Protein AF-A0A537FJ28-F1 (afdb_monomer_lite)

Radius of gyration: 25.32 Å; chains: 1; bounding box: 76×57×63 Å

Sequence (576 aa):
AIEYAKPEDRGEAADRSETLAAFEEPLPEGIVVARDGADFVALRGANVLGGRVRVRPGLSTYLNDPSGAFKFELSSIGSYDRSLGHQTFLQAESKLVAWENVSDVTQPSNSALPHVRTDIAEYKRASKFKLTRLLVNNFSQPAERVYGRLSAGIYEEMFSGFGGQVLYLGQDGGWGADLDANWVKQRDFKGWFGTRDYSTTTAIASLNYRLAKGVTATLRAVRFLAKDEGARVELKRRFASGFEVGAWYTVTNGNDITSPGSPSSPYHDKGIFMVMPFDPLLTRDTQAAGVFALAPWTRDVGQMVVSPGDLYSILERPGVQMHERDGLSRFGDRDDDYDLPSLGTGRDRIWPDLAADDFFGARRAAGNIDWPRTALLAGGLILGSAVLDRRAFNFADRHKDSRLVKDGVRLGNALPVAALGLSGLFAFDDSRPRLADAGIAALEAGALAFVGGEGLKYAVGRARPTAGLGKAEFHAGSSEDRFKSFPSRHTALMWAAVTPYAKEFDMPWLYGVAAITNAARVGSREHWLSDTVAGSVIGYALGSLAWEARRESRRGKNGPALAVGPGTVGLAWELP

Foldseek 3Di:
DFDFDWQVLLCPPVCVVVVVVVVVDPQPCDQDQPPQFPQVTFRFRCPPVRKTKGKHWDKDWAADDPVDGIKMWIWIKIWIWHDPDALKIWIWIKIATPDICLLVPPDQQPWPFPPQQQCVNLLVVQDRIATFDTKIKHWADPGTQKIKIWMFARQGQFKGWTWMKIKGADPLLQKIKMKTKIKIFTADSNHYRHTDPDIDMKIKIKIWGHDPQQKIWIKIFMCASSRWTWIKIKIWGQHPQRKIKIKMWIDTPSQQCGPVHHNVGHDTWIKIKMKAQCCLVDPHGALDIDIDIHTNSSYRPPHHGRDNDDPVCLLQPQPSVVQQRRSCVSHSHDSDDPSHDRSDPVDPDDPPPQSCLLNVLLVVVVVPDPCVVLVVVLVCQLVVLLVCLVVLLVVLVVCLPPPVLVVLLVLLVCQLVVLLVVLVVQCPDPVCVLSVLLSVLLNQLLVVLQVVLQQVQQQFQAAFQVVVPDRPDTDHRDPDLRRRAAADSSLLSQLLSQQLVCVSVVPVCSVVVSVSNLSSCSSVSRYGSSNSSSSNSSSNSSSSSSNSSSVSSVVPDQFWDFDDDDVDTDTDGDDD

pLDDT: mean 75.26, std 20.01, range [23.42, 98.25]

Structure (mmCIF, N/CA/C/O backbone):
data_AF-A0A537FJ28-F1
#
_entry.id   AF-A0A537FJ28-F1
#
loop_
_atom_site.group_PDB
_atom_site.id
_atom_site.type_symbol
_atom_site.label_atom_id
_atom_site.label_alt_id
_atom_site.label_comp_id
_atom_site.label_asym_id
_atom_site.label_entity_id
_atom_site.label_seq_id
_atom_site.pdbx_PDB_ins_code
_atom_site.Cartn_x
_atom_site.Cartn_y
_atom_site.Cartn_z
_atom_site.occupancy
_atom_site.B_iso_or_equiv
_atom_site.auth_seq_id
_atom_site.auth_comp_id
_atom_site.auth_asym_id
_atom_site.auth_atom_id
_atom_site.pdbx_PDB_model_num
ATOM 1 N N . ALA A 1 1 ? -24.754 21.735 16.570 1.00 41.47 1 ALA A N 1
ATOM 2 C CA . ALA A 1 1 ? -23.704 21.253 17.489 1.00 41.47 1 ALA A CA 1
ATOM 3 C C . ALA A 1 1 ? -23.477 19.784 17.164 1.00 41.47 1 ALA A C 1
ATOM 5 O O . ALA A 1 1 ? -24.407 19.168 16.673 1.00 41.47 1 ALA A O 1
ATOM 6 N N . ILE A 1 2 ? -22.266 19.262 17.338 1.00 41.22 2 ILE A N 1
ATOM 7 C CA . ILE A 1 2 ? -21.958 17.839 17.126 1.00 41.22 2 ILE A CA 1
ATOM 8 C C . ILE A 1 2 ? -22.580 17.070 18.311 1.00 41.22 2 ILE A C 1
ATOM 10 O O . ILE A 1 2 ? -22.171 17.315 19.444 1.00 41.22 2 ILE A O 1
ATOM 14 N N . GLU A 1 3 ? -23.605 16.240 18.087 1.00 47.12 3 GLU A N 1
ATOM 15 C CA . GLU A 1 3 ? -24.357 15.539 19.150 1.00 47.12 3 GLU A CA 1
ATOM 16 C C . GLU A 1 3 ? -23.846 14.112 19.384 1.00 47.12 3 GLU A C 1
ATOM 18 O O . GLU A 1 3 ? -24.275 13.173 18.742 1.00 47.12 3 GLU A O 1
ATOM 23 N N . TYR A 1 4 ? -22.874 13.917 20.269 1.00 56.25 4 TYR A N 1
ATOM 24 C CA . TYR A 1 4 ? -22.237 12.605 20.432 1.00 56.25 4 TYR A CA 1
ATOM 25 C C . TYR A 1 4 ? -23.184 11.505 20.921 1.00 56.25 4 TYR A C 1
ATOM 27 O O . TYR A 1 4 ? -23.943 11.731 21.860 1.00 56.25 4 TYR A O 1
ATOM 35 N N . ALA A 1 5 ? -23.008 10.293 20.378 1.00 61.19 5 ALA A N 1
ATOM 36 C CA . ALA A 1 5 ? -23.649 9.085 20.888 1.00 61.19 5 ALA A CA 1
ATOM 37 C C . ALA A 1 5 ? -23.380 8.918 22.392 1.00 61.19 5 ALA A C 1
ATOM 39 O O . ALA A 1 5 ? -22.225 8.983 22.848 1.00 61.19 5 ALA A O 1
ATOM 40 N N . LYS A 1 6 ? -24.438 8.679 23.162 1.00 64.50 6 LYS A N 1
ATOM 41 C CA . LYS A 1 6 ? -24.412 8.451 24.605 1.00 64.50 6 LYS A CA 1
ATOM 42 C C . LYS A 1 6 ? -24.633 6.971 24.910 1.00 64.50 6 LYS A C 1
ATOM 44 O O . LYS A 1 6 ? -25.354 6.284 24.193 1.00 64.50 6 LYS A O 1
ATOM 49 N N . PRO A 1 7 ? -24.116 6.465 26.046 1.00 65.81 7 PRO A N 1
ATOM 50 C CA . PRO A 1 7 ? -24.371 5.085 26.472 1.00 65.81 7 PRO A CA 1
ATOM 51 C C . PRO A 1 7 ? -25.860 4.712 26.604 1.00 65.81 7 PRO A C 1
ATOM 53 O O . PRO A 1 7 ? -26.180 3.527 26.638 1.00 65.81 7 PRO A O 1
ATOM 56 N N . GLU A 1 8 ? -26.734 5.709 26.734 1.00 58.56 8 GLU A N 1
ATOM 57 C CA . GLU A 1 8 ? -28.185 5.609 26.913 1.00 58.56 8 GLU A CA 1
ATOM 58 C C . GLU A 1 8 ? -28.979 5.610 25.594 1.00 58.56 8 GLU A C 1
ATOM 60 O O . GLU A 1 8 ? -30.129 5.179 25.603 1.00 58.56 8 GLU A O 1
ATOM 65 N N . ASP A 1 9 ? -28.352 5.941 24.458 1.00 57.78 9 ASP A N 1
ATOM 66 C CA . ASP A 1 9 ? -28.974 5.897 23.119 1.00 57.78 9 ASP A CA 1
ATOM 67 C C . ASP A 1 9 ? -29.152 4.454 22.591 1.00 57.78 9 ASP A C 1
ATOM 69 O O . ASP A 1 9 ? -29.631 4.229 21.484 1.00 57.78 9 ASP A O 1
ATOM 73 N N . ARG A 1 10 ? -28.814 3.442 23.407 1.00 58.94 10 ARG A N 1
ATOM 74 C CA . ARG A 1 10 ? -29.010 2.005 23.140 1.00 58.94 10 ARG A CA 1
ATOM 75 C C . ARG A 1 10 ? -30.512 1.670 23.103 1.00 58.94 10 ARG A C 1
ATOM 77 O O . ARG A 1 10 ? -31.087 1.226 24.098 1.00 58.94 10 ARG A O 1
ATOM 84 N N . GLY A 1 11 ? -31.159 1.903 21.965 1.00 53.62 11 GLY A N 1
ATOM 85 C CA . GLY A 1 11 ? -32.612 1.853 21.763 1.00 53.62 11 GLY A CA 1
ATOM 86 C C . GLY A 1 11 ? -33.265 0.463 21.729 1.00 53.62 11 GLY A C 1
ATOM 87 O O . GLY A 1 11 ? -34.052 0.182 20.834 1.00 53.62 11 GLY A O 1
ATOM 88 N N . GLU A 1 12 ? -33.051 -0.393 22.733 1.00 49.47 12 GLU A N 1
ATOM 89 C CA . GLU A 1 12 ? -33.591 -1.771 22.771 1.00 49.47 12 GLU A CA 1
ATOM 90 C C . GLU A 1 12 ? -35.135 -1.869 22.674 1.00 49.47 12 GLU A C 1
ATOM 92 O O . GLU A 1 12 ? -35.684 -2.888 22.249 1.00 49.47 12 GLU A O 1
ATOM 97 N N . ALA A 1 13 ? -35.862 -0.824 23.088 1.00 44.56 13 ALA A N 1
ATOM 98 C CA . ALA A 1 13 ? -37.325 -0.832 23.155 1.00 44.56 13 ALA A CA 1
ATOM 99 C C . ALA A 1 13 ? -38.020 -0.332 21.873 1.00 44.56 13 ALA A C 1
ATOM 101 O O . ALA A 1 13 ? -39.141 -0.762 21.597 1.00 44.56 13 ALA A O 1
ATOM 102 N N . ALA A 1 14 ? -37.371 0.539 21.090 1.00 45.78 14 ALA A N 1
ATOM 103 C CA . ALA A 1 14 ? -37.907 1.064 19.828 1.00 45.78 14 ALA A CA 1
ATOM 104 C C . ALA A 1 14 ? -37.581 0.136 18.642 1.00 45.78 14 ALA A C 1
ATOM 106 O O . ALA A 1 14 ? -38.438 -0.092 17.782 1.00 45.78 14 ALA A O 1
ATOM 107 N N . ASP A 1 15 ? -36.408 -0.510 18.684 1.00 49.56 15 ASP A N 1
ATOM 108 C CA . ASP A 1 15 ? -35.971 -1.509 17.705 1.00 49.56 15 ASP A CA 1
ATOM 109 C C . ASP A 1 15 ? -36.976 -2.649 17.561 1.00 49.56 15 ASP A C 1
ATOM 111 O O . ASP A 1 15 ? -37.223 -3.132 16.459 1.00 49.56 15 ASP A O 1
ATOM 115 N N . ARG A 1 16 ? -37.631 -3.077 18.646 1.00 45.53 16 ARG A N 1
ATOM 116 C CA . ARG A 1 16 ? -38.565 -4.206 18.579 1.00 45.53 16 ARG A CA 1
ATOM 117 C C . ARG A 1 16 ? -39.805 -3.889 17.744 1.00 45.53 16 ARG A C 1
ATOM 119 O O . ARG A 1 16 ? -40.265 -4.765 17.022 1.00 45.53 16 ARG A O 1
ATOM 126 N N . SER A 1 17 ? -40.343 -2.673 17.826 1.00 41.78 17 SER A N 1
ATOM 127 C CA . SER A 1 17 ? -41.546 -2.277 17.080 1.00 41.78 17 SER A CA 1
ATOM 128 C C . SER A 1 17 ? -41.269 -1.984 15.606 1.00 41.78 17 SER A C 1
ATOM 130 O O . SER A 1 17 ? -42.094 -2.328 14.766 1.00 41.78 17 SER A O 1
ATOM 132 N N . GLU A 1 18 ? -40.103 -1.417 15.288 1.00 42.84 18 GLU A N 1
ATOM 133 C CA . GLU A 1 18 ? -39.693 -1.116 13.908 1.00 42.84 18 GLU A CA 1
ATOM 134 C C . GLU A 1 18 ? -39.219 -2.378 13.179 1.00 42.84 18 GLU A C 1
ATOM 136 O O . GLU A 1 18 ? -39.631 -2.638 12.049 1.00 42.84 18 GLU A O 1
ATOM 141 N N . THR A 1 19 ? -38.471 -3.249 13.868 1.00 46.84 19 THR A N 1
ATOM 142 C CA . THR A 1 19 ? -38.090 -4.565 13.333 1.00 46.84 19 THR A CA 1
ATOM 143 C C . THR A 1 19 ? -39.331 -5.430 13.089 1.00 46.84 19 THR A C 1
ATOM 145 O O . THR A 1 19 ? -39.403 -6.114 12.073 1.00 46.84 19 THR A O 1
ATOM 148 N N . LEU A 1 20 ? -40.346 -5.373 13.966 1.00 45.66 20 LEU A N 1
ATOM 149 C CA . LEU A 1 20 ? -41.627 -6.067 13.763 1.00 45.66 20 LEU A CA 1
ATOM 150 C C . LEU A 1 20 ? -42.448 -5.501 12.592 1.00 45.66 20 LEU A C 1
ATOM 152 O O . LEU A 1 20 ? -43.173 -6.272 11.970 1.00 45.66 20 LEU A O 1
ATOM 156 N N . ALA A 1 21 ? -42.314 -4.213 12.258 1.00 45.22 21 ALA A N 1
ATOM 157 C CA . ALA A 1 21 ? -42.944 -3.618 11.076 1.00 45.22 21 ALA A CA 1
ATOM 158 C C . ALA A 1 21 ? -42.201 -3.979 9.772 1.00 45.22 21 ALA A C 1
ATOM 160 O O . ALA A 1 21 ? -42.832 -4.219 8.747 1.00 45.22 21 ALA A O 1
ATOM 161 N N . ALA A 1 22 ? -40.869 -4.112 9.813 1.00 45.19 22 ALA A N 1
ATOM 162 C CA . ALA A 1 22 ? -40.060 -4.568 8.677 1.00 45.19 22 ALA A CA 1
ATOM 163 C C . ALA A 1 22 ? -40.243 -6.067 8.345 1.00 45.19 22 ALA A C 1
ATOM 165 O O . ALA A 1 22 ? -39.933 -6.496 7.235 1.00 45.19 22 ALA A O 1
ATOM 166 N N . PHE A 1 23 ? -40.783 -6.868 9.275 1.00 45.81 23 PHE A N 1
ATOM 167 C CA . PHE A 1 23 ? -41.139 -8.277 9.050 1.00 45.81 23 PHE A CA 1
ATOM 168 C C . PHE A 1 23 ? -42.415 -8.483 8.205 1.00 45.81 23 PHE A C 1
ATOM 170 O O . PHE A 1 23 ? -42.768 -9.633 7.936 1.00 45.81 23 PHE A O 1
ATOM 177 N N . GLU A 1 24 ? -43.100 -7.420 7.762 1.00 44.03 24 GLU A N 1
ATOM 178 C CA . GLU A 1 24 ? -44.198 -7.536 6.785 1.00 44.03 24 GLU A CA 1
ATOM 179 C C . GLU A 1 24 ? -43.705 -7.695 5.334 1.00 44.03 24 GLU A C 1
ATOM 181 O O . GLU A 1 24 ? -44.449 -8.211 4.496 1.00 44.03 24 GLU A O 1
ATOM 186 N N . GLU A 1 25 ? -42.445 -7.356 5.026 1.00 45.91 25 GLU A N 1
ATOM 187 C CA . GLU A 1 25 ? -41.826 -7.730 3.751 1.00 45.91 25 GLU A CA 1
ATOM 188 C C . GLU A 1 25 ? -41.105 -9.082 3.884 1.00 45.91 25 GLU A C 1
ATOM 190 O O . GLU A 1 25 ? -40.247 -9.249 4.757 1.00 45.91 25 GLU A O 1
ATOM 195 N N . PRO A 1 26 ? -41.407 -10.081 3.033 1.00 41.78 26 PRO A N 1
ATOM 196 C CA . PRO A 1 26 ? -40.708 -11.354 3.082 1.00 41.78 26 PRO A CA 1
ATOM 197 C C . PRO A 1 26 ? -39.233 -11.140 2.728 1.00 41.78 26 PRO A C 1
ATOM 199 O O . PRO A 1 26 ? -38.877 -10.952 1.562 1.00 41.78 26 PRO A O 1
ATOM 202 N N . LEU A 1 27 ? -38.358 -11.197 3.737 1.00 45.34 27 LEU A N 1
ATOM 203 C CA . LEU A 1 27 ? -36.918 -11.283 3.520 1.00 45.34 27 LEU A CA 1
ATOM 204 C C . LEU A 1 27 ? -36.653 -12.501 2.622 1.00 45.34 27 LEU A C 1
ATOM 206 O O . LEU A 1 27 ? -37.110 -13.599 2.948 1.00 45.34 27 LEU A O 1
ATOM 210 N N . PRO A 1 28 ? -35.933 -12.353 1.500 1.00 44.59 28 PRO A N 1
ATOM 211 C CA . PRO A 1 28 ? -35.738 -13.459 0.577 1.00 44.59 28 PRO A CA 1
ATOM 212 C C . PRO A 1 28 ? -35.006 -14.609 1.283 1.00 44.59 28 PRO A C 1
ATOM 214 O O . PRO A 1 28 ? -33.849 -14.473 1.674 1.00 44.59 28 PRO A O 1
ATOM 217 N N . GLU A 1 29 ? -35.677 -15.755 1.432 1.00 41.12 29 GLU A N 1
ATOM 218 C CA . GLU A 1 29 ? -35.180 -16.974 2.097 1.00 41.12 29 GLU A CA 1
ATOM 219 C C . GLU A 1 29 ? -34.088 -17.716 1.286 1.00 41.12 29 GLU A C 1
ATOM 221 O O . GLU A 1 29 ? -34.015 -18.945 1.268 1.00 41.12 29 GLU A O 1
ATOM 226 N N . GLY A 1 30 ? -33.215 -16.997 0.575 1.00 43.34 30 GLY A N 1
ATOM 227 C CA . GLY A 1 30 ? -32.254 -17.597 -0.346 1.00 43.34 30 GLY A CA 1
ATOM 228 C C . GLY A 1 30 ? -31.021 -16.746 -0.631 1.00 43.34 30 GLY A C 1
ATOM 229 O O . GLY A 1 30 ? -30.902 -15.590 -0.230 1.00 43.34 30 GLY A O 1
ATOM 230 N N . ILE A 1 31 ? -30.068 -17.338 -1.355 1.00 43.06 31 ILE A N 1
ATOM 231 C CA . ILE A 1 31 ? -28.932 -16.603 -1.913 1.00 43.06 31 ILE A CA 1
ATOM 232 C C . ILE A 1 31 ? -29.477 -15.644 -2.976 1.00 43.06 31 ILE A C 1
ATOM 234 O O . ILE A 1 31 ? -29.766 -16.054 -4.100 1.00 43.06 31 ILE A O 1
ATOM 238 N N . VAL A 1 32 ? -29.599 -14.363 -2.634 1.00 41.97 32 VAL A N 1
ATOM 239 C CA . VAL A 1 32 ? -29.899 -13.329 -3.620 1.00 41.97 32 VAL A CA 1
ATOM 240 C C . VAL A 1 32 ? -28.588 -12.911 -4.273 1.00 41.97 32 VAL A C 1
ATOM 242 O O . VAL A 1 32 ? -27.639 -12.472 -3.618 1.00 41.97 32 VAL A O 1
ATOM 245 N N . VAL A 1 33 ? -28.518 -13.056 -5.595 1.00 44.38 33 VAL A N 1
ATOM 246 C CA . VAL A 1 33 ? -27.512 -12.351 -6.391 1.00 44.38 33 VAL A CA 1
ATOM 247 C C . VAL A 1 33 ? -27.940 -10.888 -6.389 1.00 44.38 33 VAL A C 1
ATOM 249 O O . VAL A 1 33 ? -28.746 -10.483 -7.224 1.00 44.38 33 VAL A O 1
ATOM 252 N N . ALA A 1 34 ? -27.460 -10.108 -5.423 1.00 40.06 34 ALA A N 1
ATOM 253 C CA . ALA A 1 34 ? -27.699 -8.673 -5.416 1.00 40.06 34 ALA A CA 1
ATOM 254 C C . ALA A 1 34 ? -26.986 -8.082 -6.642 1.00 40.06 34 ALA A C 1
ATOM 256 O O . ALA A 1 34 ? -25.758 -8.058 -6.707 1.00 40.06 34 ALA A O 1
ATOM 257 N N . ARG A 1 35 ? -27.759 -7.682 -7.659 1.00 39.72 35 ARG A N 1
ATOM 258 C CA . ARG A 1 35 ? -27.241 -7.078 -8.901 1.00 39.72 35 ARG A CA 1
ATOM 259 C C . ARG A 1 35 ? -27.117 -5.555 -8.816 1.00 39.72 35 ARG A C 1
ATOM 261 O O . ARG A 1 35 ? -26.558 -4.958 -9.736 1.00 39.72 35 ARG A O 1
ATOM 268 N N . ASP A 1 36 ? -27.600 -4.969 -7.724 1.00 39.00 36 ASP A N 1
ATOM 269 C CA . ASP A 1 36 ? -27.733 -3.520 -7.550 1.00 39.00 36 ASP A CA 1
ATOM 270 C C . ASP A 1 36 ? -26.433 -2.835 -7.083 1.00 39.00 36 ASP A C 1
ATOM 272 O O . ASP A 1 36 ? -26.345 -1.615 -7.116 1.00 39.00 36 ASP A O 1
ATOM 276 N N . GLY A 1 37 ? -25.387 -3.606 -6.745 1.00 40.03 37 GLY A N 1
ATOM 277 C CA . GLY A 1 37 ? -24.036 -3.107 -6.438 1.00 40.03 37 GLY A CA 1
ATOM 278 C C . GLY A 1 37 ? -22.970 -3.520 -7.467 1.00 40.03 37 GLY A C 1
ATOM 279 O O . GLY A 1 37 ? -23.163 -4.433 -8.275 1.00 40.03 37 GLY A O 1
ATOM 280 N N . ALA A 1 38 ? -21.821 -2.842 -7.444 1.00 37.06 38 ALA A N 1
ATOM 281 C CA . ALA A 1 38 ? -20.613 -3.141 -8.227 1.00 37.06 38 ALA A CA 1
ATOM 282 C C . ALA A 1 38 ? -19.736 -4.237 -7.612 1.00 37.06 38 ALA A C 1
ATOM 284 O O . ALA A 1 38 ? -18.672 -4.545 -8.156 1.00 37.06 38 ALA A O 1
ATOM 285 N N . ASP A 1 39 ? -20.147 -4.835 -6.494 1.00 41.62 39 ASP A N 1
ATOM 286 C CA . ASP A 1 39 ? -19.452 -5.993 -5.951 1.00 41.62 39 ASP A CA 1
ATOM 287 C C . ASP A 1 39 ? -19.434 -7.095 -7.024 1.00 41.62 39 ASP A C 1
ATOM 289 O O . ASP A 1 39 ? -20.463 -7.694 -7.334 1.00 41.62 39 ASP A O 1
ATOM 293 N N . PHE A 1 40 ? -18.254 -7.314 -7.623 1.00 41.34 40 PHE A N 1
ATOM 294 C CA . PHE A 1 40 ? -18.050 -8.033 -8.889 1.00 41.34 40 PHE A CA 1
ATOM 295 C C . PHE A 1 40 ? -18.870 -9.333 -9.016 1.00 41.34 40 PHE A C 1
ATOM 297 O O . PHE A 1 40 ? -19.374 -9.613 -10.101 1.00 41.34 40 PHE A O 1
ATOM 304 N N . VAL A 1 41 ? -19.030 -10.076 -7.905 1.00 41.88 41 VAL A N 1
ATOM 305 C CA . VAL A 1 41 ? -20.067 -11.099 -7.656 1.00 41.88 41 VAL A CA 1
ATOM 306 C C . VAL A 1 41 ? -20.320 -11.198 -6.136 1.00 41.88 41 VAL A C 1
ATOM 308 O O . VAL A 1 41 ? -19.686 -12.010 -5.466 1.00 41.88 41 VAL A O 1
ATOM 311 N N . ALA A 1 42 ? -21.233 -10.409 -5.559 1.00 38.88 42 ALA A N 1
ATOM 312 C CA . ALA A 1 42 ? -21.680 -10.621 -4.173 1.00 38.88 42 ALA A CA 1
ATOM 313 C C . ALA A 1 42 ? -22.945 -11.493 -4.120 1.00 38.88 42 ALA A C 1
ATOM 315 O O . ALA A 1 42 ? -24.048 -11.063 -4.455 1.00 38.88 42 ALA A O 1
ATOM 316 N N . LEU A 1 43 ? -22.793 -12.730 -3.647 1.00 44.47 43 LEU A N 1
ATOM 317 C CA . LEU A 1 43 ? -23.916 -13.551 -3.196 1.00 44.47 43 LEU A CA 1
ATOM 318 C C . LEU A 1 43 ? -24.307 -13.088 -1.790 1.00 44.47 43 LEU A C 1
ATOM 320 O O . LEU A 1 43 ? -23.753 -13.577 -0.808 1.00 44.47 43 LEU A O 1
ATOM 324 N N . ARG A 1 44 ? -25.210 -12.107 -1.692 1.00 45.09 44 ARG A N 1
ATOM 325 C CA . ARG A 1 44 ? -25.692 -11.580 -0.411 1.00 45.09 44 ARG A CA 1
ATOM 326 C C . ARG A 1 44 ? -26.985 -12.302 -0.048 1.00 45.09 44 ARG A C 1
ATOM 328 O O . ARG A 1 44 ? -28.066 -11.909 -0.462 1.00 45.09 44 ARG A O 1
ATOM 335 N N . GLY A 1 45 ? -26.867 -13.375 0.726 1.00 48.69 45 GLY A N 1
ATOM 336 C CA . GLY A 1 45 ? -28.005 -13.933 1.454 1.00 48.69 45 GLY A CA 1
ATOM 337 C C . GLY A 1 45 ? -28.089 -13.255 2.815 1.00 48.69 45 GLY A C 1
ATOM 338 O O . GLY A 1 45 ? -27.194 -13.453 3.636 1.00 48.69 45 GLY A O 1
ATOM 339 N N . ALA A 1 46 ? -29.117 -12.442 3.046 1.00 49.84 46 ALA A N 1
ATOM 340 C CA . ALA A 1 46 ? -29.583 -12.202 4.407 1.00 49.84 46 ALA A CA 1
ATOM 341 C C . ALA A 1 46 ? -30.385 -13.451 4.812 1.00 49.84 46 ALA A C 1
ATOM 343 O O . ALA A 1 46 ? -31.130 -13.970 3.990 1.00 49.84 46 ALA A O 1
ATOM 344 N N . ASN A 1 47 ? -30.195 -13.963 6.029 1.00 52.06 47 ASN A N 1
ATOM 345 C CA . ASN A 1 47 ? -30.881 -15.138 6.602 1.00 52.06 47 ASN A CA 1
ATOM 346 C C . ASN A 1 47 ? -30.275 -16.535 6.369 1.00 52.06 47 ASN A C 1
ATOM 348 O O . ASN A 1 47 ? -30.846 -17.506 6.867 1.00 52.06 47 ASN A O 1
ATOM 352 N N . VAL A 1 48 ? -29.078 -16.694 5.781 1.00 50.28 48 VAL A N 1
ATOM 353 C CA . VAL A 1 48 ? -28.357 -17.982 5.921 1.00 50.28 48 VAL A CA 1
ATOM 354 C C . VAL A 1 48 ? -27.894 -18.101 7.376 1.00 50.28 48 VAL A C 1
ATOM 356 O O . VAL A 1 48 ? -26.908 -17.482 7.769 1.00 50.28 48 VAL A O 1
ATOM 359 N N . LEU A 1 49 ? -28.649 -18.840 8.198 1.00 59.25 49 LEU A N 1
ATOM 360 C CA . LEU A 1 49 ? -28.427 -18.984 9.647 1.00 59.25 49 LEU A CA 1
ATOM 361 C C . LEU A 1 49 ? -28.368 -17.639 10.411 1.00 59.25 49 LEU A C 1
ATOM 363 O O . LEU A 1 49 ? -27.683 -17.539 11.431 1.00 59.25 49 LEU A O 1
ATOM 367 N N . GLY A 1 50 ? -29.066 -16.606 9.924 1.00 63.56 50 GLY A N 1
ATOM 368 C CA . GLY A 1 50 ? -29.091 -15.267 10.535 1.00 63.56 50 GLY A CA 1
ATOM 369 C C . GLY A 1 50 ? -27.818 -14.428 10.334 1.00 63.56 50 GLY A C 1
ATOM 370 O O . GLY A 1 50 ? -27.571 -13.511 11.111 1.00 63.56 50 GLY A O 1
ATO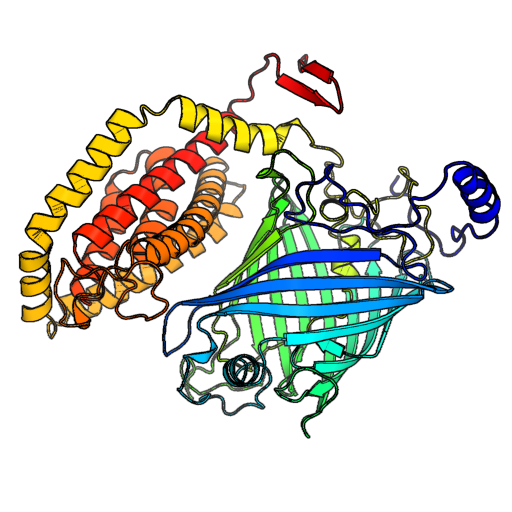M 371 N N . GLY A 1 51 ? -26.983 -14.751 9.338 1.00 66.31 51 GLY A N 1
ATOM 372 C CA . GLY A 1 51 ? -25.783 -13.982 8.984 1.00 66.31 51 GLY A CA 1
ATOM 373 C C . GLY A 1 51 ? -25.807 -13.410 7.563 1.00 66.31 51 GLY A C 1
ATOM 374 O O . GLY A 1 51 ? -26.738 -13.646 6.791 1.00 66.31 51 GLY A O 1
ATOM 375 N N . ARG A 1 52 ? -24.751 -12.666 7.221 1.00 69.69 52 ARG A N 1
ATOM 376 C CA . ARG A 1 52 ? -24.474 -12.088 5.902 1.00 69.69 52 ARG A CA 1
ATOM 377 C C . ARG A 1 52 ? -23.258 -12.778 5.296 1.00 69.69 52 ARG A C 1
ATOM 379 O O . ARG A 1 52 ? -22.175 -12.745 5.871 1.00 69.69 52 ARG A O 1
ATOM 386 N N . VAL A 1 53 ? -23.429 -13.368 4.117 1.00 68.94 53 VAL A N 1
ATOM 387 C CA . VAL A 1 53 ? -22.326 -13.918 3.311 1.00 68.94 53 VAL A CA 1
ATOM 388 C C . VAL A 1 53 ? -21.953 -12.917 2.217 1.00 68.94 53 VAL A C 1
ATOM 390 O O . VAL A 1 53 ? -22.826 -12.246 1.666 1.00 68.94 53 VAL A O 1
ATOM 393 N N . ARG A 1 54 ? -20.662 -12.804 1.895 1.00 69.88 54 ARG A N 1
ATOM 394 C CA . ARG A 1 54 ? -20.166 -12.051 0.736 1.00 69.88 54 ARG A CA 1
ATOM 395 C C . ARG A 1 54 ? -19.002 -12.802 0.099 1.00 69.88 54 ARG A C 1
ATOM 397 O O . ARG A 1 54 ? -18.173 -13.377 0.795 1.00 69.88 54 ARG A O 1
ATOM 404 N N . VAL A 1 55 ? -18.916 -12.768 -1.226 1.00 69.88 55 VAL A N 1
ATOM 405 C CA . VAL A 1 55 ? -17.742 -13.230 -1.975 1.00 69.88 55 VAL A CA 1
ATOM 406 C C . VAL A 1 55 ? -17.198 -12.045 -2.764 1.00 69.88 55 VAL A C 1
ATOM 408 O O . VAL A 1 55 ? -17.971 -11.257 -3.298 1.00 69.88 55 VAL A O 1
ATOM 411 N N . ARG A 1 56 ? -15.878 -11.860 -2.785 1.00 68.38 56 ARG A N 1
ATOM 412 C CA . ARG A 1 56 ? -15.233 -10.741 -3.485 1.00 68.38 56 ARG A CA 1
ATOM 413 C C . ARG A 1 56 ? -13.863 -11.134 -4.035 1.00 68.38 56 ARG A C 1
ATOM 415 O O . ARG A 1 56 ? -13.172 -11.932 -3.399 1.00 68.38 56 ARG A O 1
ATOM 422 N N . PRO A 1 57 ? -13.424 -10.570 -5.171 1.00 63.97 57 PRO A N 1
ATOM 423 C CA . PRO A 1 57 ? -12.033 -10.691 -5.582 1.00 63.97 57 PRO A CA 1
ATOM 424 C C . PRO A 1 57 ? -11.124 -9.922 -4.611 1.00 63.97 57 PRO A C 1
ATOM 426 O O . PRO A 1 57 ? -11.511 -8.900 -4.044 1.00 63.97 57 PRO A O 1
ATOM 429 N N . GLY A 1 58 ? -9.901 -10.407 -4.428 1.00 68.44 58 GLY A N 1
ATOM 430 C CA . GLY A 1 58 ? -8.863 -9.773 -3.626 1.00 68.44 58 GLY A CA 1
ATOM 431 C C . GLY A 1 58 ? -7.555 -9.688 -4.399 1.00 68.44 58 GLY A C 1
ATOM 432 O O . GLY A 1 58 ? -7.118 -10.682 -4.974 1.00 68.44 58 GLY A O 1
ATOM 433 N N . LEU A 1 59 ? -6.919 -8.517 -4.377 1.00 68.88 59 LEU A N 1
ATOM 434 C CA . LEU A 1 59 ? -5.571 -8.296 -4.895 1.00 68.88 59 LEU A CA 1
ATOM 435 C C . LEU A 1 59 ? -4.668 -7.864 -3.738 1.00 68.88 59 LEU A C 1
ATOM 437 O O . LEU A 1 59 ? -4.973 -6.901 -3.041 1.00 68.88 59 LEU A O 1
ATOM 441 N N . SER A 1 60 ? -3.563 -8.568 -3.523 1.00 76.56 60 SER A N 1
ATOM 442 C CA . SER A 1 60 ? -2.498 -8.155 -2.603 1.00 76.56 60 SER A CA 1
ATOM 443 C C . SER A 1 60 ? -1.208 -7.959 -3.383 1.00 76.56 60 SER A C 1
ATOM 445 O O . SER A 1 60 ? -0.892 -8.749 -4.267 1.00 76.56 60 SER A O 1
ATOM 447 N N . THR A 1 61 ? -0.464 -6.903 -3.072 1.00 70.06 61 THR A N 1
ATOM 448 C CA . THR A 1 61 ? 0.797 -6.570 -3.745 1.00 70.06 61 THR A CA 1
ATOM 449 C C . THR A 1 61 ? 1.932 -6.503 -2.740 1.00 70.06 61 THR A C 1
ATOM 451 O O . THR A 1 61 ? 1.774 -5.903 -1.681 1.00 70.06 61 THR A O 1
ATOM 454 N N . TYR A 1 62 ? 3.086 -7.051 -3.105 1.00 74.38 62 TYR A N 1
ATOM 455 C CA . TYR A 1 62 ? 4.288 -7.089 -2.283 1.00 74.38 62 TYR A CA 1
ATOM 456 C C . TYR A 1 62 ? 5.437 -6.479 -3.084 1.00 74.38 62 TYR A C 1
ATOM 458 O O . TYR A 1 62 ? 5.830 -6.988 -4.136 1.00 74.38 62 TYR A O 1
ATOM 466 N N . LEU A 1 63 ? 5.942 -5.338 -2.629 1.00 63.03 63 LEU A N 1
ATOM 467 C CA . LEU A 1 63 ? 6.927 -4.539 -3.353 1.00 63.03 63 LEU A CA 1
ATOM 468 C C . LEU A 1 63 ? 8.267 -4.533 -2.627 1.00 63.03 63 LEU A C 1
ATOM 470 O O . LEU A 1 63 ? 8.293 -4.526 -1.410 1.00 63.03 63 LEU A O 1
ATOM 474 N N . ASN A 1 64 ? 9.371 -4.439 -3.371 1.00 62.03 64 ASN A N 1
ATOM 475 C CA . ASN A 1 64 ? 10.714 -4.271 -2.796 1.00 62.03 64 ASN A CA 1
ATOM 476 C C . ASN A 1 64 ? 11.253 -5.511 -2.039 1.00 62.03 64 ASN A C 1
ATOM 478 O O . ASN A 1 64 ? 11.587 -5.425 -0.859 1.00 62.03 64 ASN A O 1
ATOM 482 N N . ASP A 1 65 ?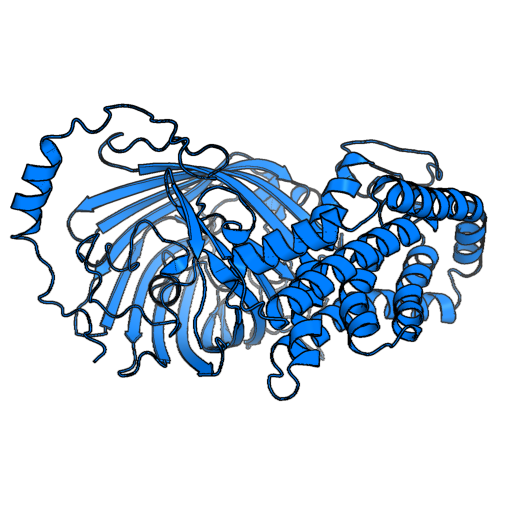 11.350 -6.653 -2.732 1.00 63.12 65 ASP A N 1
ATOM 483 C CA . ASP A 1 65 ? 12.024 -7.873 -2.251 1.00 63.12 65 ASP A CA 1
ATOM 484 C C . ASP A 1 65 ? 13.385 -8.096 -2.947 1.00 63.12 65 ASP A C 1
ATOM 486 O O . ASP A 1 65 ? 13.522 -7.758 -4.129 1.00 63.12 65 ASP A O 1
ATOM 490 N N . PRO A 1 66 ? 14.388 -8.678 -2.253 1.00 50.41 66 PRO A N 1
ATOM 491 C CA . PRO A 1 66 ? 15.691 -9.015 -2.833 1.00 50.41 66 PRO A CA 1
ATOM 492 C C . PRO A 1 66 ? 15.664 -9.892 -4.097 1.00 50.41 66 PRO A C 1
ATOM 494 O O . PRO A 1 66 ? 16.574 -9.781 -4.920 1.00 50.41 66 PRO A O 1
ATOM 497 N N . SER A 1 67 ? 14.656 -10.756 -4.280 1.00 48.22 67 SER A N 1
ATOM 498 C CA . SER A 1 67 ? 14.548 -11.666 -5.435 1.00 48.22 67 SER A CA 1
ATOM 499 C C . SER A 1 67 ? 13.747 -11.094 -6.613 1.00 48.22 67 SER A C 1
ATOM 501 O O . SER A 1 67 ? 13.805 -11.627 -7.723 1.00 48.22 67 SER A O 1
ATOM 503 N N . GLY A 1 68 ? 13.014 -9.997 -6.406 1.00 51.81 68 GLY A N 1
ATOM 504 C CA . GLY A 1 68 ? 12.249 -9.324 -7.448 1.00 51.81 68 GLY A CA 1
ATOM 505 C C . GLY A 1 68 ? 11.454 -8.128 -6.928 1.00 51.81 68 GLY A C 1
ATOM 506 O O . GLY A 1 68 ? 10.876 -8.140 -5.847 1.00 51.81 68 GLY A O 1
ATOM 507 N N . ALA A 1 69 ? 11.361 -7.076 -7.743 1.00 54.00 69 ALA A N 1
ATOM 508 C CA . ALA A 1 69 ? 10.776 -5.804 -7.319 1.00 54.00 69 ALA A CA 1
ATOM 509 C C . ALA A 1 69 ? 9.247 -5.830 -7.107 1.00 54.00 69 ALA A C 1
ATOM 511 O O . ALA A 1 69 ? 8.701 -4.821 -6.662 1.00 54.00 69 ALA A O 1
ATOM 512 N N . PHE A 1 70 ? 8.538 -6.901 -7.485 1.00 64.31 70 PHE A N 1
ATOM 513 C CA . PHE A 1 70 ? 7.085 -7.010 -7.323 1.00 64.31 70 PHE A CA 1
ATOM 514 C C . PHE A 1 70 ? 6.569 -8.433 -7.361 1.00 64.31 70 PHE A C 1
ATOM 516 O O . PHE A 1 70 ? 6.797 -9.167 -8.326 1.00 64.31 70 PHE A O 1
ATOM 523 N N . LYS A 1 71 ? 5.795 -8.758 -6.335 1.00 74.38 71 LYS A N 1
ATOM 524 C CA . LYS A 1 71 ? 4.969 -9.947 -6.257 1.00 74.38 71 LYS A CA 1
ATOM 525 C C . LYS A 1 71 ? 3.519 -9.541 -6.023 1.00 74.38 71 LYS A C 1
ATOM 527 O O . LYS A 1 71 ? 3.244 -8.446 -5.529 1.00 74.38 71 LYS A O 1
ATOM 532 N N . PHE A 1 72 ? 2.594 -10.419 -6.365 1.00 77.38 72 PHE A N 1
ATOM 533 C CA . PHE A 1 72 ? 1.175 -10.196 -6.142 1.00 77.38 72 PHE A CA 1
ATOM 534 C C . PHE A 1 72 ? 0.456 -11.503 -5.824 1.00 77.38 72 PHE A C 1
ATOM 536 O O . PHE A 1 72 ? 0.967 -12.594 -6.073 1.00 77.38 72 PHE A O 1
ATOM 543 N N . GLU A 1 73 ? -0.752 -11.356 -5.302 1.00 80.69 73 GLU A N 1
ATOM 544 C CA . GLU A 1 73 ? -1.711 -12.421 -5.065 1.00 80.69 73 GLU A CA 1
ATOM 545 C C . GLU A 1 73 ? -3.086 -11.961 -5.541 1.00 80.69 73 GLU A C 1
ATOM 547 O O . GLU A 1 73 ? -3.602 -10.948 -5.072 1.00 80.69 73 GLU A O 1
ATOM 552 N N . LEU A 1 74 ? -3.680 -12.725 -6.451 1.00 76.81 74 LEU A N 1
ATOM 553 C CA . LEU A 1 74 ? -5.076 -12.647 -6.846 1.00 76.81 74 LEU A CA 1
ATOM 554 C C . LEU A 1 74 ? -5.842 -13.794 -6.177 1.00 76.81 74 LEU A C 1
ATOM 556 O O . LEU A 1 74 ? -5.494 -14.971 -6.310 1.00 76.81 74 LEU A O 1
ATOM 560 N N . SER A 1 75 ? -6.905 -13.453 -5.461 1.00 80.12 75 SER A N 1
ATOM 561 C CA . SER A 1 75 ? -7.681 -14.391 -4.654 1.00 80.12 75 SER A CA 1
ATOM 562 C C . SER A 1 75 ? -9.182 -14.144 -4.766 1.00 80.12 75 SER A C 1
ATOM 564 O O . SER A 1 75 ? -9.624 -13.065 -5.147 1.00 80.12 75 SER A O 1
ATOM 566 N N . SER A 1 76 ? -9.967 -15.160 -4.424 1.00 82.81 76 SER A N 1
ATOM 567 C CA . SER A 1 76 ? -11.381 -15.035 -4.087 1.00 82.81 76 SER A CA 1
ATOM 568 C C . SER A 1 76 ? -11.514 -15.100 -2.571 1.00 82.81 76 SER A C 1
ATOM 570 O O . SER A 1 76 ? -11.002 -16.022 -1.936 1.00 82.81 76 SER A O 1
ATOM 572 N N . ILE A 1 77 ? -12.190 -14.121 -1.988 1.00 81.94 77 ILE A N 1
ATOM 573 C CA . ILE A 1 77 ? -12.368 -13.968 -0.548 1.00 81.94 77 ILE A CA 1
ATOM 574 C C . ILE A 1 77 ? -13.846 -14.176 -0.234 1.00 81.94 77 ILE A C 1
ATOM 576 O O . ILE A 1 77 ? -14.686 -13.430 -0.730 1.00 81.94 77 ILE A O 1
ATOM 580 N N . GLY A 1 78 ? -14.157 -15.178 0.583 1.00 83.44 78 GLY A N 1
ATOM 581 C CA . GLY A 1 78 ? -15.492 -15.399 1.132 1.00 83.44 78 GLY A CA 1
ATOM 582 C C . GLY A 1 78 ? -15.553 -14.913 2.575 1.00 83.44 78 GLY A C 1
ATOM 583 O O . GLY A 1 78 ? -14.784 -15.401 3.402 1.00 83.44 78 GLY A O 1
ATOM 584 N N . SER A 1 79 ? -16.451 -13.984 2.886 1.00 83.31 79 SER A N 1
ATOM 585 C CA . SER A 1 79 ? -16.691 -13.487 4.240 1.00 83.31 79 SER A CA 1
ATOM 586 C C . SER A 1 79 ? -18.074 -13.875 4.751 1.00 83.31 79 SER A C 1
ATOM 588 O O . SER A 1 79 ? -19.034 -13.977 3.984 1.00 83.31 79 SER A O 1
ATOM 590 N N . TYR A 1 80 ? -18.163 -14.081 6.060 1.00 83.31 80 TYR A N 1
ATOM 591 C CA . TYR A 1 80 ? -19.395 -14.343 6.782 1.00 83.31 80 TYR A CA 1
ATOM 592 C C . TYR A 1 80 ? -19.417 -13.519 8.064 1.00 83.31 80 TYR A C 1
ATOM 594 O O . TYR A 1 80 ? -18.526 -13.653 8.901 1.00 83.31 80 TYR A O 1
ATOM 602 N N . ASP A 1 81 ? -20.440 -12.691 8.217 1.00 80.25 81 ASP A N 1
ATOM 603 C CA . ASP A 1 81 ? -20.639 -11.834 9.379 1.00 80.25 81 ASP A CA 1
ATOM 604 C C . ASP A 1 81 ? -21.991 -12.164 10.015 1.00 80.25 81 ASP A C 1
ATOM 606 O O . ASP A 1 81 ? -23.006 -12.253 9.324 1.00 80.25 81 ASP A O 1
ATOM 610 N N . ARG A 1 82 ? -22.028 -12.361 11.331 1.00 81.00 82 ARG A N 1
ATOM 611 C CA . ARG A 1 82 ? -23.260 -12.687 12.056 1.00 81.00 82 ARG A CA 1
ATOM 612 C C . ARG A 1 82 ? -23.282 -12.021 13.424 1.00 81.00 82 ARG A C 1
ATOM 614 O O . ARG A 1 82 ? -22.317 -12.137 14.175 1.00 81.00 82 ARG A O 1
ATOM 621 N N . SER A 1 83 ? -24.410 -11.411 13.779 1.00 82.44 83 SER A N 1
ATOM 622 C CA . SER A 1 83 ? -24.676 -11.018 15.165 1.00 82.44 83 SER A CA 1
ATOM 623 C C . SER A 1 83 ? -24.983 -12.262 16.006 1.00 82.44 83 SER A C 1
ATOM 625 O O . SER A 1 83 ? -25.812 -13.096 15.632 1.00 82.44 83 SER A O 1
ATOM 627 N N . LEU A 1 84 ? -24.264 -12.427 17.115 1.00 82.75 84 LEU A N 1
ATOM 628 C CA . LEU A 1 84 ? -24.458 -13.511 18.081 1.00 82.75 84 LEU A CA 1
ATOM 629 C C . LEU A 1 84 ? -25.333 -13.086 19.270 1.00 82.75 84 LEU A C 1
ATOM 631 O O . LEU A 1 84 ? -25.770 -13.942 20.034 1.00 82.75 84 LEU A O 1
ATOM 635 N N . GLY A 1 85 ? -25.560 -11.786 19.442 1.00 77.81 85 GLY A N 1
ATOM 636 C CA . GLY A 1 85 ? -26.249 -11.196 20.586 1.00 77.81 85 GLY A CA 1
ATOM 637 C C . GLY A 1 85 ? -25.811 -9.746 20.787 1.00 77.81 85 GLY A C 1
ATOM 638 O O . GLY A 1 85 ? -25.243 -9.141 19.878 1.00 77.81 85 GLY A O 1
ATOM 639 N N . HIS A 1 86 ? -26.032 -9.204 21.987 1.00 78.50 86 HIS A N 1
ATOM 640 C CA . HIS A 1 86 ? -25.693 -7.819 22.336 1.00 78.50 86 HIS A CA 1
ATOM 641 C C . HIS A 1 86 ? -24.276 -7.426 21.925 1.00 78.50 86 HIS A C 1
ATOM 643 O O . HIS A 1 86 ? -23.303 -7.911 22.511 1.00 78.50 86 HIS A O 1
ATOM 649 N N . GLN A 1 87 ? -24.187 -6.559 20.908 1.00 81.31 87 GLN A N 1
ATOM 650 C CA . GLN A 1 87 ? -22.949 -5.958 20.394 1.00 81.31 87 GLN A CA 1
ATOM 651 C C . GLN A 1 87 ? -21.824 -6.985 20.163 1.00 81.31 87 GLN A C 1
ATOM 653 O O . GLN A 1 87 ? -20.637 -6.665 20.231 1.00 81.31 87 GLN A O 1
ATOM 658 N N . THR A 1 88 ? -22.195 -8.246 19.918 1.00 87.00 88 THR A N 1
ATOM 659 C CA . THR A 1 88 ? -21.273 -9.374 19.807 1.00 87.00 88 THR A CA 1
ATOM 660 C C . THR A 1 88 ? -21.414 -9.984 18.429 1.00 87.00 88 THR A C 1
ATOM 662 O O . THR A 1 88 ? -22.475 -10.483 18.061 1.00 87.00 88 THR A O 1
ATOM 665 N N . PHE A 1 89 ? -20.328 -9.971 17.670 1.00 87.12 89 PHE A N 1
ATOM 666 C CA . PHE A 1 89 ? -20.323 -10.314 16.258 1.00 87.12 89 PHE A CA 1
ATOM 667 C C . PHE A 1 89 ? -19.305 -11.408 15.975 1.00 87.12 89 PHE A C 1
ATOM 669 O O . PHE A 1 89 ? -18.137 -11.313 16.354 1.00 87.12 89 PHE A O 1
ATOM 676 N N . LEU A 1 90 ? -19.754 -12.431 15.258 1.00 89.81 90 LEU A N 1
ATOM 677 C CA . LEU A 1 90 ? -18.902 -13.412 14.611 1.00 89.81 90 LEU A CA 1
ATOM 678 C C . LEU A 1 90 ? -18.501 -12.884 13.236 1.00 89.81 90 LEU A C 1
ATOM 680 O O . LEU A 1 90 ? -19.368 -12.548 12.431 1.00 89.81 90 LEU A O 1
ATOM 684 N N . GLN A 1 91 ? -17.204 -12.880 12.949 1.00 91.06 91 GLN A N 1
ATOM 685 C CA . GLN A 1 91 ? -16.670 -12.573 11.625 1.00 91.06 91 GLN A CA 1
ATOM 686 C C . GLN A 1 91 ? -15.759 -13.699 11.161 1.00 91.06 91 GLN A C 1
ATOM 688 O O . GLN A 1 91 ? -14.787 -14.030 11.837 1.00 91.06 91 GLN A O 1
ATOM 693 N N . ALA A 1 92 ? -16.025 -14.260 9.992 1.00 91.81 92 ALA A N 1
ATOM 694 C CA . ALA A 1 92 ? -15.180 -15.260 9.363 1.00 91.81 92 ALA A CA 1
ATOM 695 C C . ALA A 1 92 ? -14.773 -14.803 7.961 1.00 91.81 92 ALA A C 1
ATOM 697 O O . ALA A 1 92 ? -15.583 -14.261 7.215 1.00 91.81 92 ALA A O 1
ATOM 698 N N . GLU A 1 93 ? -13.518 -15.037 7.593 1.00 91.69 93 GLU A N 1
ATOM 699 C CA . GLU A 1 93 ? -13.008 -14.804 6.246 1.00 91.69 93 GLU A CA 1
ATOM 700 C C . GLU A 1 93 ? -12.188 -16.014 5.803 1.00 91.69 93 GLU A C 1
ATOM 702 O O . GLU A 1 93 ? -11.261 -16.455 6.488 1.00 91.69 93 GLU A O 1
ATOM 707 N N . SER A 1 94 ? -12.542 -16.545 4.640 1.00 92.88 94 SER A N 1
ATOM 708 C CA . SER A 1 94 ? -11.797 -17.582 3.943 1.00 92.88 94 SER A CA 1
ATOM 709 C C . SER A 1 94 ? -11.254 -17.029 2.634 1.00 92.88 94 SER A C 1
ATOM 711 O O . SER A 1 94 ? -11.892 -16.211 1.968 1.00 92.88 94 SER A O 1
ATOM 713 N N . LYS A 1 95 ? -10.060 -17.474 2.259 1.00 91.56 95 LYS A N 1
ATOM 714 C CA . LYS A 1 95 ? -9.359 -17.016 1.066 1.00 91.56 95 LYS A CA 1
ATOM 715 C C . LYS A 1 95 ? -8.978 -18.208 0.204 1.00 91.56 95 LYS A C 1
ATOM 717 O O . LYS A 1 95 ? -8.316 -19.129 0.681 1.00 91.56 95 LYS A O 1
ATOM 722 N N . LEU A 1 96 ? -9.357 -18.150 -1.067 1.00 92.75 96 LEU A N 1
ATOM 723 C CA . LEU A 1 96 ? -8.916 -19.049 -2.124 1.00 92.75 96 LEU A CA 1
ATOM 724 C C . LEU A 1 96 ? -7.989 -18.289 -3.072 1.00 92.75 96 LEU A C 1
ATOM 726 O O . LEU A 1 96 ? -8.422 -17.404 -3.805 1.00 92.75 96 LEU A O 1
ATOM 730 N N . VAL A 1 97 ? -6.712 -18.637 -3.071 1.00 90.12 97 VAL A N 1
ATOM 731 C CA . VAL A 1 97 ? -5.715 -18.056 -3.967 1.00 90.12 97 VAL A CA 1
ATOM 732 C C . VAL A 1 97 ? -5.882 -18.650 -5.362 1.00 90.12 97 VAL A C 1
ATOM 734 O O . VAL A 1 97 ? -5.674 -19.847 -5.570 1.00 90.12 97 VAL A O 1
ATOM 737 N N . ALA A 1 98 ? -6.251 -17.799 -6.319 1.00 87.81 98 ALA A N 1
ATOM 738 C CA . ALA A 1 98 ? -6.380 -18.180 -7.718 1.00 87.81 98 ALA A CA 1
ATOM 739 C C . ALA A 1 98 ? -5.012 -18.154 -8.409 1.00 87.81 98 ALA A C 1
ATOM 741 O O . ALA A 1 98 ? -4.649 -19.100 -9.108 1.00 87.81 98 ALA A O 1
ATOM 742 N N . TRP A 1 99 ? -4.240 -17.086 -8.182 1.00 83.00 99 TRP A N 1
ATOM 743 C CA . TRP A 1 99 ? -2.958 -16.875 -8.844 1.00 83.00 99 TRP A CA 1
ATOM 744 C C . TRP A 1 99 ? -2.037 -15.975 -8.019 1.00 83.00 99 TRP A C 1
ATOM 746 O O . TRP A 1 99 ? -2.457 -14.918 -7.563 1.00 83.00 99 TRP A O 1
ATOM 756 N N . GLU A 1 100 ? -0.783 -16.373 -7.828 1.00 86.75 100 GLU A N 1
ATOM 757 C CA . GLU A 1 100 ? 0.228 -15.583 -7.122 1.00 86.75 100 GLU A CA 1
ATOM 758 C C . GLU A 1 100 ? 1.640 -15.969 -7.579 1.00 86.75 100 GLU A C 1
ATOM 760 O O . GLU A 1 100 ? 1.816 -16.983 -8.256 1.00 86.75 100 GLU A O 1
ATOM 765 N N . ASN A 1 101 ? 2.628 -15.130 -7.265 1.00 82.56 101 ASN A N 1
ATOM 766 C CA . ASN A 1 101 ? 4.048 -15.381 -7.558 1.00 82.56 101 ASN A CA 1
ATOM 767 C C . ASN A 1 101 ? 4.980 -15.080 -6.362 1.00 82.56 101 ASN A C 1
ATOM 769 O O . ASN A 1 101 ? 6.199 -14.922 -6.518 1.00 82.56 101 ASN A O 1
ATOM 773 N N . VAL A 1 102 ? 4.404 -14.963 -5.166 1.00 84.50 102 VAL A N 1
ATOM 774 C CA . VAL A 1 102 ? 5.107 -14.814 -3.885 1.00 84.50 102 VAL A CA 1
ATOM 775 C C . VAL A 1 102 ? 5.762 -16.145 -3.498 1.00 84.50 102 VAL A C 1
ATOM 777 O O . VAL A 1 102 ? 6.883 -16.145 -2.993 1.00 84.50 102 VAL A O 1
ATOM 780 N N . SER A 1 103 ? 5.131 -17.282 -3.814 1.00 86.81 103 SER A N 1
ATOM 781 C CA . SER A 1 103 ? 5.677 -18.634 -3.616 1.00 86.81 103 SER A CA 1
ATOM 782 C C . SER A 1 103 ? 7.021 -18.869 -4.304 1.00 86.81 103 SER A C 1
ATOM 784 O O . SER A 1 103 ? 7.793 -19.732 -3.877 1.00 86.81 103 SER A O 1
ATOM 786 N N . ASP A 1 104 ? 7.318 -18.102 -5.353 1.00 82.81 104 ASP A N 1
ATOM 787 C CA . ASP A 1 104 ? 8.540 -18.232 -6.151 1.00 82.81 104 ASP A CA 1
ATOM 788 C C . ASP A 1 104 ? 9.785 -17.712 -5.412 1.00 82.81 104 ASP A C 1
ATOM 790 O O . ASP A 1 104 ? 10.905 -17.898 -5.884 1.00 82.81 104 ASP A O 1
ATOM 794 N N . VAL A 1 105 ? 9.624 -17.035 -4.267 1.00 79.75 105 VAL A N 1
ATOM 795 C CA . VAL A 1 105 ? 10.747 -16.510 -3.474 1.00 79.75 105 VAL A CA 1
ATOM 796 C C . VAL A 1 105 ? 11.423 -17.638 -2.706 1.00 79.75 105 VAL A C 1
ATOM 798 O O . VAL A 1 105 ? 11.052 -17.960 -1.583 1.00 79.75 105 VAL A O 1
ATOM 801 N N . THR A 1 106 ? 12.412 -18.276 -3.324 1.00 77.38 106 THR A N 1
ATOM 802 C CA . THR A 1 106 ? 13.152 -19.409 -2.740 1.00 77.38 106 THR A CA 1
ATOM 803 C C . THR A 1 106 ? 14.289 -18.995 -1.810 1.00 77.38 106 THR A C 1
ATOM 805 O O . THR A 1 106 ? 14.843 -19.843 -1.114 1.00 77.38 106 THR A O 1
ATOM 808 N N . GLN A 1 107 ? 14.652 -17.711 -1.788 1.00 76.50 107 GLN A N 1
ATOM 809 C CA . GLN A 1 107 ? 15.682 -17.207 -0.885 1.00 76.50 107 GLN A CA 1
ATOM 810 C C . GLN A 1 107 ? 15.140 -17.218 0.551 1.00 76.50 107 GLN A C 1
ATOM 812 O O . GLN A 1 107 ? 14.078 -16.639 0.789 1.00 76.50 107 GLN A O 1
ATOM 817 N N . PRO A 1 108 ? 15.834 -17.862 1.505 1.00 78.12 108 PRO A N 1
ATOM 818 C CA . PRO A 1 108 ? 15.422 -17.816 2.898 1.00 78.12 108 PRO A CA 1
ATOM 819 C C . PRO A 1 108 ? 15.502 -16.380 3.422 1.00 78.12 108 PRO A C 1
ATOM 821 O O . PRO A 1 108 ? 16.344 -15.590 2.984 1.00 78.12 108 PRO A O 1
ATOM 824 N N . SER A 1 109 ? 14.638 -16.059 4.385 1.00 83.19 109 SER A N 1
ATOM 825 C CA . SER A 1 109 ? 14.702 -14.788 5.103 1.00 83.19 109 SER A CA 1
ATOM 826 C C . SER A 1 109 ? 16.097 -14.590 5.693 1.00 83.19 109 SER A C 1
ATOM 828 O O . SER A 1 109 ? 16.633 -15.472 6.362 1.00 83.19 109 SER A O 1
ATOM 830 N N . ASN A 1 110 ? 16.679 -13.418 5.455 1.00 82.88 110 ASN A N 1
ATOM 831 C CA . ASN A 1 110 ? 17.927 -13.000 6.085 1.00 82.88 110 ASN A CA 1
ATOM 832 C C . ASN A 1 110 ? 17.690 -12.265 7.415 1.00 82.88 110 ASN A C 1
ATOM 834 O O . ASN A 1 110 ? 18.641 -11.742 7.982 1.00 82.88 110 ASN A O 1
ATOM 838 N N . SER A 1 111 ? 16.442 -12.184 7.890 1.00 85.56 111 SER A N 1
ATOM 839 C CA . SER A 1 111 ? 16.095 -11.540 9.156 1.00 85.56 111 SER A CA 1
ATOM 840 C C . SER A 1 111 ? 16.690 -12.285 10.344 1.00 85.56 111 SER A C 1
ATOM 842 O O . SER A 1 111 ? 16.504 -13.487 10.478 1.00 85.56 111 SER A O 1
ATOM 844 N N . ALA A 1 112 ? 17.371 -11.563 11.232 1.00 88.50 112 ALA A N 1
ATOM 845 C CA . ALA A 1 112 ? 17.818 -12.109 12.516 1.00 88.50 112 ALA A CA 1
ATOM 846 C C . ALA A 1 112 ? 16.761 -11.964 13.631 1.00 88.50 112 ALA A C 1
ATOM 848 O O . ALA A 1 112 ? 16.931 -12.503 14.724 1.00 88.50 112 ALA A O 1
ATOM 849 N N . LEU A 1 113 ? 15.691 -11.207 13.374 1.00 92.44 113 LEU A N 1
ATOM 850 C CA . LEU A 1 113 ? 14.577 -11.025 14.303 1.00 92.44 113 LEU A CA 1
ATOM 851 C C . LEU A 1 113 ? 13.625 -12.219 14.239 1.00 92.44 113 LEU A C 1
ATOM 853 O O . LEU A 1 113 ? 13.662 -12.962 13.263 1.00 92.44 113 LEU A O 1
ATOM 857 N N . PRO A 1 114 ? 12.743 -12.419 15.234 1.00 94.62 114 PRO A N 1
ATOM 858 C CA . PRO A 1 114 ? 11.674 -13.396 15.100 1.00 94.62 114 PRO A CA 1
ATOM 859 C C . PRO A 1 114 ? 10.892 -13.191 13.797 1.00 94.62 114 PRO A C 1
ATOM 861 O O . PRO A 1 114 ? 10.453 -12.079 13.508 1.00 94.62 114 PRO A O 1
ATOM 864 N N . HIS A 1 115 ? 10.715 -14.263 13.025 1.00 94.25 115 HIS A N 1
ATOM 865 C CA . HIS A 1 115 ? 10.034 -14.203 11.733 1.00 94.25 115 HIS A CA 1
ATOM 866 C C . HIS A 1 115 ? 8.537 -14.000 11.957 1.00 94.25 115 HIS A C 1
ATOM 868 O O . HIS A 1 115 ? 7.807 -14.947 12.251 1.00 94.25 115 HIS A O 1
ATOM 874 N N . VAL A 1 116 ? 8.073 -12.760 11.844 1.00 94.50 116 VAL A N 1
ATOM 875 C CA . VAL A 1 116 ? 6.671 -12.377 12.054 1.00 94.50 116 VAL A CA 1
ATOM 876 C C . VAL A 1 116 ? 5.968 -12.035 10.743 1.00 94.50 116 VAL A C 1
ATOM 878 O O . VAL A 1 116 ? 4.750 -12.166 10.668 1.00 94.50 116 VAL A O 1
ATOM 881 N N . ARG A 1 117 ? 6.717 -11.655 9.698 1.00 91.69 117 ARG A N 1
ATOM 882 C CA . ARG A 1 117 ? 6.220 -11.396 8.333 1.00 91.69 117 ARG A CA 1
ATOM 883 C C . ARG A 1 117 ? 7.040 -12.081 7.248 1.00 91.69 117 ARG A C 1
ATOM 885 O O . ARG A 1 117 ? 6.498 -12.409 6.193 1.00 91.69 117 ARG A O 1
ATOM 892 N N . THR A 1 118 ? 8.319 -12.325 7.506 1.00 90.00 118 THR A N 1
ATOM 893 C CA . THR A 1 118 ? 9.271 -12.785 6.489 1.00 90.00 118 THR A CA 1
ATOM 894 C C . THR A 1 118 ? 8.978 -14.158 5.894 1.00 90.00 118 THR A C 1
ATOM 896 O O . THR A 1 118 ? 9.270 -14.384 4.722 1.00 90.00 118 THR A O 1
ATOM 899 N N . ASP A 1 119 ? 8.307 -15.039 6.634 1.00 91.06 119 ASP A N 1
ATOM 900 C CA . ASP A 1 119 ? 7.953 -16.383 6.163 1.00 91.06 119 ASP A CA 1
ATOM 901 C C . ASP A 1 119 ? 6.726 -16.415 5.223 1.00 91.06 119 ASP A C 1
ATOM 903 O O . ASP A 1 119 ? 6.211 -17.490 4.920 1.00 91.06 119 ASP A O 1
ATOM 907 N N . ILE A 1 120 ? 6.216 -15.272 4.737 1.00 88.88 120 ILE A N 1
ATOM 908 C CA . ILE A 1 120 ? 4.999 -15.212 3.897 1.00 88.88 120 ILE A CA 1
ATOM 909 C C . ILE A 1 120 ? 5.049 -16.152 2.678 1.00 88.88 120 ILE A C 1
ATOM 911 O O . ILE A 1 120 ? 4.020 -16.724 2.321 1.00 88.88 120 ILE A O 1
ATOM 915 N N . ALA A 1 121 ? 6.222 -16.377 2.075 1.00 89.12 121 ALA A N 1
ATOM 916 C CA . ALA A 1 121 ? 6.375 -17.315 0.961 1.00 89.12 121 ALA A CA 1
ATOM 917 C C . ALA A 1 121 ? 6.041 -18.764 1.367 1.00 89.12 121 ALA A C 1
ATOM 919 O O . ALA A 1 121 ? 5.383 -19.474 0.606 1.00 89.12 121 ALA A O 1
ATOM 920 N N . GLU A 1 122 ? 6.409 -19.187 2.583 1.00 91.44 122 GLU A N 1
ATOM 921 C CA . GLU A 1 122 ? 6.063 -20.513 3.117 1.00 91.44 122 GLU A CA 1
ATOM 922 C C . GLU A 1 122 ? 4.567 -20.649 3.357 1.00 91.44 122 GLU A C 1
ATOM 924 O O . GLU A 1 122 ? 3.968 -21.673 3.018 1.00 91.44 122 GLU A O 1
ATOM 929 N N . TYR A 1 123 ? 3.934 -19.583 3.858 1.00 91.31 123 TYR A N 1
ATOM 930 C CA . TYR A 1 123 ? 2.482 -19.545 3.924 1.00 91.31 123 TYR A CA 1
ATOM 931 C C . TYR A 1 123 ? 1.903 -19.778 2.524 1.00 91.31 123 TYR A C 1
ATOM 933 O O . TYR A 1 123 ? 1.088 -20.686 2.365 1.00 91.31 123 TYR A O 1
ATOM 941 N N . LYS A 1 124 ? 2.320 -19.036 1.489 1.00 91.19 124 LYS A N 1
ATOM 942 C CA . LYS A 1 124 ? 1.741 -19.190 0.137 1.00 91.19 124 LYS A CA 1
ATOM 943 C C . LYS A 1 124 ? 1.937 -20.588 -0.457 1.00 91.19 124 LYS A C 1
ATOM 945 O O . LYS A 1 124 ? 1.000 -21.114 -1.052 1.00 91.19 124 LYS A O 1
ATOM 950 N N . ARG A 1 125 ? 3.078 -21.241 -0.209 1.00 91.31 125 ARG A N 1
ATOM 951 C CA . ARG A 1 125 ? 3.334 -22.622 -0.663 1.00 91.31 125 ARG A CA 1
ATOM 952 C C . ARG A 1 125 ? 2.465 -23.673 0.020 1.00 91.31 125 ARG A C 1
ATOM 954 O O . ARG A 1 125 ? 2.092 -24.654 -0.617 1.00 91.31 125 ARG A O 1
ATOM 961 N N . ALA A 1 126 ? 2.169 -23.504 1.306 1.00 92.69 126 ALA A N 1
ATOM 962 C CA . ALA A 1 126 ? 1.553 -24.560 2.103 1.00 92.69 126 ALA A CA 1
ATOM 963 C C . ALA A 1 126 ? 0.089 -24.854 1.737 1.00 92.69 126 ALA A C 1
ATOM 965 O O . ALA A 1 126 ? -0.335 -26.007 1.809 1.00 92.69 126 ALA A O 1
ATOM 966 N N . SER A 1 127 ? -0.701 -23.837 1.373 1.00 92.38 127 SER A N 1
ATOM 967 C CA . SER A 1 127 ? -2.090 -24.027 0.935 1.00 92.38 127 SER A CA 1
ATOM 968 C C . SER A 1 127 ? -2.615 -22.831 0.144 1.00 92.38 127 SER A C 1
ATOM 970 O O . SER A 1 127 ? -2.392 -21.678 0.520 1.00 92.38 127 SER A O 1
ATOM 972 N N . LYS A 1 128 ? -3.403 -23.115 -0.901 1.00 93.00 128 LYS A N 1
ATOM 973 C CA . LYS A 1 128 ? -4.165 -22.106 -1.653 1.00 93.00 128 LYS A CA 1
ATOM 974 C C . LYS A 1 128 ? -5.479 -21.716 -0.978 1.00 93.00 128 LYS A C 1
ATOM 976 O O . LYS A 1 128 ? -5.977 -20.629 -1.245 1.00 93.00 128 LYS A O 1
ATOM 981 N N . PHE A 1 129 ? -6.047 -22.577 -0.132 1.00 94.94 129 PHE A N 1
ATOM 982 C CA . PHE A 1 129 ? -7.295 -22.303 0.583 1.00 94.94 129 PHE A CA 1
ATOM 983 C C . PHE A 1 129 ? -7.050 -22.210 2.087 1.00 94.94 129 PHE A C 1
ATOM 985 O O . PHE A 1 129 ? -6.461 -23.122 2.675 1.00 94.94 129 PHE A O 1
ATOM 992 N N . LYS A 1 130 ? -7.468 -21.098 2.698 1.00 94.38 130 LYS A N 1
ATOM 993 C CA . LYS A 1 130 ? -7.160 -20.771 4.096 1.00 94.38 130 LYS A CA 1
ATOM 994 C C . LYS A 1 130 ? -8.303 -20.059 4.793 1.00 94.38 130 LYS A C 1
ATOM 996 O O . LYS A 1 130 ? -9.033 -19.294 4.169 1.00 94.38 130 LYS A O 1
ATOM 1001 N N . LEU A 1 131 ? -8.369 -20.236 6.109 1.00 95.06 131 LEU A N 1
ATOM 1002 C CA . LEU A 1 131 ? -9.169 -19.415 7.007 1.00 95.06 131 LEU A CA 1
ATOM 1003 C C . LEU A 1 131 ? -8.293 -18.251 7.494 1.00 95.06 131 LEU A C 1
ATOM 1005 O O . LEU A 1 131 ? -7.419 -18.424 8.349 1.00 95.06 131 LEU A O 1
ATOM 1009 N N . THR A 1 132 ? -8.471 -17.078 6.887 1.00 91.69 132 THR A N 1
ATOM 1010 C CA . THR A 1 132 ? -7.668 -15.877 7.170 1.00 91.69 132 THR A CA 1
ATOM 1011 C C . THR A 1 132 ? -8.188 -15.103 8.369 1.00 91.69 132 THR A C 1
ATOM 1013 O O . THR A 1 132 ? -7.410 -14.394 9.001 1.00 91.69 132 THR A O 1
ATOM 1016 N N . ARG A 1 133 ? -9.473 -15.252 8.706 1.00 94.00 133 ARG A N 1
ATOM 1017 C CA . ARG A 1 133 ? -10.087 -14.626 9.878 1.00 94.00 133 ARG A CA 1
ATOM 1018 C C . ARG A 1 133 ? -11.191 -15.505 10.450 1.00 94.00 133 ARG A C 1
ATOM 1020 O O . ARG A 1 133 ? -11.970 -16.090 9.705 1.00 94.00 133 ARG A O 1
ATOM 1027 N N . LEU A 1 134 ? -11.266 -15.565 11.770 1.00 96.56 134 LEU A N 1
ATOM 1028 C CA . LEU A 1 134 ? -12.384 -16.133 12.519 1.00 96.56 134 LEU A CA 1
ATOM 1029 C C . LEU A 1 134 ? -12.377 -15.478 13.894 1.00 96.56 134 LEU A C 1
ATOM 1031 O O . LEU A 1 134 ? -11.579 -15.854 14.746 1.00 96.56 134 LEU A O 1
ATOM 1035 N N . LEU A 1 135 ? -13.218 -14.474 14.082 1.00 94.81 135 LEU A N 1
ATOM 1036 C CA . LEU A 1 135 ? -13.213 -13.602 15.244 1.00 94.81 135 LEU A CA 1
ATOM 1037 C C . LEU A 1 135 ? -14.575 -13.583 15.901 1.00 94.81 135 LEU A C 1
ATOM 1039 O O . LEU A 1 135 ? -15.594 -13.510 15.218 1.00 94.81 135 LEU A O 1
ATOM 1043 N N . VAL A 1 136 ? -14.560 -13.544 17.224 1.00 96.00 136 VAL A N 1
ATOM 1044 C CA . VAL A 1 136 ? -15.676 -13.027 18.004 1.00 96.00 136 VAL A CA 1
ATOM 1045 C C . VAL A 1 136 ? -15.253 -11.667 18.534 1.00 96.00 136 VAL A C 1
ATOM 1047 O O . VAL A 1 136 ? -14.255 -11.568 19.247 1.00 96.00 136 VAL A O 1
ATOM 1050 N N . ASN A 1 137 ? -15.996 -10.634 18.148 1.00 94.19 137 ASN A N 1
ATOM 1051 C CA . ASN A 1 137 ? -15.788 -9.257 18.575 1.00 94.19 137 ASN A CA 1
ATOM 1052 C C . ASN A 1 137 ? -16.958 -8.822 19.446 1.00 94.19 137 ASN A C 1
ATOM 1054 O O . ASN A 1 137 ? -18.104 -8.973 19.035 1.00 94.19 137 ASN A O 1
ATOM 1058 N N . ASN A 1 138 ? -16.670 -8.252 20.606 1.00 93.94 138 ASN A N 1
ATOM 1059 C CA . ASN A 1 138 ? -17.635 -7.548 21.432 1.00 93.94 138 ASN A CA 1
ATOM 1060 C C . ASN A 1 138 ? -17.290 -6.056 21.419 1.00 93.94 138 ASN A C 1
ATOM 1062 O O . ASN A 1 138 ? -16.147 -5.687 21.693 1.00 93.94 138 ASN A O 1
ATOM 1066 N N . PHE A 1 139 ? -18.261 -5.221 21.069 1.00 90.25 139 PHE A N 1
ATOM 1067 C CA . PHE A 1 139 ? -18.133 -3.768 21.064 1.00 90.25 139 PHE A CA 1
ATOM 1068 C C . PHE A 1 139 ? -18.894 -3.188 22.249 1.00 90.25 139 PHE A C 1
ATOM 1070 O O . PHE A 1 139 ? -19.879 -3.755 22.708 1.00 90.25 139 PHE A O 1
ATOM 1077 N N . SER A 1 140 ? -18.417 -2.068 22.773 1.00 89.56 140 SER A N 1
ATOM 1078 C CA . SER A 1 140 ? -19.044 -1.390 23.903 1.00 89.56 140 SER A CA 1
ATOM 1079 C C . SER A 1 140 ? -18.765 0.103 23.852 1.00 89.56 140 SER A C 1
ATOM 1081 O O . SER A 1 140 ? -17.756 0.542 23.306 1.00 89.56 140 SER A O 1
ATOM 1083 N N . GLN A 1 141 ? -19.649 0.888 24.455 1.00 87.69 141 GLN A N 1
ATOM 1084 C CA . GLN A 1 141 ? -19.464 2.323 24.638 1.00 87.69 141 GLN A CA 1
ATOM 1085 C C . GLN A 1 141 ? -19.682 2.652 26.122 1.00 87.69 141 GLN A C 1
ATOM 1087 O O . GLN A 1 141 ? -20.812 2.932 26.530 1.00 87.69 141 GLN A O 1
ATOM 1092 N N . PRO A 1 142 ? -18.660 2.478 26.982 1.00 88.06 142 PRO A N 1
ATOM 1093 C CA . PRO A 1 142 ? -18.821 2.600 28.434 1.00 88.06 142 PRO A CA 1
ATOM 1094 C C . PRO A 1 142 ? -19.088 4.031 28.918 1.00 88.06 142 PRO A C 1
ATOM 1096 O O . PRO A 1 142 ? -19.650 4.205 29.995 1.00 88.06 142 PRO A O 1
ATOM 1099 N N . ALA A 1 143 ? -18.678 5.043 28.155 1.00 88.25 143 ALA A N 1
ATOM 1100 C CA . ALA A 1 143 ? -18.915 6.449 28.456 1.00 88.25 143 ALA A CA 1
ATOM 1101 C C . ALA A 1 143 ? -19.056 7.240 27.152 1.00 88.25 143 ALA A C 1
ATOM 1103 O O . ALA A 1 143 ? -18.663 6.761 26.086 1.00 88.25 143 ALA A O 1
ATOM 1104 N N . GLU A 1 144 ? -19.577 8.463 27.240 1.00 82.38 144 GLU A N 1
ATOM 1105 C CA . GLU A 1 144 ? -19.610 9.380 26.102 1.00 82.38 144 GLU A CA 1
ATOM 1106 C C . GLU A 1 144 ? -18.203 9.505 25.492 1.00 82.38 144 GLU A C 1
ATOM 1108 O O . GLU A 1 144 ? -17.219 9.744 26.199 1.00 82.38 144 GLU A O 1
ATOM 1113 N N . ARG A 1 145 ? -18.105 9.299 24.172 1.00 83.38 145 ARG A N 1
ATOM 1114 C CA . ARG A 1 145 ? -16.853 9.365 23.390 1.00 83.38 145 ARG A CA 1
ATOM 1115 C C . ARG A 1 145 ? -15.766 8.354 23.778 1.00 83.38 145 ARG A C 1
ATOM 1117 O O . ARG A 1 145 ? -14.651 8.449 23.260 1.00 83.38 145 ARG A O 1
ATOM 1124 N N . VAL A 1 146 ? -16.080 7.374 24.626 1.00 89.75 146 VAL A N 1
ATOM 1125 C CA . VAL A 1 146 ? -15.210 6.234 24.932 1.00 89.75 146 VAL A CA 1
ATOM 1126 C C . VAL A 1 146 ? -15.798 4.984 24.296 1.00 89.75 146 VAL A C 1
ATOM 1128 O O . VAL A 1 146 ? -16.894 4.558 24.649 1.00 89.75 146 VAL A O 1
ATOM 1131 N N . TYR A 1 147 ? -15.037 4.372 23.399 1.00 90.94 147 TYR A N 1
ATOM 1132 C CA . TYR A 1 147 ? -15.411 3.165 22.671 1.00 90.94 147 TYR A CA 1
ATOM 1133 C C . TYR A 1 147 ? -14.466 2.033 23.052 1.00 90.94 147 TYR A C 1
ATOM 1135 O O . TYR A 1 147 ? -13.258 2.231 23.168 1.00 90.94 147 TYR A O 1
ATOM 1143 N N . GLY A 1 148 ? -15.015 0.844 23.258 1.00 94.69 148 GLY A N 1
ATOM 1144 C CA . GLY A 1 148 ? -14.296 -0.352 23.666 1.00 94.69 148 GLY A CA 1
ATOM 1145 C C . GLY A 1 148 ? -14.545 -1.510 22.709 1.00 94.69 148 GLY A C 1
ATOM 1146 O O . GLY A 1 148 ? -15.647 -1.682 22.187 1.00 94.69 148 GLY A O 1
ATOM 1147 N N . ARG A 1 149 ? -13.520 -2.335 22.513 1.00 94.88 149 ARG A N 1
ATOM 1148 C CA . ARG A 1 149 ? -13.580 -3.587 21.759 1.00 94.88 149 ARG A CA 1
ATOM 1149 C C . ARG A 1 149 ? -12.841 -4.678 22.515 1.00 94.88 149 ARG A C 1
ATOM 1151 O O . ARG A 1 149 ? -11.705 -4.467 22.932 1.00 94.88 149 ARG A O 1
ATOM 1158 N N . LEU A 1 150 ? -13.448 -5.854 22.608 1.00 97.12 150 LEU A N 1
ATOM 1159 C CA . LEU A 1 150 ? -12.791 -7.102 22.988 1.00 97.12 150 LEU A CA 1
ATOM 1160 C C . LEU A 1 150 ? -12.880 -8.087 21.827 1.00 97.12 150 LEU A C 1
ATOM 1162 O O . LEU A 1 150 ? -13.932 -8.224 21.206 1.00 97.12 150 LEU A O 1
ATOM 1166 N N . SER A 1 151 ? -11.787 -8.783 21.541 1.00 96.62 151 SER A N 1
ATOM 1167 C CA . SER A 1 151 ? -11.696 -9.691 20.401 1.00 96.62 151 SER A CA 1
ATOM 1168 C C . SER A 1 151 ? -10.932 -10.954 20.750 1.00 96.62 151 SER A C 1
ATOM 1170 O O . SER A 1 151 ? -9.942 -10.909 21.478 1.00 96.62 151 SER A O 1
ATOM 1172 N N . ALA A 1 152 ? -11.363 -12.081 20.189 1.00 97.56 152 ALA A N 1
ATOM 1173 C CA . ALA A 1 152 ? -10.658 -13.352 20.293 1.00 97.56 152 ALA A CA 1
ATOM 1174 C C . ALA A 1 152 ? -10.825 -14.189 19.019 1.00 97.56 152 ALA A C 1
ATOM 1176 O O . ALA A 1 152 ? -11.890 -14.192 18.399 1.00 97.56 152 ALA A O 1
ATOM 1177 N N . GLY A 1 153 ? -9.772 -14.923 18.650 1.00 96.88 153 GLY A N 1
ATOM 1178 C CA . GLY A 1 153 ? -9.784 -15.889 17.554 1.00 96.88 153 GLY A CA 1
ATOM 1179 C C . GLY A 1 153 ? -8.617 -15.725 16.581 1.00 96.88 153 GLY A C 1
ATOM 1180 O O . GLY A 1 153 ? -7.486 -15.444 16.970 1.00 96.88 153 GLY A O 1
ATOM 1181 N N . ILE A 1 154 ? -8.873 -15.942 15.295 1.00 96.69 154 ILE A N 1
ATOM 1182 C CA . ILE A 1 154 ? -7.904 -15.802 14.204 1.00 96.69 154 ILE A CA 1
ATOM 1183 C C . ILE A 1 154 ? -7.984 -14.372 13.673 1.00 96.69 154 ILE A C 1
ATOM 1185 O O . ILE A 1 154 ? -8.973 -14.005 13.038 1.00 96.69 154 ILE A O 1
ATOM 1189 N N . TYR A 1 155 ? -6.945 -13.580 13.935 1.00 94.19 155 TYR A N 1
ATOM 1190 C CA . TYR A 1 155 ? -6.874 -12.169 13.544 1.00 94.19 155 TYR A CA 1
ATOM 1191 C C . TYR A 1 155 ? -6.529 -12.035 12.059 1.00 94.19 155 TYR A C 1
ATOM 1193 O O . TYR A 1 155 ? -7.146 -11.255 11.326 1.00 94.19 155 TYR A O 1
ATOM 1201 N N . GLU A 1 156 ? -5.543 -12.824 11.631 1.00 92.12 156 GLU A N 1
ATOM 1202 C CA . GLU A 1 156 ? -4.980 -12.811 10.288 1.00 92.12 156 GLU A CA 1
ATOM 1203 C C . GLU A 1 156 ? -4.339 -14.164 9.922 1.00 92.12 156 GLU A C 1
ATOM 1205 O O . GLU A 1 156 ? -4.295 -15.098 10.724 1.00 92.12 156 GLU A O 1
ATOM 1210 N N . GLU A 1 157 ? -3.788 -14.264 8.707 1.00 92.25 157 GLU A N 1
ATOM 1211 C CA . GLU A 1 157 ? -3.140 -15.479 8.188 1.00 92.25 157 GLU A CA 1
ATOM 1212 C C . GLU A 1 157 ? -2.039 -16.010 9.127 1.00 92.25 157 GLU A C 1
ATOM 1214 O O . GLU A 1 157 ? -1.944 -17.220 9.330 1.00 92.25 157 GLU A O 1
ATOM 1219 N N . MET A 1 158 ? -1.264 -15.107 9.740 1.00 95.50 158 MET A N 1
ATOM 1220 C CA . MET A 1 158 ? -0.074 -15.432 10.538 1.00 95.50 158 MET A CA 1
ATOM 1221 C C . MET A 1 158 ? -0.309 -15.476 12.049 1.00 95.50 158 MET A C 1
ATOM 1223 O O . MET A 1 158 ? 0.470 -16.116 12.752 1.00 95.50 158 MET A O 1
ATOM 1227 N N . PHE A 1 159 ? -1.352 -14.820 12.568 1.00 97.19 159 PHE A N 1
ATOM 1228 C CA . PHE A 1 159 ? -1.569 -14.681 14.009 1.00 97.19 159 PHE A CA 1
ATOM 1229 C C . PHE A 1 159 ? -3.019 -14.935 14.420 1.00 97.19 159 PHE A C 1
ATOM 1231 O O . PHE A 1 159 ? -3.978 -14.473 13.802 1.00 97.19 159 PHE A O 1
ATOM 1238 N N . SER A 1 160 ? -3.156 -15.670 15.517 1.00 97.06 160 SER A N 1
ATOM 1239 C CA . SER A 1 160 ? -4.385 -15.811 16.295 1.00 97.06 160 SER A CA 1
ATOM 1240 C C . SER A 1 160 ? -4.128 -15.311 17.705 1.00 97.06 160 SER A C 1
ATOM 1242 O O . SER A 1 160 ? -3.011 -15.438 18.201 1.00 97.06 160 SER A O 1
ATOM 1244 N N . GLY A 1 161 ? -5.135 -14.776 18.371 1.00 97.00 161 GLY A N 1
ATOM 1245 C CA . GLY A 1 161 ? -4.940 -14.182 19.678 1.00 97.00 161 GLY A CA 1
ATOM 1246 C C . GLY A 1 161 ? -6.230 -13.727 20.321 1.00 97.00 161 GLY A C 1
ATOM 1247 O O . GLY A 1 161 ? -7.329 -14.034 19.857 1.00 97.00 161 GLY A O 1
ATOM 1248 N N . PHE A 1 162 ? -6.060 -12.991 21.406 1.00 97.88 162 PHE A N 1
ATOM 1249 C CA . PHE A 1 162 ? -7.129 -12.261 22.057 1.00 97.88 162 PHE A CA 1
ATOM 1250 C C . PHE A 1 162 ? -6.584 -10.943 22.599 1.00 97.88 162 PHE A C 1
ATOM 1252 O O . PHE A 1 162 ? -5.390 -10.808 22.882 1.00 97.88 162 PHE A O 1
ATOM 1259 N N . GLY A 1 163 ? -7.465 -9.970 22.754 1.00 97.56 163 GLY A N 1
ATOM 1260 C CA . GLY A 1 163 ? -7.096 -8.655 23.237 1.00 97.56 163 GLY A CA 1
ATOM 1261 C C . GLY A 1 163 ? -8.237 -7.671 23.116 1.00 97.56 163 GLY A C 1
ATOM 1262 O O . GLY A 1 163 ? -9.393 -8.051 22.921 1.00 97.56 163 GLY A O 1
ATOM 1263 N N . GLY A 1 164 ? -7.903 -6.398 23.244 1.00 97.12 164 GLY A N 1
ATOM 1264 C CA . GLY A 1 164 ? -8.892 -5.344 23.187 1.00 97.12 164 GLY A CA 1
ATOM 1265 C C . GLY A 1 164 ? -8.301 -3.993 22.857 1.00 97.12 164 GLY A C 1
ATOM 1266 O O . GLY A 1 164 ? -7.087 -3.793 22.901 1.00 97.12 164 GLY A O 1
ATOM 1267 N N . GLN A 1 165 ? -9.201 -3.078 22.531 1.00 97.44 165 GLN A N 1
ATOM 1268 C CA . GLN A 1 165 ? -8.895 -1.697 22.213 1.00 97.44 165 GLN A CA 1
ATOM 1269 C C . GLN A 1 165 ? -9.866 -0.789 22.950 1.00 97.44 165 GLN A C 1
ATOM 1271 O O . GLN A 1 165 ? -11.063 -1.065 22.997 1.00 97.44 165 GLN A O 1
ATOM 1276 N N . VAL A 1 166 ? -9.348 0.301 23.500 1.00 97.44 166 VAL A N 1
ATOM 1277 C CA . VAL A 1 166 ? -10.148 1.402 24.031 1.00 97.44 166 VAL A CA 1
ATOM 1278 C C . VAL A 1 166 ? -9.750 2.657 23.279 1.00 97.44 166 VAL A C 1
ATOM 1280 O O . VAL A 1 166 ? -8.564 2.941 23.153 1.00 97.44 166 VAL A O 1
ATOM 1283 N N . LEU A 1 167 ? -10.731 3.396 22.784 1.00 94.88 167 LEU A N 1
ATOM 1284 C CA . LEU A 1 167 ? -10.558 4.640 22.053 1.00 94.88 167 LEU A CA 1
ATOM 1285 C C . LEU A 1 167 ? -11.329 5.749 22.757 1.00 94.88 167 LEU A C 1
ATOM 1287 O O . LEU A 1 167 ? -12.510 5.599 23.055 1.00 94.88 167 LEU A O 1
ATOM 1291 N N . TYR A 1 168 ? -10.672 6.883 22.948 1.00 93.62 168 TYR A N 1
ATOM 1292 C CA . TYR A 1 168 ? -11.297 8.139 23.325 1.00 93.62 168 TYR A CA 1
ATOM 1293 C C . TYR A 1 168 ? -11.269 9.106 22.141 1.00 93.62 168 TYR A C 1
ATOM 1295 O O . TYR A 1 168 ? -10.203 9.393 21.593 1.00 93.62 168 TYR A O 1
ATOM 1303 N N . LEU A 1 169 ? -12.428 9.637 21.758 1.00 87.19 169 LEU A N 1
ATOM 1304 C CA . LEU A 1 169 ? -12.547 10.685 20.741 1.00 87.19 169 LEU A CA 1
ATOM 1305 C C . LEU A 1 169 ? -12.565 12.060 21.399 1.00 87.19 169 LEU A C 1
ATOM 1307 O O . LEU A 1 169 ? -13.295 12.244 22.361 1.00 87.19 169 LEU A O 1
ATOM 1311 N N . GLY A 1 170 ? -11.820 13.040 20.886 1.00 84.31 170 GLY A N 1
ATOM 1312 C CA . GLY A 1 170 ? -11.783 14.435 21.355 1.00 84.31 170 GLY A CA 1
ATOM 1313 C C . GLY A 1 170 ? -13.093 15.216 21.131 1.00 84.31 170 GLY A C 1
ATOM 1314 O O . GLY A 1 170 ? -13.916 14.814 20.317 1.00 84.31 170 GLY A O 1
ATOM 1315 N N . GLN A 1 171 ? -13.301 16.314 21.879 1.00 72.88 171 GLN A N 1
ATOM 1316 C CA . GLN A 1 171 ? -14.589 17.048 21.963 1.00 72.88 171 GLN A CA 1
ATOM 1317 C C . GLN A 1 171 ? -14.977 17.751 20.668 1.00 72.88 171 GLN A C 1
ATOM 1319 O O . GLN A 1 171 ? -16.151 18.032 20.459 1.00 72.88 171 GLN A O 1
ATOM 1324 N N . ASP A 1 172 ? -14.003 17.995 19.801 1.00 70.31 172 ASP A N 1
ATOM 1325 C CA . ASP A 1 172 ? -14.203 18.660 18.517 1.00 70.31 172 ASP A CA 1
ATOM 1326 C C . ASP A 1 172 ? -14.055 17.674 17.344 1.00 70.31 172 ASP A C 1
ATOM 1328 O O . ASP A 1 172 ? -13.926 18.089 16.194 1.00 70.31 172 ASP A O 1
ATOM 1332 N N . GLY A 1 173 ? -13.931 16.365 17.623 1.00 66.19 173 GLY A N 1
ATOM 1333 C CA . GLY A 1 173 ? -13.625 15.325 16.627 1.00 66.19 173 GLY A CA 1
ATOM 1334 C C . GLY A 1 173 ? -12.252 15.464 15.944 1.00 66.19 173 GLY A C 1
ATOM 1335 O O . GLY A 1 173 ? -11.867 14.624 15.132 1.00 66.19 173 GLY A O 1
ATOM 1336 N N . GLY A 1 174 ? -11.486 16.510 16.276 1.00 73.81 174 GLY A N 1
ATOM 1337 C CA . GLY A 1 174 ? -10.186 16.824 15.683 1.00 73.81 174 GLY A CA 1
ATOM 1338 C C . GLY A 1 174 ? -9.050 15.898 16.117 1.00 73.81 174 GLY A C 1
ATOM 1339 O O . GLY A 1 174 ? -7.978 15.937 15.523 1.00 73.81 174 GLY A O 1
ATOM 1340 N N . TRP A 1 175 ? -9.255 15.055 17.128 1.00 85.62 175 TRP A N 1
ATOM 1341 C CA . TRP A 1 175 ? -8.274 14.057 17.544 1.00 85.62 175 TRP A CA 1
ATOM 1342 C C . TRP A 1 175 ? -8.935 12.865 18.236 1.00 85.62 175 TRP A C 1
ATOM 1344 O O . TRP A 1 175 ? -10.058 12.965 18.726 1.00 85.62 175 TRP A O 1
ATOM 1354 N N . GLY A 1 176 ? -8.230 11.740 18.293 1.00 91.44 176 GLY A N 1
ATOM 1355 C CA . GLY A 1 176 ? -8.614 10.564 19.066 1.00 91.44 176 GLY A CA 1
ATOM 1356 C C . GLY A 1 176 ? -7.381 9.821 19.563 1.00 91.44 176 GLY A C 1
ATOM 1357 O O . GLY A 1 176 ? -6.370 9.764 18.862 1.00 91.44 176 GLY A O 1
ATOM 1358 N N . ALA A 1 177 ? -7.451 9.280 20.773 1.00 96.06 177 ALA A N 1
ATOM 1359 C CA . ALA A 1 177 ? -6.374 8.498 21.364 1.00 96.06 177 ALA A CA 1
ATOM 1360 C C . ALA A 1 177 ? -6.869 7.102 21.723 1.00 96.06 177 ALA A C 1
ATOM 1362 O O . ALA A 1 177 ? -7.925 6.963 22.339 1.00 96.06 177 ALA A O 1
ATOM 1363 N N . ASP A 1 178 ? -6.101 6.084 21.357 1.00 96.19 178 ASP A N 1
ATOM 1364 C CA . ASP A 1 178 ? -6.444 4.693 21.621 1.00 96.19 178 ASP A CA 1
ATOM 1365 C C . ASP A 1 178 ? -5.310 3.926 22.291 1.00 96.19 178 ASP A C 1
ATOM 1367 O O . ASP A 1 178 ? -4.129 4.244 22.144 1.00 96.19 178 ASP A O 1
ATOM 1371 N N . LEU A 1 179 ? -5.707 2.910 23.050 1.00 97.94 179 LEU A N 1
ATOM 1372 C CA . LEU A 1 179 ? -4.836 1.888 23.597 1.00 97.94 179 LEU A CA 1
ATOM 1373 C C . LEU A 1 179 ? -5.340 0.529 23.117 1.00 97.94 179 LEU A C 1
ATOM 1375 O O . LEU A 1 179 ? -6.464 0.139 23.430 1.00 97.94 179 LEU A O 1
ATOM 1379 N N . ASP A 1 180 ? -4.505 -0.182 22.370 1.00 97.56 180 ASP A N 1
ATOM 1380 C CA . ASP A 1 180 ? -4.747 -1.533 21.872 1.00 97.56 180 ASP A CA 1
ATOM 1381 C C . ASP A 1 180 ? -3.701 -2.486 22.462 1.00 97.56 180 ASP A C 1
ATOM 1383 O O . ASP A 1 180 ? -2.498 -2.224 22.419 1.00 97.56 180 ASP A O 1
ATOM 1387 N N . ALA A 1 181 ? -4.156 -3.587 23.052 1.00 97.88 181 ALA A N 1
ATOM 1388 C CA . ALA A 1 181 ? -3.289 -4.590 23.653 1.00 97.88 181 ALA A CA 1
ATOM 1389 C C . ALA A 1 181 ? -3.773 -5.990 23.287 1.00 97.88 181 ALA A C 1
ATOM 1391 O O . ALA A 1 181 ? -4.935 -6.337 23.502 1.00 97.88 181 ALA A O 1
ATOM 1392 N N . ASN A 1 182 ? -2.867 -6.811 22.756 1.00 98.06 182 ASN A N 1
ATOM 1393 C CA . ASN A 1 182 ? -3.193 -8.146 22.271 1.00 98.06 182 ASN A CA 1
ATOM 1394 C C . ASN A 1 182 ? -2.120 -9.156 22.673 1.00 98.06 182 ASN A C 1
ATOM 1396 O O . ASN A 1 182 ? -0.928 -8.925 22.475 1.00 98.06 182 ASN A O 1
ATOM 1400 N N . TRP A 1 183 ? -2.545 -10.311 23.180 1.00 98.25 183 TRP A N 1
ATOM 1401 C CA . TRP A 1 183 ? -1.706 -11.503 23.207 1.00 98.25 183 TRP A CA 1
ATOM 1402 C C . TRP A 1 183 ? -1.941 -12.286 21.919 1.00 98.25 183 TRP A C 1
ATOM 1404 O O . TRP A 1 183 ? -3.082 -12.593 21.570 1.00 98.25 183 TRP A O 1
ATOM 1414 N N . VAL A 1 184 ? -0.864 -12.613 21.209 1.00 97.94 184 VAL A N 1
ATOM 1415 C CA . VAL A 1 184 ? -0.936 -13.291 19.915 1.00 97.94 184 VAL A CA 1
ATOM 1416 C C . VAL A 1 184 ? 0.029 -14.465 19.850 1.00 97.94 184 VAL A C 1
ATOM 1418 O O . VAL A 1 184 ? 1.152 -14.427 20.359 1.00 97.94 184 VAL A O 1
ATOM 1421 N N . LYS A 1 185 ? -0.412 -15.520 19.174 1.00 97.94 185 LYS A N 1
ATOM 1422 C CA . LYS A 1 185 ? 0.348 -16.729 18.885 1.00 97.94 185 LYS A CA 1
ATOM 1423 C C . LYS A 1 185 ? 0.414 -16.943 17.382 1.00 97.94 185 LYS A C 1
ATOM 1425 O O . LYS A 1 185 ? -0.587 -16.791 16.675 1.00 97.94 185 LYS A O 1
ATOM 1430 N N . GLN A 1 186 ? 1.605 -17.279 16.905 1.00 97.56 186 GLN A N 1
ATOM 1431 C CA . GLN A 1 186 ? 1.850 -17.493 15.491 1.00 97.56 186 GLN A CA 1
ATOM 1432 C C . GLN A 1 186 ? 1.164 -18.778 15.014 1.00 97.56 186 GLN A C 1
ATOM 1434 O O . GLN A 1 186 ? 1.148 -19.798 15.709 1.00 97.56 186 GLN A O 1
ATOM 1439 N N . ARG A 1 187 ? 0.587 -18.723 13.819 1.00 96.69 187 ARG A N 1
ATOM 1440 C CA . ARG A 1 187 ? -0.155 -19.813 13.183 1.00 96.69 187 ARG A CA 1
ATOM 1441 C C . ARG A 1 187 ? 0.764 -20.700 12.348 1.00 96.69 187 ARG A C 1
ATOM 1443 O O . ARG A 1 187 ? 1.886 -20.324 12.016 1.00 96.69 187 ARG A O 1
ATOM 1450 N N . ASP A 1 188 ? 0.303 -21.908 12.043 1.00 95.75 188 ASP A N 1
ATOM 1451 C CA . ASP A 1 188 ? 0.977 -22.769 11.074 1.00 95.75 188 ASP A CA 1
ATOM 1452 C C . ASP A 1 188 ? 0.775 -22.275 9.630 1.00 95.75 188 ASP A C 1
ATOM 1454 O O . ASP A 1 188 ? -0.088 -21.448 9.335 1.00 95.75 188 ASP A O 1
ATOM 1458 N N . PHE A 1 189 ? 1.571 -22.799 8.697 1.00 94.94 189 PHE A N 1
ATOM 1459 C CA . PHE A 1 189 ? 1.506 -22.368 7.298 1.00 94.94 189 PHE A CA 1
ATOM 1460 C C . PHE A 1 189 ? 0.244 -22.861 6.567 1.00 94.94 189 PHE A C 1
ATOM 1462 O O . PHE A 1 189 ? -0.155 -22.275 5.558 1.00 94.94 189 PHE A O 1
ATOM 1469 N N . LYS A 1 190 ? -0.415 -23.916 7.074 1.00 93.31 190 LYS A N 1
ATOM 1470 C CA . LYS A 1 190 ? -1.602 -24.522 6.448 1.00 93.31 190 LYS A CA 1
ATOM 1471 C C . LYS A 1 190 ? -2.819 -23.596 6.502 1.00 93.31 190 LYS A C 1
ATOM 1473 O O . LYS A 1 190 ? -3.676 -23.693 5.629 1.00 93.31 190 LYS A O 1
ATOM 1478 N N . GLY A 1 191 ? -2.879 -22.691 7.483 1.00 87.69 191 GLY A N 1
ATOM 1479 C CA . GLY A 1 191 ? -3.879 -21.621 7.538 1.00 87.69 191 GLY A CA 1
ATOM 1480 C C . GLY A 1 191 ? -5.243 -22.042 8.095 1.00 87.69 191 GLY A C 1
ATOM 1481 O O . GLY A 1 191 ? -6.246 -21.417 7.757 1.00 87.69 191 GLY A O 1
ATOM 1482 N N . TRP A 1 192 ? -5.288 -23.077 8.942 1.00 92.38 192 TRP A N 1
ATOM 1483 C CA . TRP A 1 192 ? -6.502 -23.530 9.643 1.00 92.38 192 TRP A CA 1
ATOM 1484 C C . TRP A 1 192 ? -6.474 -23.147 11.128 1.00 92.38 192 TRP A C 1
ATOM 1486 O O . TRP A 1 192 ? -6.646 -21.976 11.450 1.00 92.38 192 TRP A O 1
ATOM 1496 N N . PHE A 1 193 ? -6.247 -24.093 12.041 1.00 94.62 193 PHE A N 1
ATOM 1497 C CA . PHE A 1 193 ? -6.188 -23.849 13.492 1.00 94.62 193 PHE A CA 1
ATOM 1498 C C . PHE A 1 193 ? -4.831 -24.216 14.109 1.00 94.62 193 PHE A C 1
ATOM 1500 O O . PHE A 1 193 ? -4.654 -24.091 15.318 1.00 94.62 193 PHE A O 1
ATOM 1507 N N . GLY A 1 194 ? -3.874 -24.677 13.297 1.00 94.94 194 GLY A N 1
ATOM 1508 C CA . GLY A 1 194 ? -2.541 -25.029 13.772 1.00 94.94 194 GLY A CA 1
ATOM 1509 C C . GLY A 1 194 ? -1.760 -23.804 14.248 1.00 94.94 194 GLY A C 1
ATOM 1510 O O . GLY A 1 194 ? -1.951 -22.688 13.760 1.00 94.94 194 GLY A O 1
ATOM 1511 N N . THR A 1 195 ? -0.857 -24.024 15.203 1.00 96.38 195 THR A N 1
ATOM 1512 C CA . THR A 1 195 ? -0.029 -22.973 15.811 1.00 96.38 195 THR A CA 1
ATOM 1513 C C . THR A 1 195 ? 1.442 -23.358 15.807 1.00 96.38 195 THR A C 1
ATOM 1515 O O . THR A 1 195 ? 1.769 -24.542 15.847 1.00 96.38 195 THR A O 1
ATOM 1518 N N . ARG A 1 196 ? 2.317 -22.356 15.830 1.00 95.19 196 ARG A N 1
ATOM 1519 C CA . ARG A 1 196 ? 3.758 -22.484 16.075 1.00 95.19 196 ARG A CA 1
ATOM 1520 C C . ARG A 1 196 ? 4.071 -22.104 17.526 1.00 95.19 196 ARG A C 1
ATOM 1522 O O . ARG A 1 196 ? 3.215 -21.571 18.231 1.00 95.19 196 ARG A O 1
ATOM 1529 N N . ASP A 1 197 ? 5.302 -22.345 17.965 1.00 95.69 197 ASP A N 1
ATOM 1530 C CA . ASP A 1 197 ? 5.717 -22.083 19.352 1.00 95.69 197 ASP A CA 1
ATOM 1531 C C . ASP A 1 197 ? 5.875 -20.590 19.674 1.00 95.69 197 ASP A C 1
ATOM 1533 O O . ASP A 1 197 ? 5.875 -20.193 20.838 1.00 95.69 197 ASP A O 1
ATOM 1537 N N . TYR A 1 198 ? 5.979 -19.739 18.651 1.00 97.56 198 TYR A N 1
ATOM 1538 C CA . TYR A 1 198 ? 6.147 -18.307 18.845 1.00 97.56 198 TYR A CA 1
ATOM 1539 C C . TYR A 1 198 ? 4.858 -17.631 19.330 1.00 97.56 198 TYR A C 1
ATOM 1541 O O . TYR A 1 198 ? 3.810 -17.700 18.684 1.00 97.56 198 TYR A O 1
ATOM 1549 N N . SER A 1 199 ? 4.960 -16.897 20.437 1.00 97.69 199 SER A N 1
ATOM 1550 C CA . SER A 1 199 ? 3.919 -16.001 20.944 1.00 97.69 199 SER A CA 1
ATOM 1551 C C . SER A 1 199 ? 4.519 -14.706 21.480 1.00 97.69 199 SER A C 1
ATOM 1553 O O . SER A 1 199 ? 5.665 -14.677 21.949 1.00 97.69 199 SER A O 1
ATOM 1555 N N . THR A 1 200 ? 3.728 -13.641 21.451 1.00 97.81 200 THR A N 1
ATOM 1556 C CA . THR A 1 200 ? 4.120 -12.317 21.931 1.00 97.81 200 THR A CA 1
ATOM 1557 C C . THR A 1 200 ? 2.907 -11.527 22.420 1.00 97.81 200 THR A C 1
ATOM 1559 O O . THR A 1 200 ? 1.763 -11.893 22.152 1.00 97.81 200 THR A O 1
ATOM 1562 N N . THR A 1 201 ? 3.169 -10.426 23.116 1.00 97.81 201 THR A N 1
ATOM 1563 C CA . THR A 1 201 ? 2.159 -9.426 23.461 1.00 97.81 201 THR A CA 1
ATOM 1564 C C . THR A 1 201 ? 2.495 -8.142 22.724 1.00 97.81 201 THR A C 1
ATOM 1566 O O . THR A 1 201 ? 3.609 -7.633 22.862 1.00 97.81 201 THR A O 1
ATOM 1569 N N . THR A 1 202 ? 1.541 -7.617 21.964 1.00 97.38 202 THR A N 1
ATOM 1570 C CA . THR A 1 202 ? 1.633 -6.297 21.340 1.00 97.38 202 THR A CA 1
ATOM 1571 C C . THR A 1 202 ? 0.861 -5.291 22.177 1.00 97.38 202 THR A C 1
ATOM 1573 O O . THR A 1 202 ? -0.201 -5.612 22.711 1.00 97.38 202 THR A O 1
ATOM 1576 N N . ALA A 1 203 ? 1.387 -4.078 22.279 1.00 97.38 203 ALA A N 1
ATOM 1577 C CA . ALA A 1 203 ? 0.719 -2.961 22.935 1.00 97.38 203 ALA A CA 1
ATOM 1578 C C . ALA A 1 203 ? 0.964 -1.703 22.107 1.00 97.38 203 ALA A C 1
ATOM 1580 O O . ALA A 1 203 ? 2.107 -1.424 21.750 1.00 97.38 203 ALA A O 1
ATOM 1581 N N . ILE A 1 204 ? -0.097 -0.982 21.775 1.00 97.19 204 ILE A N 1
ATOM 1582 C CA . ILE A 1 204 ? -0.084 0.194 20.914 1.00 97.19 204 ILE A CA 1
ATOM 1583 C C . ILE A 1 204 ? -0.835 1.291 21.658 1.00 97.19 204 ILE A C 1
ATOM 1585 O O . ILE A 1 204 ? -2.003 1.124 21.989 1.00 97.19 204 ILE A O 1
ATOM 1589 N N . ALA A 1 205 ? -0.165 2.407 21.910 1.00 98.06 205 ALA A N 1
ATOM 1590 C CA . ALA A 1 205 ? -0.808 3.649 22.306 1.00 98.06 205 ALA A CA 1
ATOM 1591 C C . ALA A 1 205 ? -0.735 4.611 21.121 1.00 98.06 205 ALA A C 1
ATOM 1593 O O . ALA A 1 205 ? 0.366 4.993 20.710 1.00 98.06 205 ALA A O 1
ATOM 1594 N N . SER A 1 206 ? -1.882 4.981 20.560 1.00 97.19 206 SER A N 1
ATOM 1595 C CA . SER A 1 206 ? -1.963 5.855 19.391 1.00 97.19 206 SER A CA 1
ATOM 1596 C C . SER A 1 206 ? -2.556 7.208 19.760 1.00 97.19 206 SER A C 1
ATOM 1598 O O . SER A 1 206 ? -3.518 7.296 20.517 1.00 97.19 206 SER A O 1
ATOM 1600 N N . LEU A 1 207 ? -2.019 8.265 19.160 1.00 96.44 207 LEU A N 1
ATOM 1601 C CA . LEU A 1 207 ? -2.632 9.581 19.091 1.00 96.44 207 LEU A CA 1
ATOM 1602 C C . LEU A 1 207 ? -2.847 9.918 17.621 1.00 96.44 207 LEU A C 1
ATOM 1604 O O . LEU A 1 207 ? -1.889 10.081 16.866 1.00 96.44 207 LEU A O 1
ATOM 1608 N N . ASN A 1 208 ? -4.107 10.032 17.232 1.00 92.69 208 ASN A N 1
ATOM 1609 C CA . ASN A 1 208 ? -4.529 10.417 15.900 1.00 92.69 208 ASN A CA 1
ATOM 1610 C C . ASN A 1 208 ? -5.004 11.865 15.951 1.00 92.69 208 ASN A C 1
ATOM 1612 O O . ASN A 1 208 ? -5.944 12.184 16.675 1.00 92.69 208 ASN A O 1
ATOM 1616 N N . TYR A 1 209 ? -4.368 12.742 15.189 1.00 86.38 209 TYR A N 1
ATOM 1617 C CA . TYR A 1 209 ? -4.691 14.158 15.140 1.00 86.38 209 TYR A CA 1
ATOM 1618 C C . TYR A 1 209 ? -5.035 14.560 13.712 1.00 86.38 209 TYR A C 1
ATOM 1620 O O . TYR A 1 209 ? -4.252 14.356 12.780 1.00 86.38 209 TYR A O 1
ATOM 1628 N N . ARG A 1 210 ? -6.213 15.150 13.537 1.00 78.19 210 ARG A N 1
ATOM 1629 C CA . ARG A 1 210 ? -6.662 15.682 12.262 1.00 78.19 210 ARG A CA 1
ATOM 1630 C C . ARG A 1 210 ? -6.106 17.081 12.073 1.00 78.19 210 ARG A C 1
ATOM 1632 O O . ARG A 1 210 ? -6.414 18.019 12.802 1.00 78.19 210 ARG A O 1
ATOM 1639 N N . LEU A 1 211 ? -5.290 17.208 11.046 1.00 70.44 211 LEU A N 1
ATOM 1640 C CA . LEU A 1 211 ? -4.788 18.470 10.545 1.00 70.44 211 LEU A CA 1
ATOM 1641 C C . LEU A 1 211 ? -5.773 19.027 9.506 1.00 70.44 211 LEU A C 1
ATOM 1643 O O . LEU A 1 211 ? -6.749 18.386 9.105 1.00 70.44 211 LEU A O 1
ATOM 1647 N N . ALA A 1 212 ? -5.525 20.252 9.054 1.00 62.44 212 ALA A N 1
ATOM 1648 C CA . ALA A 1 212 ? -6.340 20.859 8.011 1.00 62.44 212 ALA A CA 1
ATOM 1649 C C . ALA A 1 212 ? -6.334 20.018 6.714 1.00 62.44 212 ALA A C 1
ATOM 1651 O O . ALA A 1 212 ? -5.398 19.270 6.434 1.00 62.44 212 ALA A O 1
ATOM 1652 N N . LYS A 1 213 ? -7.376 20.196 5.888 1.00 57.88 213 LYS A N 1
ATOM 1653 C CA . LYS A 1 213 ? -7.423 19.731 4.485 1.00 57.88 213 LYS A CA 1
ATOM 1654 C C . LYS A 1 213 ? -7.326 18.205 4.299 1.00 57.88 213 LYS A C 1
ATOM 1656 O O . LYS A 1 213 ? -6.785 17.725 3.304 1.00 57.88 213 LYS A O 1
ATOM 1661 N N . GLY A 1 214 ? -7.911 17.454 5.236 1.00 62.50 214 GLY A N 1
ATOM 1662 C CA . GLY A 1 214 ? -8.052 15.995 5.142 1.00 62.50 214 GLY A CA 1
ATOM 1663 C C . GLY A 1 214 ? -6.780 15.222 5.489 1.00 62.50 214 GLY A C 1
ATOM 1664 O O . GLY A 1 214 ? -6.680 14.041 5.162 1.00 62.50 214 GLY A O 1
ATOM 1665 N N . VAL A 1 215 ? -5.803 15.878 6.122 1.00 68.50 215 VAL A N 1
ATOM 1666 C CA . VAL A 1 215 ? -4.574 15.237 6.594 1.00 68.50 215 VAL A CA 1
ATOM 1667 C C . VAL A 1 215 ? -4.783 14.715 8.014 1.00 68.50 215 VAL A C 1
ATOM 1669 O O . VAL A 1 215 ? -5.216 15.453 8.894 1.00 68.50 215 VAL A O 1
ATOM 1672 N N . THR A 1 216 ? -4.420 13.462 8.254 1.00 80.75 216 THR A N 1
ATOM 1673 C CA . THR A 1 216 ? -4.365 12.854 9.584 1.00 80.75 216 THR A CA 1
ATOM 1674 C C . THR A 1 216 ? -2.912 12.519 9.900 1.00 80.75 216 THR A C 1
ATOM 1676 O O . THR A 1 216 ? -2.230 11.856 9.113 1.00 80.75 216 THR A O 1
ATOM 1679 N N . ALA A 1 217 ? -2.440 12.986 11.052 1.00 85.75 217 ALA A N 1
ATOM 1680 C CA . ALA A 1 217 ? -1.167 12.595 11.629 1.00 85.75 217 ALA A CA 1
ATOM 1681 C C . ALA A 1 217 ? -1.409 11.614 12.772 1.00 85.75 217 ALA A C 1
ATOM 1683 O O . ALA A 1 217 ? -2.142 11.922 13.709 1.00 85.75 217 ALA A O 1
ATOM 1684 N N . THR A 1 218 ? -0.770 10.453 12.710 1.00 94.19 218 THR A N 1
ATOM 1685 C CA . THR A 1 218 ? -0.866 9.435 13.748 1.00 94.19 218 THR A CA 1
ATOM 1686 C C . THR A 1 218 ? 0.510 9.156 14.331 1.00 94.19 218 THR A C 1
ATOM 1688 O O . THR A 1 218 ? 1.433 8.746 13.627 1.00 94.19 218 THR A O 1
ATOM 1691 N N . LEU A 1 219 ? 0.636 9.345 15.640 1.00 97.31 219 LEU A N 1
ATOM 1692 C CA . LEU A 1 219 ? 1.796 8.939 16.421 1.00 97.31 219 LEU A CA 1
ATOM 1693 C C . LEU A 1 219 ? 1.430 7.688 17.214 1.00 97.31 219 LEU A C 1
ATOM 1695 O O . LEU A 1 219 ? 0.418 7.683 17.906 1.00 97.31 219 LEU A O 1
ATOM 1699 N N . ARG A 1 220 ? 2.249 6.640 17.136 1.00 97.69 220 ARG A N 1
ATOM 1700 C CA . ARG A 1 220 ? 2.043 5.396 17.885 1.00 97.69 220 ARG A CA 1
ATOM 1701 C C . ARG A 1 220 ? 3.282 5.061 18.696 1.00 97.69 220 ARG A C 1
ATOM 1703 O O . ARG A 1 220 ? 4.358 4.960 18.115 1.00 97.69 220 ARG A O 1
ATOM 1710 N N . ALA A 1 221 ? 3.133 4.853 19.998 1.00 98.00 221 ALA A N 1
ATOM 1711 C CA . ALA A 1 221 ? 4.127 4.189 20.837 1.00 98.00 221 ALA A CA 1
ATOM 1712 C C . ALA A 1 221 ? 3.767 2.702 20.909 1.00 98.00 221 ALA A C 1
ATOM 1714 O O . ALA A 1 221 ? 2.629 2.362 21.234 1.00 98.00 221 ALA A O 1
ATOM 1715 N N . VAL A 1 222 ? 4.696 1.823 20.535 1.00 96.06 222 VAL A N 1
ATOM 1716 C CA . VAL A 1 222 ? 4.362 0.438 20.189 1.00 96.06 222 VAL A CA 1
ATOM 1717 C C . VAL A 1 222 ? 5.382 -0.553 20.731 1.00 96.06 222 VAL A C 1
ATOM 1719 O O . VAL A 1 222 ? 6.588 -0.369 20.572 1.00 96.06 222 VAL A O 1
ATOM 1722 N N . ARG A 1 223 ? 4.873 -1.659 21.278 1.00 97.56 223 ARG A N 1
ATOM 1723 C CA . ARG A 1 223 ? 5.561 -2.949 21.343 1.00 97.56 223 ARG A CA 1
ATOM 1724 C C . ARG A 1 223 ? 5.103 -3.812 20.169 1.00 97.56 223 ARG A C 1
ATOM 1726 O O . ARG A 1 223 ? 3.946 -4.233 20.111 1.00 97.56 223 ARG A O 1
ATOM 1733 N N . PHE A 1 224 ? 6.008 -4.032 19.227 1.00 96.81 224 PHE A N 1
ATOM 1734 C CA . PHE A 1 224 ? 5.760 -4.676 17.943 1.00 96.81 224 PHE A CA 1
ATOM 1735 C C . PHE A 1 224 ? 5.767 -6.206 18.046 1.00 96.81 224 PHE A C 1
ATOM 1737 O O . PHE A 1 224 ? 6.140 -6.803 19.061 1.00 96.81 224 PHE A O 1
ATOM 1744 N N . LEU A 1 225 ? 5.357 -6.859 16.957 1.00 96.75 225 LEU A N 1
ATOM 1745 C CA . LEU A 1 225 ? 5.270 -8.315 16.865 1.00 96.75 225 LEU A CA 1
ATOM 1746 C C . LEU A 1 225 ? 6.611 -9.003 17.121 1.00 96.75 225 LEU A C 1
ATOM 1748 O O . LEU A 1 225 ? 6.633 -10.018 17.808 1.00 96.75 225 LEU A O 1
ATOM 1752 N N . ALA A 1 226 ? 7.724 -8.455 16.628 1.00 96.06 226 ALA A N 1
ATOM 1753 C CA . ALA A 1 226 ? 9.052 -9.037 16.818 1.00 96.06 226 ALA A CA 1
ATOM 1754 C C . ALA A 1 226 ? 9.647 -8.774 18.221 1.00 96.06 226 ALA A C 1
ATOM 1756 O O . ALA A 1 226 ? 10.808 -9.101 18.462 1.00 96.06 226 ALA A O 1
ATOM 1757 N N . LYS A 1 227 ? 8.830 -8.280 19.170 1.00 96.50 227 LYS A N 1
ATOM 1758 C CA . LYS A 1 227 ? 9.179 -7.888 20.551 1.00 96.50 227 LYS A CA 1
ATOM 1759 C C . LYS A 1 227 ? 10.048 -6.636 20.656 1.00 96.50 227 LYS A C 1
ATOM 1761 O O . LYS A 1 227 ? 10.466 -6.304 21.762 1.00 96.50 227 LYS A O 1
ATOM 1766 N N . ASP A 1 228 ? 10.287 -5.945 19.549 1.00 96.75 228 ASP A N 1
ATOM 1767 C CA . ASP A 1 228 ? 10.895 -4.626 19.553 1.00 96.75 228 ASP A CA 1
ATOM 1768 C C . ASP A 1 228 ? 9.910 -3.562 20.050 1.00 96.75 228 ASP A C 1
ATOM 1770 O O . ASP A 1 228 ? 8.692 -3.676 19.906 1.00 96.75 228 ASP A O 1
ATOM 1774 N N . GLU A 1 229 ? 10.454 -2.524 20.666 1.00 97.88 229 GLU A N 1
ATOM 1775 C CA . GLU A 1 229 ? 9.724 -1.393 21.223 1.00 97.88 229 GLU A CA 1
ATOM 1776 C C . GLU A 1 229 ? 10.194 -0.113 20.543 1.00 97.88 229 GLU A C 1
ATOM 1778 O O . GLU A 1 229 ? 11.379 0.057 20.228 1.00 97.88 229 GLU A O 1
ATOM 1783 N N . GLY A 1 230 ? 9.258 0.793 20.287 1.00 97.31 230 GLY A N 1
ATOM 1784 C CA . GLY A 1 230 ? 9.574 2.024 19.590 1.00 97.31 230 GLY A CA 1
ATOM 1785 C C . GLY A 1 230 ? 8.371 2.899 19.305 1.00 97.31 230 GLY A C 1
ATOM 1786 O O . GLY A 1 230 ? 7.327 2.801 19.950 1.00 97.31 230 GLY A O 1
ATOM 1787 N N . ALA A 1 231 ? 8.535 3.764 18.311 1.00 97.00 231 ALA A N 1
ATOM 1788 C CA . ALA A 1 231 ? 7.500 4.674 17.864 1.00 97.00 231 ALA A CA 1
ATOM 1789 C C . ALA A 1 231 ? 7.335 4.619 16.345 1.00 97.00 231 ALA A C 1
ATOM 1791 O O . ALA A 1 231 ? 8.304 4.467 15.596 1.00 97.00 231 ALA A O 1
ATOM 1792 N N . ARG A 1 232 ? 6.097 4.785 15.886 1.00 96.31 232 ARG A N 1
ATOM 1793 C CA . ARG A 1 232 ? 5.751 4.955 14.476 1.00 96.31 232 ARG A CA 1
ATOM 1794 C C . ARG A 1 232 ? 5.042 6.284 14.290 1.00 96.31 232 ARG A C 1
ATOM 1796 O O . ARG A 1 232 ? 4.076 6.576 14.989 1.00 96.31 232 ARG A O 1
ATOM 1803 N N . VAL A 1 233 ? 5.497 7.047 13.307 1.00 91.75 233 VAL A N 1
ATOM 1804 C CA . VAL A 1 233 ? 4.780 8.216 12.799 1.00 91.75 233 VAL A CA 1
ATOM 1805 C C . VAL A 1 233 ? 4.178 7.843 11.458 1.00 91.75 233 VAL A C 1
ATOM 1807 O O . VAL A 1 233 ? 4.857 7.277 10.603 1.00 91.75 233 VAL A O 1
ATOM 1810 N N . GLU A 1 234 ? 2.906 8.160 11.279 1.00 89.06 234 GLU A N 1
ATOM 1811 C CA . GLU A 1 234 ? 2.178 8.013 10.029 1.00 89.06 234 GLU A CA 1
ATOM 1812 C C . GLU A 1 234 ? 1.528 9.348 9.677 1.00 89.06 234 GLU A C 1
ATOM 1814 O O . GLU A 1 234 ? 0.912 9.998 10.518 1.00 89.06 234 GLU A O 1
ATOM 1819 N N . LEU A 1 235 ? 1.676 9.760 8.425 1.00 80.62 235 LEU A N 1
ATOM 1820 C CA . LEU A 1 235 ? 0.968 10.896 7.854 1.00 80.62 235 LEU A CA 1
ATOM 1821 C C . LEU A 1 235 ? 0.169 10.383 6.671 1.00 80.62 235 LEU A C 1
ATOM 1823 O O . LEU A 1 235 ? 0.734 9.747 5.782 1.00 80.62 235 LEU A O 1
ATOM 1827 N N . LYS A 1 236 ? -1.127 10.675 6.636 1.00 79.19 236 LYS A N 1
ATOM 1828 C CA . LYS A 1 236 ? -1.987 10.341 5.500 1.00 79.19 236 LYS A CA 1
ATOM 1829 C C . LYS A 1 236 ? -2.863 11.521 5.125 1.00 79.19 236 LYS A C 1
ATOM 1831 O O . LYS A 1 236 ? -3.311 12.256 5.996 1.00 79.19 236 LYS A O 1
ATOM 1836 N N . ARG A 1 237 ? -3.120 11.699 3.834 1.00 70.94 237 ARG A N 1
ATOM 1837 C CA . ARG A 1 237 ? -4.121 12.629 3.309 1.00 70.94 237 ARG A CA 1
ATOM 1838 C C . ARG A 1 237 ? -5.222 11.831 2.650 1.00 70.94 237 ARG A C 1
ATOM 1840 O O . ARG A 1 237 ? -4.942 11.027 1.763 1.00 70.94 237 ARG A O 1
ATOM 1847 N N . ARG A 1 238 ? -6.456 12.090 3.069 1.00 72.19 238 ARG A N 1
ATOM 1848 C CA . ARG A 1 238 ? -7.653 11.675 2.347 1.00 72.19 238 ARG A CA 1
ATOM 1849 C C . ARG A 1 238 ? -8.082 12.807 1.424 1.00 72.19 238 ARG A C 1
ATOM 1851 O O . ARG A 1 238 ? -8.291 13.939 1.861 1.00 72.19 238 ARG A O 1
ATOM 1858 N N . PHE A 1 239 ? -8.194 12.496 0.143 1.00 62.75 239 PHE A N 1
ATOM 1859 C CA . PHE A 1 239 ? -8.702 13.408 -0.871 1.00 62.75 239 PHE A CA 1
ATOM 1860 C C . PHE A 1 239 ? -10.228 13.332 -0.931 1.00 62.75 239 PHE A C 1
ATOM 1862 O O . PHE A 1 239 ? -10.832 12.356 -0.490 1.00 62.75 239 PHE A O 1
ATOM 1869 N N . ALA A 1 240 ? -10.860 14.351 -1.513 1.00 58.19 240 ALA A N 1
ATOM 1870 C CA . ALA A 1 240 ? -12.313 14.365 -1.688 1.00 58.19 240 ALA A CA 1
ATOM 1871 C C . ALA A 1 240 ? -12.822 13.201 -2.564 1.00 58.19 240 ALA A C 1
ATOM 1873 O O . ALA A 1 240 ? -13.955 12.775 -2.399 1.00 58.19 240 ALA A O 1
ATOM 1874 N N . SER A 1 241 ? -11.967 12.638 -3.429 1.00 55.47 241 SER A N 1
ATOM 1875 C CA . SER A 1 241 ? -12.244 11.419 -4.204 1.00 55.47 241 SER A CA 1
ATOM 1876 C C . SER A 1 241 ? -12.271 10.132 -3.363 1.00 55.47 241 SER A C 1
ATOM 1878 O O . SER A 1 241 ? -12.446 9.048 -3.907 1.00 55.47 241 SER A O 1
ATOM 1880 N N . GLY A 1 242 ? -12.016 10.213 -2.053 1.00 63.50 242 GLY A N 1
ATOM 1881 C CA . GLY A 1 242 ? -11.875 9.059 -1.163 1.00 63.50 242 GLY A CA 1
ATOM 1882 C C . GLY A 1 242 ? -10.523 8.347 -1.272 1.00 63.50 242 GLY A C 1
ATOM 1883 O O . GLY A 1 242 ? -10.227 7.484 -0.446 1.00 63.50 242 GLY A O 1
ATOM 1884 N N . PHE A 1 243 ? -9.681 8.716 -2.245 1.00 64.44 243 PHE A N 1
ATOM 1885 C CA . PHE A 1 243 ? -8.298 8.252 -2.299 1.00 64.44 243 PHE A CA 1
ATOM 1886 C C . PHE A 1 243 ? -7.559 8.657 -1.030 1.00 64.44 243 PHE A C 1
ATOM 1888 O O . PHE A 1 243 ? -7.705 9.777 -0.535 1.00 64.44 243 PHE A O 1
ATOM 1895 N N . GLU A 1 244 ? -6.709 7.766 -0.543 1.00 71.00 244 GLU A N 1
ATOM 1896 C CA . GLU A 1 244 ? -5.786 8.073 0.538 1.00 71.00 244 GLU A CA 1
ATOM 1897 C C . GLU A 1 244 ? -4.367 7.846 0.063 1.00 71.00 244 GLU A C 1
ATOM 1899 O O . GLU A 1 244 ? -4.067 6.831 -0.564 1.00 71.00 244 GLU A O 1
ATOM 1904 N N . VAL A 1 245 ? -3.480 8.775 0.391 1.00 69.31 245 VAL A N 1
ATOM 1905 C CA . VAL A 1 245 ? -2.041 8.577 0.246 1.00 69.31 245 VAL A CA 1
ATOM 1906 C C . VAL A 1 245 ? -1.405 8.877 1.582 1.00 69.31 245 VAL A C 1
ATOM 1908 O O . VAL A 1 245 ? -1.695 9.900 2.201 1.00 69.31 245 VAL A O 1
ATOM 1911 N N . GLY A 1 246 ? -0.535 7.985 2.029 1.00 73.88 246 GLY A N 1
ATOM 1912 C CA . GLY A 1 246 ? 0.175 8.177 3.274 1.00 73.88 246 GLY A CA 1
ATOM 1913 C C . GLY A 1 246 ? 1.568 7.594 3.254 1.00 73.88 246 GLY A C 1
ATOM 1914 O O . GLY A 1 246 ? 1.957 6.852 2.356 1.00 73.88 246 GLY A O 1
ATOM 1915 N N . ALA A 1 247 ? 2.334 7.962 4.262 1.00 77.94 247 ALA A N 1
ATOM 1916 C CA . ALA A 1 247 ? 3.662 7.448 4.503 1.00 77.94 247 ALA A CA 1
ATOM 1917 C C . ALA A 1 247 ? 3.831 7.196 5.993 1.00 77.94 247 ALA A C 1
ATOM 1919 O O . ALA A 1 247 ? 3.227 7.875 6.826 1.00 77.94 247 ALA A O 1
ATOM 1920 N N . TRP A 1 248 ? 4.677 6.230 6.322 1.00 86.00 248 TRP A N 1
ATOM 1921 C CA . TRP A 1 248 ? 5.047 5.965 7.700 1.00 86.00 248 TRP A CA 1
ATOM 1922 C C . TRP A 1 248 ? 6.548 5.784 7.844 1.00 86.00 248 TRP A C 1
ATOM 1924 O O . TRP A 1 248 ? 7.257 5.394 6.909 1.00 86.00 248 TRP A O 1
ATOM 1934 N N . TYR A 1 249 ? 7.014 6.056 9.054 1.00 88.69 249 TYR A N 1
ATOM 1935 C CA . TYR A 1 249 ? 8.377 5.813 9.478 1.00 88.69 249 TYR A CA 1
ATOM 1936 C C . TYR A 1 249 ? 8.374 5.299 10.914 1.00 88.69 249 TYR A C 1
ATOM 1938 O O . TYR A 1 249 ? 7.719 5.868 11.790 1.00 88.69 249 TYR A O 1
ATOM 1946 N N . THR A 1 250 ? 9.106 4.217 11.143 1.00 93.94 250 THR A N 1
ATOM 1947 C CA . THR A 1 250 ? 9.119 3.471 12.396 1.00 93.94 250 THR A CA 1
ATOM 1948 C C . THR A 1 250 ? 10.542 3.405 12.939 1.00 93.94 250 THR A C 1
ATOM 1950 O O . THR A 1 250 ? 11.448 2.911 12.270 1.00 93.94 250 THR A O 1
ATOM 1953 N N . VAL A 1 251 ? 10.741 3.867 14.172 1.00 92.75 251 VAL A N 1
ATOM 1954 C CA . VAL A 1 251 ? 12.020 3.781 14.890 1.00 92.75 251 VAL A CA 1
ATOM 1955 C C . VAL A 1 251 ? 11.838 2.871 16.088 1.00 92.75 251 VAL A C 1
ATOM 1957 O O . VAL A 1 251 ? 10.970 3.126 16.920 1.00 92.75 251 VAL A O 1
ATOM 1960 N N . THR A 1 252 ? 12.651 1.821 16.182 1.00 95.00 252 THR A N 1
ATOM 1961 C CA . THR A 1 252 ? 12.558 0.810 17.243 1.00 95.00 252 THR A CA 1
ATOM 1962 C C . THR A 1 252 ? 13.941 0.336 17.663 1.00 95.00 252 THR A C 1
ATOM 1964 O O . THR A 1 252 ? 14.936 0.587 16.979 1.00 95.00 252 THR A O 1
ATOM 1967 N N . ASN A 1 253 ? 13.995 -0.379 18.784 1.00 94.25 253 ASN A N 1
ATOM 1968 C CA . ASN A 1 253 ? 15.197 -1.044 19.283 1.00 94.25 253 ASN A CA 1
ATOM 1969 C C . ASN A 1 253 ? 15.461 -2.428 18.644 1.00 94.25 253 ASN A C 1
ATOM 1971 O O . ASN A 1 253 ? 16.333 -3.153 19.120 1.00 94.25 253 ASN A O 1
ATOM 1975 N N . GLY A 1 254 ? 14.749 -2.799 17.570 1.00 89.56 254 GLY A N 1
ATOM 1976 C CA . GLY A 1 254 ? 14.886 -4.108 16.918 1.00 89.56 254 GLY A CA 1
ATOM 1977 C C . GLY A 1 254 ? 16.246 -4.360 16.252 1.00 89.56 254 GLY A C 1
ATOM 1978 O O . GLY A 1 254 ? 16.582 -5.507 15.995 1.00 89.56 254 GLY A O 1
ATOM 1979 N N . ASN A 1 255 ? 17.059 -3.323 16.006 1.00 88.81 255 ASN A N 1
ATOM 1980 C CA . ASN A 1 255 ? 18.441 -3.439 15.506 1.00 88.81 255 ASN A CA 1
ATOM 1981 C C . ASN A 1 255 ? 18.599 -4.381 14.300 1.00 88.81 255 ASN A C 1
ATOM 1983 O O . ASN A 1 255 ? 19.420 -5.299 14.284 1.00 88.81 255 ASN A O 1
ATOM 1987 N N . ASP A 1 256 ? 17.809 -4.138 13.262 1.00 88.69 256 ASP A N 1
ATOM 1988 C CA . ASP A 1 256 ? 17.841 -4.929 12.042 1.00 88.69 256 ASP A CA 1
ATOM 1989 C C . ASP A 1 256 ? 19.062 -4.597 11.170 1.00 88.69 256 ASP A C 1
ATOM 1991 O O . ASP A 1 256 ? 19.036 -3.718 10.310 1.00 88.69 256 ASP A O 1
ATOM 1995 N N . ILE A 1 257 ? 20.168 -5.290 11.419 1.00 87.56 257 ILE A N 1
ATOM 1996 C CA . ILE A 1 257 ? 21.469 -5.041 10.777 1.00 87.56 257 ILE A CA 1
ATOM 1997 C C . ILE A 1 257 ? 21.672 -5.813 9.467 1.00 87.56 257 ILE A C 1
ATOM 1999 O O . ILE A 1 257 ? 22.766 -5.797 8.899 1.00 87.56 257 ILE A O 1
ATOM 2003 N N . THR A 1 258 ? 20.649 -6.528 9.006 1.00 85.06 258 THR A N 1
ATOM 2004 C CA . THR A 1 258 ? 20.716 -7.367 7.805 1.00 85.06 258 THR A CA 1
ATOM 2005 C C . THR A 1 258 ? 20.192 -6.600 6.601 1.00 85.06 258 THR A C 1
ATOM 2007 O O . THR A 1 258 ? 19.300 -5.767 6.746 1.00 85.06 258 THR A O 1
ATOM 2010 N N . SER A 1 259 ? 20.762 -6.840 5.412 1.00 74.88 259 SER A N 1
ATOM 2011 C CA . SER A 1 259 ? 20.424 -6.074 4.202 1.00 74.88 259 SER A CA 1
ATOM 2012 C C . SER A 1 259 ? 18.901 -5.992 4.010 1.00 74.88 259 SER A C 1
ATOM 2014 O O . SER A 1 259 ? 18.244 -7.039 4.021 1.00 74.88 259 SER A O 1
ATOM 2016 N N . PRO A 1 260 ? 18.332 -4.778 3.862 1.00 73.12 260 PRO A N 1
ATOM 2017 C CA . PRO A 1 260 ? 18.977 -3.515 3.479 1.00 73.12 260 PRO A CA 1
ATOM 2018 C C . PRO A 1 260 ? 19.624 -2.707 4.622 1.00 73.12 260 PRO A C 1
ATOM 2020 O O . PRO A 1 260 ? 20.202 -1.658 4.349 1.00 73.12 260 PRO A O 1
ATOM 2023 N N . GLY A 1 261 ? 19.536 -3.162 5.871 1.00 78.75 261 GLY A N 1
ATOM 2024 C CA . GLY A 1 261 ? 20.266 -2.600 7.008 1.00 78.75 261 GLY A CA 1
ATOM 2025 C C . GLY A 1 261 ? 21.740 -3.012 7.042 1.00 78.75 261 GLY A C 1
ATOM 2026 O O . GLY A 1 261 ? 22.206 -3.837 6.250 1.00 78.75 261 GLY A O 1
ATOM 2027 N N . SER A 1 262 ? 22.484 -2.418 7.971 1.00 83.62 262 SER A N 1
ATOM 2028 C CA . SER A 1 262 ? 23.878 -2.751 8.263 1.00 83.62 262 SER A CA 1
ATOM 2029 C C . SER A 1 262 ? 24.198 -2.528 9.749 1.00 83.62 262 SER A C 1
ATOM 2031 O O . SER A 1 262 ? 23.457 -1.821 10.433 1.00 83.62 262 SER A O 1
ATOM 2033 N N . PRO A 1 263 ? 25.321 -3.057 10.271 1.00 85.81 263 PRO A N 1
ATOM 2034 C CA . PRO A 1 263 ? 25.738 -2.800 11.652 1.00 85.81 263 PRO A CA 1
ATOM 2035 C C . PRO A 1 263 ? 25.911 -1.315 12.003 1.00 85.81 263 PRO A C 1
ATOM 2037 O O . PRO A 1 263 ? 25.686 -0.929 13.144 1.00 85.81 263 PRO A O 1
ATOM 2040 N N . SER A 1 264 ? 26.303 -0.476 11.037 1.00 85.38 264 SER A N 1
ATOM 2041 C CA . SER A 1 264 ? 26.460 0.972 11.236 1.00 85.38 264 SER A CA 1
ATOM 2042 C C . SER A 1 264 ? 25.182 1.770 10.971 1.00 85.38 264 SER A C 1
ATOM 2044 O O . SER A 1 264 ? 25.086 2.923 11.384 1.00 85.38 264 SER A O 1
ATOM 2046 N N . SER A 1 265 ? 24.210 1.185 10.270 1.00 83.44 265 SER A N 1
ATOM 2047 C CA . SER A 1 265 ? 22.926 1.803 9.950 1.00 83.44 265 SER A CA 1
ATOM 2048 C C . SER A 1 265 ? 21.843 0.720 9.913 1.00 83.44 265 SER A C 1
ATOM 2050 O O . SER A 1 265 ? 21.546 0.174 8.844 1.00 83.44 265 SER A O 1
ATOM 2052 N N . PRO A 1 266 ? 21.273 0.367 11.081 1.00 86.62 266 PRO A N 1
ATOM 2053 C CA . PRO A 1 266 ? 20.176 -0.585 11.150 1.00 86.62 266 PRO A CA 1
ATOM 2054 C C . PRO A 1 266 ? 18.992 -0.135 10.291 1.00 86.62 266 PRO A C 1
ATOM 2056 O O . PRO A 1 266 ? 18.726 1.059 10.127 1.00 86.62 266 PRO A O 1
ATOM 2059 N N . TYR A 1 267 ? 18.276 -1.099 9.724 1.00 86.94 267 TYR A N 1
ATOM 2060 C CA . TYR A 1 267 ? 17.074 -0.830 8.957 1.00 86.94 267 TYR A CA 1
ATOM 2061 C C . TYR A 1 267 ? 15.936 -0.370 9.876 1.00 86.94 267 TYR A C 1
ATOM 2063 O O . TYR A 1 267 ? 15.684 -0.937 10.938 1.00 86.94 267 TYR A O 1
ATOM 2071 N N . HIS A 1 268 ? 15.224 0.654 9.415 1.00 87.62 268 HIS A N 1
ATOM 2072 C CA . HIS A 1 268 ? 14.020 1.185 10.035 1.00 87.62 268 HIS A CA 1
ATOM 2073 C C . HIS A 1 268 ? 12.846 0.967 9.089 1.00 87.62 268 HIS A C 1
ATOM 2075 O O . HIS A 1 268 ? 12.938 1.311 7.904 1.00 87.62 268 HIS A O 1
ATOM 2081 N N . ASP A 1 269 ? 11.757 0.403 9.614 1.00 88.62 269 ASP A N 1
ATOM 2082 C CA . ASP A 1 269 ? 10.552 0.170 8.831 1.00 88.62 269 ASP A CA 1
ATOM 2083 C C . ASP A 1 269 ? 9.968 1.498 8.342 1.00 88.62 269 ASP A C 1
ATOM 2085 O O . ASP A 1 269 ? 9.754 2.441 9.105 1.00 88.62 269 ASP A O 1
ATOM 2089 N N . LYS A 1 270 ? 9.759 1.580 7.033 1.00 84.69 270 LYS A N 1
ATOM 2090 C CA . LYS A 1 270 ? 9.301 2.785 6.356 1.00 84.69 270 LYS A CA 1
ATOM 2091 C C . LYS A 1 270 ? 8.619 2.419 5.056 1.00 84.69 270 LYS A C 1
ATOM 2093 O O . LYS A 1 270 ? 9.039 1.486 4.366 1.00 84.69 270 LYS A O 1
ATOM 2098 N N . GLY A 1 271 ? 7.622 3.205 4.685 1.00 73.25 271 GLY A N 1
ATOM 2099 C CA . GLY A 1 271 ? 6.921 2.985 3.435 1.00 73.25 271 GLY A CA 1
ATOM 2100 C C . GLY A 1 271 ? 5.962 4.097 3.070 1.00 73.25 271 GLY A C 1
ATOM 2101 O O . GLY A 1 271 ? 5.715 5.023 3.841 1.00 73.25 271 GLY A O 1
ATOM 2102 N N . ILE A 1 272 ? 5.441 3.981 1.855 1.00 70.44 272 ILE A N 1
ATOM 2103 C CA . ILE A 1 272 ? 4.367 4.816 1.319 1.00 70.44 272 ILE A CA 1
ATOM 2104 C C . ILE A 1 272 ? 3.219 3.878 0.977 1.00 70.44 272 ILE A C 1
ATOM 2106 O O . ILE A 1 272 ? 3.451 2.807 0.414 1.00 70.44 272 ILE A O 1
ATOM 2110 N N . PHE A 1 273 ? 1.995 4.267 1.298 1.00 73.06 273 PHE A N 1
ATOM 2111 C CA . PHE A 1 273 ? 0.802 3.543 0.900 1.00 73.06 273 PHE A CA 1
ATOM 2112 C C . PHE A 1 273 ? -0.174 4.434 0.148 1.00 73.06 273 PHE A C 1
ATOM 2114 O O . PHE A 1 273 ? -0.173 5.659 0.268 1.00 73.06 273 PHE A O 1
ATOM 2121 N N . MET A 1 274 ? -1.029 3.771 -0.614 1.00 67.75 274 MET A N 1
ATOM 2122 C CA . MET A 1 274 ? -2.175 4.356 -1.269 1.00 67.75 274 MET A CA 1
ATOM 2123 C C . MET A 1 274 ? -3.383 3.453 -1.062 1.00 67.75 274 MET A C 1
ATOM 2125 O O . MET A 1 274 ? -3.289 2.236 -1.231 1.00 67.75 274 MET A O 1
ATOM 2129 N N . VAL A 1 275 ? -4.517 4.056 -0.735 1.00 72.38 275 VAL A N 1
ATOM 2130 C CA . VAL A 1 275 ? -5.823 3.403 -0.747 1.00 72.38 275 VAL A CA 1
ATOM 2131 C C . VAL A 1 275 ? -6.627 4.015 -1.883 1.00 72.38 275 VAL A C 1
ATOM 2133 O O . VAL A 1 275 ? -6.843 5.223 -1.920 1.00 72.38 275 VAL A O 1
ATOM 2136 N N . MET A 1 276 ? -7.037 3.175 -2.822 1.00 65.50 276 MET A N 1
ATOM 2137 C CA . MET A 1 276 ? -7.845 3.534 -3.979 1.00 65.50 276 MET A CA 1
ATOM 2138 C C . MET A 1 276 ? -9.240 2.938 -3.781 1.00 65.50 276 MET A C 1
ATOM 2140 O O . MET A 1 276 ? -9.392 1.728 -3.969 1.00 65.50 276 MET A O 1
ATOM 2144 N N . PRO A 1 277 ? -10.256 3.724 -3.392 1.00 65.38 277 PRO A N 1
ATOM 2145 C CA . PRO A 1 277 ? -11.631 3.244 -3.439 1.00 65.38 277 PRO A CA 1
ATOM 2146 C C . PRO A 1 277 ? -12.027 2.987 -4.898 1.00 65.38 277 PRO A C 1
ATOM 2148 O O . PRO A 1 277 ? -11.648 3.739 -5.796 1.00 65.38 277 PRO A O 1
ATOM 2151 N N . PHE A 1 278 ? -12.767 1.909 -5.145 1.00 60.50 278 PHE A N 1
ATOM 2152 C CA . PHE A 1 278 ? -13.288 1.588 -6.476 1.00 60.50 278 PHE A CA 1
ATOM 2153 C C . PHE A 1 278 ? -14.681 2.159 -6.721 1.00 60.50 278 PHE A C 1
ATOM 2155 O O . PHE A 1 278 ? -15.100 2.196 -7.872 1.00 60.50 278 PHE A O 1
ATOM 2162 N N . ASP A 1 279 ? -15.353 2.648 -5.678 1.00 57.62 279 ASP A N 1
ATOM 2163 C CA . ASP A 1 279 ? -16.657 3.310 -5.779 1.00 57.62 279 ASP A CA 1
ATOM 2164 C C . ASP A 1 279 ? -16.664 4.443 -6.829 1.00 57.62 279 ASP A C 1
ATOM 2166 O O . ASP A 1 279 ? -17.472 4.386 -7.751 1.00 57.62 279 ASP A O 1
ATOM 2170 N N . PRO A 1 280 ? -15.666 5.357 -6.865 1.00 50.81 280 PRO A N 1
ATOM 2171 C CA . PRO A 1 280 ? -15.567 6.376 -7.918 1.00 50.81 280 PRO A CA 1
ATOM 2172 C C . PRO A 1 280 ? -15.328 5.843 -9.338 1.00 50.81 280 PRO A C 1
ATOM 2174 O O . PRO A 1 280 ? -15.449 6.588 -10.307 1.00 50.81 280 PRO A O 1
ATOM 2177 N N . LEU A 1 281 ? -14.867 4.596 -9.471 1.00 49.00 281 LEU A N 1
ATOM 2178 C CA . LEU A 1 281 ? -14.403 4.017 -10.736 1.00 49.00 281 LEU A CA 1
ATOM 2179 C C . LEU A 1 281 ? -15.465 3.143 -11.410 1.00 49.00 281 LEU A C 1
ATOM 2181 O O . LEU A 1 281 ? -15.284 2.752 -12.567 1.00 49.00 281 LEU A O 1
ATOM 2185 N N . LEU A 1 282 ? -16.538 2.797 -10.697 1.00 50.53 282 LEU A N 1
ATOM 2186 C CA . LEU A 1 282 ? -17.563 1.866 -11.150 1.00 50.53 282 LEU A CA 1
ATOM 2187 C C . LEU A 1 282 ? -18.915 2.577 -11.268 1.00 50.53 282 LEU A C 1
ATOM 2189 O O . LEU A 1 282 ? -19.219 3.522 -10.558 1.00 50.53 282 LEU A O 1
ATOM 2193 N N . THR A 1 283 ? -19.756 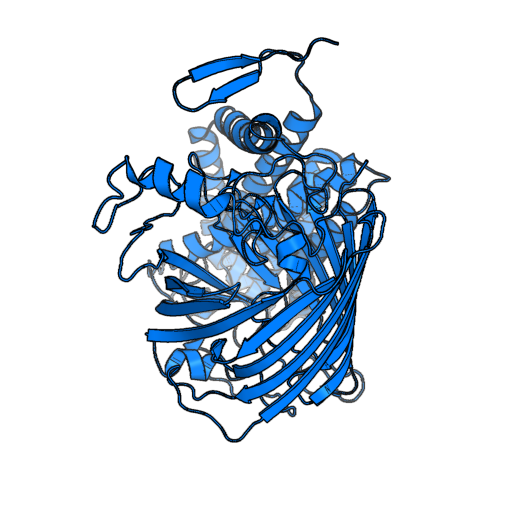2.122 -12.197 1.00 47.31 283 THR A N 1
ATOM 2194 C CA . THR A 1 283 ? -21.089 2.709 -12.440 1.00 47.31 283 THR A CA 1
ATOM 2195 C C . THR A 1 283 ? -22.157 2.197 -11.468 1.00 47.31 283 THR A C 1
ATOM 2197 O O . THR A 1 283 ? -23.347 2.298 -11.755 1.00 47.31 283 THR A O 1
ATOM 2200 N N . ARG A 1 284 ? -21.740 1.526 -10.396 1.00 49.66 284 ARG A N 1
ATOM 2201 C CA . ARG A 1 284 ? -22.589 0.959 -9.347 1.00 49.66 284 ARG A CA 1
ATOM 2202 C C . ARG A 1 284 ? -21.840 1.099 -8.027 1.00 49.66 284 ARG A C 1
ATOM 2204 O O . ARG A 1 284 ? -20.610 1.112 -8.040 1.00 49.66 284 ARG A O 1
ATOM 2211 N N . ASP A 1 285 ? -22.579 1.105 -6.931 1.00 52.50 285 ASP A N 1
ATOM 2212 C CA . ASP A 1 285 ? -22.022 1.298 -5.594 1.00 52.50 285 ASP A CA 1
ATOM 2213 C C . ASP A 1 285 ? -21.152 0.101 -5.181 1.00 52.50 285 ASP A C 1
ATOM 2215 O O . ASP A 1 285 ? -21.555 -1.061 -5.330 1.00 52.50 285 ASP A O 1
ATOM 2219 N N . THR A 1 286 ? -19.952 0.348 -4.653 1.00 55.47 286 THR A N 1
ATOM 2220 C CA . THR A 1 286 ? -19.109 -0.709 -4.072 1.00 55.47 286 THR A CA 1
ATOM 2221 C C . THR A 1 286 ? -18.330 -0.236 -2.855 1.00 55.47 286 THR A C 1
ATOM 2223 O O . THR A 1 286 ? -17.862 0.890 -2.766 1.00 55.47 286 THR A O 1
ATOM 2226 N N . GLN A 1 287 ? -18.093 -1.156 -1.922 1.00 57.69 287 GLN A N 1
ATOM 2227 C CA . GLN A 1 287 ? -17.198 -0.924 -0.782 1.00 57.69 287 GLN A CA 1
ATOM 2228 C C . GLN A 1 287 ? -15.760 -1.386 -1.073 1.00 57.69 287 GLN A C 1
ATOM 2230 O O . GLN A 1 287 ? -14.900 -1.391 -0.189 1.00 57.69 287 GLN A O 1
ATOM 2235 N N . ALA A 1 288 ? -15.489 -1.855 -2.294 1.00 59.28 288 ALA A N 1
ATOM 2236 C CA . ALA A 1 288 ? -14.184 -2.369 -2.664 1.00 59.28 288 ALA A CA 1
ATOM 2237 C C . ALA A 1 288 ? -13.149 -1.239 -2.744 1.00 59.28 288 ALA A C 1
ATOM 2239 O O . ALA A 1 288 ? -13.379 -0.193 -3.347 1.00 59.28 288 ALA A O 1
ATOM 2240 N N . ALA A 1 289 ? -11.974 -1.481 -2.168 1.00 65.19 289 ALA A N 1
ATOM 2241 C CA . ALA A 1 289 ? -10.824 -0.599 -2.285 1.00 65.19 289 ALA A CA 1
ATOM 2242 C C . ALA A 1 289 ? -9.555 -1.420 -2.534 1.00 65.19 289 ALA A C 1
ATOM 2244 O O . ALA A 1 289 ? -9.354 -2.479 -1.931 1.00 65.19 289 ALA A O 1
ATOM 2245 N N . GLY A 1 290 ? -8.690 -0.922 -3.412 1.00 63.78 290 GLY A N 1
ATOM 2246 C CA . GLY A 1 290 ? -7.330 -1.415 -3.587 1.00 63.78 290 GLY A CA 1
ATOM 2247 C C . GLY A 1 290 ? -6.388 -0.754 -2.583 1.00 63.78 290 GLY A C 1
ATOM 2248 O O . GLY A 1 290 ? -6.398 0.466 -2.440 1.00 63.78 290 GLY A O 1
ATOM 2249 N N . VAL A 1 291 ? -5.556 -1.542 -1.901 1.00 69.81 291 VAL A N 1
ATOM 2250 C CA . VAL A 1 291 ? -4.500 -1.030 -1.014 1.00 69.81 291 VAL A CA 1
ATOM 2251 C C . VAL A 1 291 ? -3.147 -1.387 -1.611 1.00 69.81 291 VAL A C 1
ATOM 2253 O O . VAL A 1 291 ? -2.849 -2.560 -1.833 1.00 69.81 291 VAL A O 1
ATOM 2256 N N . PHE A 1 292 ? -2.322 -0.375 -1.847 1.00 65.88 292 PHE A N 1
ATOM 2257 C CA . PHE A 1 292 ? -0.973 -0.513 -2.381 1.00 65.88 292 PHE A CA 1
ATOM 2258 C C . PHE A 1 292 ? 0.020 0.024 -1.361 1.00 65.88 292 PHE A C 1
ATOM 2260 O O . PHE A 1 292 ? -0.165 1.122 -0.850 1.00 65.88 292 PHE A O 1
ATOM 2267 N N . ALA A 1 293 ? 1.084 -0.723 -1.078 1.00 68.94 293 ALA A N 1
ATOM 2268 C CA . ALA A 1 293 ? 2.129 -0.299 -0.155 1.00 68.94 293 ALA A CA 1
ATOM 2269 C C . ALA A 1 293 ? 3.513 -0.577 -0.746 1.00 68.94 293 ALA A C 1
ATOM 2271 O O . ALA A 1 293 ? 3.823 -1.701 -1.140 1.00 68.94 293 ALA A O 1
ATOM 2272 N N . LEU A 1 294 ? 4.350 0.457 -0.795 1.00 65.31 294 LEU A N 1
ATOM 2273 C CA . LEU A 1 294 ? 5.759 0.375 -1.151 1.00 65.31 294 LEU A CA 1
ATOM 2274 C C . LEU A 1 294 ? 6.588 0.355 0.136 1.00 65.31 294 LEU A C 1
ATOM 2276 O O . LEU A 1 294 ? 6.930 1.405 0.678 1.00 65.31 294 LEU A O 1
ATOM 2280 N N . ALA A 1 295 ? 6.908 -0.846 0.606 1.00 71.38 295 ALA A N 1
ATOM 2281 C CA . ALA A 1 295 ? 7.785 -1.091 1.746 1.00 71.38 295 ALA A CA 1
ATOM 2282 C C . ALA A 1 295 ? 8.437 -2.475 1.603 1.00 71.38 295 ALA A C 1
ATOM 2284 O O . ALA A 1 295 ? 7.771 -3.376 1.092 1.00 71.38 295 ALA A O 1
ATOM 2285 N N . PRO A 1 296 ? 9.693 -2.674 2.048 1.00 72.62 296 PRO A N 1
ATOM 2286 C CA . PRO A 1 296 ? 10.283 -4.008 2.151 1.00 72.62 296 PRO A CA 1
ATOM 2287 C C . PRO A 1 296 ? 9.388 -4.958 2.957 1.00 72.62 296 PRO A C 1
ATOM 2289 O O . PRO A 1 296 ? 9.255 -4.813 4.169 1.00 72.62 296 PRO A O 1
ATOM 2292 N N . TRP A 1 297 ? 8.784 -5.947 2.298 1.00 71.38 297 TRP A N 1
ATOM 2293 C CA . TRP A 1 297 ? 7.929 -6.943 2.964 1.00 71.38 297 TRP A CA 1
ATOM 2294 C C . TRP A 1 297 ? 8.721 -8.105 3.575 1.00 71.38 297 TRP A C 1
ATOM 2296 O O . TRP A 1 297 ? 8.170 -8.913 4.316 1.00 71.38 297 TRP A O 1
ATOM 2306 N N . THR A 1 298 ? 10.022 -8.177 3.293 1.00 75.81 298 THR A N 1
ATOM 2307 C CA . THR A 1 298 ? 10.944 -9.186 3.824 1.00 75.81 298 THR A CA 1
ATOM 2308 C C . THR A 1 298 ? 11.627 -8.743 5.116 1.00 75.81 298 THR A C 1
ATOM 2310 O O . THR A 1 298 ? 12.728 -9.211 5.409 1.00 75.81 298 THR A O 1
ATOM 2313 N N . ARG A 1 299 ? 11.018 -7.834 5.887 1.00 87.69 299 ARG A N 1
ATOM 2314 C CA . ARG A 1 299 ? 11.564 -7.354 7.163 1.00 87.69 299 ARG A CA 1
ATOM 2315 C C . ARG A 1 299 ? 10.562 -7.514 8.301 1.00 87.69 299 ARG A C 1
ATOM 2317 O O . ARG A 1 299 ? 9.367 -7.305 8.122 1.00 87.69 299 ARG A O 1
ATOM 2324 N N . ASP A 1 300 ? 11.081 -7.860 9.477 1.00 93.19 300 ASP A N 1
ATOM 2325 C CA . ASP A 1 300 ? 10.286 -8.152 10.679 1.00 93.19 300 ASP A CA 1
ATOM 2326 C C . ASP A 1 300 ? 10.273 -7.006 11.703 1.00 93.19 300 ASP A C 1
ATOM 2328 O O . ASP A 1 300 ? 9.411 -6.974 12.580 1.00 93.19 300 ASP A O 1
ATOM 2332 N N . VAL A 1 301 ? 11.203 -6.051 11.585 1.00 93.06 301 VAL A N 1
ATOM 2333 C CA . VAL A 1 301 ? 11.295 -4.897 12.491 1.00 93.06 301 VAL A CA 1
ATOM 2334 C C . VAL A 1 301 ? 10.075 -3.987 12.355 1.00 93.06 301 VAL A C 1
ATOM 2336 O O . VAL A 1 301 ? 9.607 -3.729 11.244 1.00 93.06 301 VAL A O 1
ATOM 2339 N N . GLY A 1 302 ? 9.553 -3.486 13.477 1.00 92.19 302 GLY A N 1
ATOM 2340 C CA . GLY A 1 302 ? 8.468 -2.508 13.478 1.00 92.19 302 GLY A CA 1
ATOM 2341 C C . GLY A 1 302 ? 7.123 -3.030 12.963 1.00 92.19 302 GLY A C 1
ATOM 2342 O O . GLY A 1 302 ? 6.258 -2.220 12.627 1.00 92.19 302 GLY A O 1
ATOM 2343 N N . GLN A 1 303 ? 6.922 -4.348 12.869 1.00 94.25 303 GLN A N 1
ATOM 2344 C CA . GLN A 1 303 ? 5.697 -4.945 12.326 1.00 94.25 303 GLN A CA 1
ATOM 2345 C C . GLN A 1 303 ? 4.569 -4.998 13.364 1.00 94.25 303 GLN A C 1
ATOM 2347 O O . GLN A 1 303 ? 4.756 -5.455 14.492 1.00 94.25 303 GLN A O 1
ATOM 2352 N N . MET A 1 304 ? 3.372 -4.563 12.969 1.00 93.00 304 MET A N 1
ATOM 2353 C CA . MET A 1 304 ? 2.168 -4.594 13.809 1.00 93.00 304 MET A CA 1
ATOM 2354 C C . MET A 1 304 ? 1.259 -5.757 13.408 1.00 93.00 304 MET A C 1
ATOM 2356 O O . MET A 1 304 ? 1.240 -6.172 12.244 1.00 93.00 304 MET A O 1
ATOM 2360 N N . VAL A 1 305 ? 0.502 -6.282 14.372 1.00 92.44 305 VAL A N 1
ATOM 2361 C CA . VAL A 1 305 ? -0.595 -7.217 14.097 1.00 92.44 305 VAL A CA 1
ATOM 2362 C C . VAL A 1 305 ? -1.736 -6.473 13.409 1.00 92.44 305 VAL A C 1
ATOM 2364 O O . VAL A 1 305 ? -1.974 -5.297 13.685 1.00 92.44 305 VAL A O 1
ATOM 2367 N N . VAL A 1 306 ? -2.449 -7.143 12.505 1.00 87.00 306 VAL A N 1
ATOM 2368 C CA . VAL A 1 306 ? -3.674 -6.572 11.930 1.00 87.00 306 VAL A CA 1
ATOM 2369 C C . VAL A 1 306 ? -4.748 -6.498 13.020 1.00 87.00 306 VAL A C 1
ATOM 2371 O O . VAL A 1 306 ? -5.144 -7.527 13.568 1.00 87.00 306 VAL A O 1
ATOM 2374 N N . SER A 1 307 ? -5.221 -5.286 13.328 1.00 83.94 307 SER A N 1
ATOM 2375 C CA . SER A 1 307 ? -6.253 -5.065 14.348 1.00 83.94 307 SER A CA 1
ATOM 2376 C C . SER A 1 307 ? -7.585 -5.741 13.956 1.00 83.94 307 SER A C 1
ATOM 2378 O O . SER A 1 307 ? -8.050 -5.554 12.823 1.00 83.94 307 SER A O 1
ATOM 2380 N N . PRO A 1 308 ? -8.230 -6.518 14.851 1.00 80.44 308 PRO A N 1
ATOM 2381 C CA . PRO A 1 308 ? -9.511 -7.192 14.601 1.00 80.44 308 PRO A CA 1
ATOM 2382 C C . PRO A 1 308 ? -10.727 -6.250 14.655 1.00 80.44 308 PRO A C 1
ATOM 2384 O O . PRO A 1 308 ? -11.674 -6.472 15.405 1.00 80.44 308 PRO A O 1
ATOM 2387 N N . GLY A 1 309 ? -10.711 -5.201 13.834 1.00 77.12 309 GLY A N 1
ATOM 2388 C CA . GLY A 1 309 ? -11.726 -4.144 13.833 1.00 77.12 309 GLY A CA 1
ATOM 2389 C C . GLY A 1 309 ? -11.239 -2.914 14.586 1.00 77.12 309 GLY A C 1
ATOM 2390 O O . GLY A 1 309 ? -11.692 -2.638 15.691 1.00 77.12 309 GLY A O 1
ATOM 2391 N N . ASP A 1 310 ? -10.289 -2.200 13.985 1.00 85.88 310 ASP A N 1
ATOM 2392 C CA . ASP A 1 310 ? -9.705 -0.993 14.566 1.00 85.88 310 ASP A CA 1
ATOM 2393 C C . ASP A 1 310 ? -10.768 0.083 14.819 1.00 85.88 310 ASP A C 1
ATOM 2395 O O . ASP A 1 310 ? -11.402 0.566 13.879 1.00 85.88 310 ASP A O 1
ATOM 2399 N N . LEU A 1 311 ? -10.947 0.454 16.090 1.00 88.06 311 LEU A N 1
ATOM 2400 C CA . LEU A 1 311 ? -11.980 1.397 16.516 1.00 88.06 311 LEU A CA 1
ATOM 2401 C C . LEU A 1 311 ? -11.831 2.752 15.827 1.00 88.06 311 LEU A C 1
ATOM 2403 O O . LEU A 1 311 ? -12.814 3.304 15.338 1.00 88.06 311 LEU A O 1
ATOM 2407 N N . TYR A 1 312 ? -10.600 3.265 15.740 1.00 86.19 312 TYR A N 1
ATOM 2408 C CA . TYR A 1 312 ? -10.352 4.553 15.102 1.00 86.19 312 TYR A CA 1
ATOM 2409 C C . TYR A 1 312 ? -10.702 4.504 13.613 1.00 86.19 312 TYR A C 1
ATOM 2411 O O . TYR A 1 312 ? -11.414 5.374 13.124 1.00 86.19 312 TYR A O 1
ATOM 2419 N N . SER A 1 313 ? -10.279 3.459 12.895 1.00 79.81 313 SER A N 1
ATOM 2420 C CA . SER A 1 313 ? -10.611 3.291 11.479 1.00 79.81 313 SER A CA 1
ATOM 2421 C C . SER A 1 313 ? -12.105 3.112 11.225 1.00 79.81 313 SER A C 1
ATOM 2423 O O . SER A 1 313 ? -12.558 3.534 10.162 1.00 79.81 313 SER A O 1
ATOM 2425 N N . ILE A 1 314 ? -12.844 2.448 12.120 1.00 75.81 314 ILE A N 1
ATOM 2426 C CA . ILE A 1 314 ? -14.300 2.290 11.991 1.00 75.81 314 ILE A CA 1
ATOM 2427 C C . ILE A 1 314 ? -14.950 3.676 12.007 1.00 75.81 314 ILE A C 1
ATOM 2429 O O . ILE A 1 314 ? -15.675 4.024 11.080 1.00 75.81 314 ILE A O 1
ATOM 2433 N N . LEU A 1 315 ? -14.588 4.499 12.990 1.00 73.31 315 LEU A N 1
ATOM 2434 C CA . LEU A 1 315 ? -15.159 5.833 13.169 1.00 73.31 315 LEU A CA 1
ATOM 2435 C C . LEU A 1 315 ? -14.639 6.853 12.140 1.00 73.31 315 LEU A C 1
ATOM 2437 O O . LEU A 1 315 ? -15.339 7.793 11.781 1.00 73.31 315 LEU A O 1
ATOM 2441 N N . GLU A 1 316 ? -13.410 6.694 11.640 1.00 72.31 316 GLU A N 1
ATOM 2442 C CA . GLU A 1 316 ? -12.815 7.584 10.633 1.00 72.31 316 GLU A CA 1
ATOM 2443 C C . GLU A 1 316 ? -13.341 7.310 9.209 1.00 72.31 316 GLU A C 1
ATOM 2445 O O . GLU A 1 316 ? -13.209 8.171 8.333 1.00 72.31 316 GLU A O 1
ATOM 2450 N N . ARG A 1 317 ? -13.896 6.123 8.916 1.00 61.62 317 ARG A N 1
ATOM 2451 C CA . ARG A 1 317 ? -14.275 5.692 7.550 1.00 61.62 317 ARG A CA 1
ATOM 2452 C C . ARG A 1 317 ? -15.780 5.417 7.350 1.00 61.62 317 ARG A C 1
ATOM 2454 O O . ARG A 1 317 ? -16.102 4.392 6.744 1.00 61.62 317 ARG A O 1
ATOM 2461 N N . PRO A 1 318 ? -16.702 6.328 7.714 1.00 46.41 318 PRO A N 1
ATOM 2462 C CA . PRO A 1 318 ? -18.131 6.101 7.471 1.00 46.41 318 PRO A CA 1
ATOM 2463 C C . PRO A 1 318 ? -18.449 5.992 5.964 1.00 46.41 318 PRO A C 1
ATOM 2465 O O . PRO A 1 318 ? -19.225 5.141 5.540 1.00 46.41 318 PRO A O 1
ATOM 2468 N N . GLY A 1 319 ? -17.750 6.757 5.113 1.00 41.44 319 GLY A N 1
ATOM 2469 C CA . GLY A 1 319 ? -17.997 6.797 3.663 1.00 41.44 319 GLY A CA 1
ATOM 2470 C C . GLY A 1 319 ? -17.652 5.528 2.866 1.00 41.44 319 GLY A C 1
ATOM 2471 O O . GLY A 1 319 ? -18.144 5.377 1.759 1.00 41.44 319 GLY A O 1
ATOM 2472 N N . VAL A 1 320 ? -16.845 4.595 3.393 1.00 41.31 320 VAL A N 1
ATOM 2473 C CA . VAL A 1 320 ? -16.600 3.287 2.731 1.00 41.31 320 VAL A CA 1
ATOM 2474 C C . VAL A 1 320 ? -17.714 2.286 3.071 1.00 41.31 320 VAL A C 1
ATOM 2476 O O . VAL A 1 320 ? -17.892 1.285 2.383 1.00 41.31 320 VAL A O 1
ATOM 2479 N N . GLN A 1 321 ? -18.492 2.559 4.120 1.00 44.09 321 GLN A N 1
ATOM 2480 C CA . GLN A 1 321 ? -19.553 1.701 4.636 1.00 44.09 321 GLN A CA 1
ATOM 2481 C C . GLN A 1 321 ? -20.934 2.336 4.402 1.00 44.09 321 GLN A C 1
ATOM 2483 O O . GLN A 1 321 ? -21.788 2.302 5.276 1.00 44.09 321 GLN A O 1
ATOM 2488 N N . MET A 1 322 ? -21.188 2.882 3.202 1.00 39.28 322 MET A N 1
ATOM 2489 C CA . MET A 1 322 ? -22.399 3.668 2.862 1.00 39.28 322 MET A CA 1
ATOM 2490 C C . MET A 1 322 ? -23.766 2.974 3.083 1.00 39.28 322 MET A C 1
ATOM 2492 O O . MET A 1 322 ? -24.818 3.583 2.869 1.00 39.28 322 MET A O 1
ATOM 2496 N N . HIS A 1 323 ? -23.780 1.699 3.471 1.00 42.03 323 HIS A N 1
ATOM 2497 C CA . HIS A 1 323 ? -24.985 0.918 3.769 1.00 42.03 323 HIS A CA 1
ATOM 2498 C C . HIS A 1 323 ? -25.041 0.430 5.236 1.00 42.03 323 HIS A C 1
ATOM 2500 O O . HIS A 1 323 ? -25.895 -0.390 5.550 1.00 42.03 323 HIS A O 1
ATOM 2506 N N . GLU A 1 324 ? -24.128 0.889 6.103 1.00 42.25 324 GLU A N 1
ATOM 2507 C CA . GLU A 1 324 ? -24.079 0.658 7.565 1.00 42.25 324 GLU A CA 1
ATOM 2508 C C . GLU A 1 324 ? -23.876 2.022 8.277 1.00 42.25 324 GLU A C 1
ATOM 2510 O O . GLU A 1 324 ? -22.893 2.209 8.981 1.00 42.25 324 GLU A O 1
ATOM 2515 N N . ARG A 1 325 ? -24.751 2.998 7.981 1.00 48.44 325 ARG A N 1
ATOM 2516 C CA . ARG A 1 325 ? -24.540 4.453 7.745 1.00 48.44 325 ARG A CA 1
ATOM 2517 C C . ARG A 1 325 ? -23.846 5.360 8.783 1.00 48.44 325 ARG A C 1
ATOM 2519 O O . ARG A 1 325 ? -23.836 6.570 8.586 1.00 48.44 325 ARG A O 1
ATOM 2526 N N . ASP A 1 326 ? -23.116 4.829 9.744 1.00 46.72 326 ASP A N 1
ATOM 2527 C CA . ASP A 1 326 ? -22.270 5.595 10.674 1.00 46.72 326 ASP A CA 1
ATOM 2528 C C . ASP A 1 326 ? -21.036 4.813 11.180 1.00 46.72 326 ASP A C 1
ATOM 2530 O O . ASP A 1 326 ? -20.153 5.382 11.825 1.00 46.72 326 ASP A O 1
ATOM 2534 N N . GLY A 1 327 ? -20.934 3.513 10.870 1.00 53.66 327 GLY A N 1
ATOM 2535 C CA . GLY A 1 327 ? -19.953 2.602 11.473 1.00 53.66 327 GLY A CA 1
ATOM 2536 C C . GLY A 1 327 ? -20.205 2.304 12.963 1.00 53.66 327 GLY A C 1
ATOM 2537 O O . GLY A 1 327 ? -19.446 1.541 13.569 1.00 53.66 327 GLY A O 1
ATOM 2538 N N . LEU A 1 328 ? -21.262 2.875 13.548 1.00 59.56 328 LEU A N 1
ATOM 2539 C CA . LEU A 1 328 ? -21.673 2.766 14.943 1.00 59.56 328 LEU A CA 1
ATOM 2540 C C . LEU A 1 328 ? -22.738 1.695 15.187 1.00 59.56 328 LEU A C 1
ATOM 2542 O O . LEU A 1 328 ? -22.894 1.284 16.332 1.00 59.56 328 LEU A O 1
ATOM 2546 N N . SER A 1 329 ? -23.367 1.134 14.150 1.00 61.09 329 SER A N 1
ATOM 2547 C CA . SER A 1 329 ? -24.305 -0.007 14.271 1.00 61.09 329 SER A CA 1
ATOM 2548 C C . SER A 1 329 ? -23.805 -1.145 15.183 1.00 61.09 329 SER A C 1
ATOM 2550 O O . SER A 1 329 ? -24.559 -1.770 15.932 1.00 61.09 329 SER A O 1
ATOM 2552 N N . ARG A 1 330 ? -22.490 -1.404 15.210 1.00 68.69 330 ARG A N 1
ATOM 2553 C CA . ARG A 1 330 ? -21.888 -2.424 16.094 1.00 68.69 330 ARG A CA 1
ATOM 2554 C C . ARG A 1 330 ? -21.915 -2.063 17.582 1.00 68.69 330 ARG A C 1
ATOM 2556 O O . ARG A 1 330 ? -21.754 -2.951 18.416 1.00 68.69 330 ARG A O 1
ATOM 2563 N N . PHE A 1 331 ? -22.131 -0.797 17.909 1.00 67.81 331 PHE A N 1
ATOM 2564 C CA . PHE A 1 331 ? -22.310 -0.251 19.251 1.00 67.81 331 PHE A CA 1
ATOM 2565 C C . PHE A 1 331 ? -23.788 -0.123 19.642 1.00 67.81 331 PHE A C 1
ATOM 2567 O O . PHE A 1 331 ? -24.079 0.437 20.695 1.00 67.81 331 PHE A O 1
ATOM 2574 N N . GLY A 1 332 ? -24.711 -0.733 18.890 1.00 55.09 332 GLY A N 1
ATOM 2575 C CA . GLY A 1 332 ? -26.138 -0.751 19.232 1.00 55.09 332 GLY A CA 1
ATOM 2576 C C . GLY A 1 332 ? -26.870 0.543 18.885 1.00 55.09 332 GLY A C 1
ATOM 2577 O O . GLY A 1 332 ? -27.838 0.869 19.564 1.00 55.09 332 GLY A O 1
ATOM 2578 N N . ASP A 1 333 ? -26.360 1.256 17.883 1.00 55.72 333 ASP A N 1
ATOM 2579 C CA . ASP A 1 333 ? -26.992 2.415 17.256 1.00 55.72 333 ASP A CA 1
ATOM 2580 C C . ASP A 1 333 ? -28.012 1.984 16.186 1.00 55.72 333 ASP A C 1
ATOM 2582 O O . ASP A 1 333 ? -27.925 0.860 15.670 1.00 55.72 333 ASP A O 1
ATOM 2586 N N . ARG A 1 334 ? -28.954 2.869 15.846 1.00 48.88 334 ARG A N 1
ATOM 2587 C CA . ARG A 1 334 ? -29.933 2.662 14.772 1.00 48.88 334 ARG A CA 1
ATOM 2588 C C . ARG A 1 334 ? -29.241 2.654 13.408 1.00 48.88 334 ARG A C 1
ATOM 2590 O O . ARG A 1 334 ? -28.328 3.428 13.154 1.00 48.88 334 ARG A O 1
ATOM 2597 N N . ASP A 1 335 ? -29.721 1.816 12.486 1.00 45.53 335 ASP A N 1
ATOM 2598 C CA . ASP A 1 335 ? -29.197 1.746 11.108 1.00 45.53 335 ASP A CA 1
ATOM 2599 C C . ASP A 1 335 ? -29.439 3.054 10.296 1.00 45.53 335 ASP A C 1
ATOM 2601 O O . ASP A 1 335 ? -28.963 3.178 9.159 1.00 45.53 335 ASP A O 1
ATOM 2605 N N . ASP A 1 336 ? -30.173 4.029 10.852 1.00 41.75 336 ASP A N 1
ATOM 2606 C CA . ASP A 1 336 ? -30.719 5.200 10.162 1.00 41.75 336 ASP A CA 1
ATOM 2607 C C . ASP A 1 336 ? -30.765 6.526 10.961 1.00 41.75 336 ASP A C 1
ATOM 2609 O O . ASP A 1 336 ? -31.518 7.426 10.575 1.00 41.75 336 ASP A O 1
ATOM 2613 N N . ASP A 1 337 ? -29.940 6.723 11.999 1.00 40.53 337 ASP A N 1
ATOM 2614 C CA . ASP A 1 337 ? -29.840 8.043 12.647 1.00 40.53 337 ASP A CA 1
ATOM 2615 C C . ASP A 1 337 ? -28.921 9.000 11.854 1.00 40.53 337 ASP A C 1
ATOM 2617 O O . ASP A 1 337 ? -27.692 8.926 11.878 1.00 40.53 337 ASP A O 1
ATOM 2621 N N . TYR A 1 338 ? -29.534 9.897 11.075 1.00 40.44 338 TYR A N 1
ATOM 2622 C CA . TYR A 1 338 ? -28.830 10.896 10.259 1.00 40.44 338 TYR A CA 1
ATOM 2623 C C . TYR A 1 338 ? -28.327 12.099 11.065 1.00 40.44 338 TYR A C 1
ATOM 2625 O O . TYR A 1 338 ? -27.595 12.923 10.505 1.00 40.44 338 TYR A O 1
ATOM 2633 N N . ASP A 1 339 ? -28.737 12.221 12.328 1.00 40.62 339 ASP A N 1
ATOM 2634 C CA . ASP A 1 339 ? -28.450 13.383 13.168 1.00 40.62 339 ASP A CA 1
ATOM 2635 C C . ASP A 1 339 ? -27.227 13.160 14.074 1.00 40.62 339 ASP A C 1
ATOM 2637 O O . ASP A 1 339 ? -26.722 14.108 14.689 1.00 40.62 339 ASP A O 1
ATOM 2641 N N . LEU A 1 340 ? -26.670 11.942 14.082 1.00 39.09 340 LEU A N 1
ATOM 2642 C CA . LEU A 1 340 ? -25.457 11.646 14.824 1.00 39.09 340 LEU A CA 1
ATOM 2643 C C . LEU A 1 340 ? -24.198 12.147 14.096 1.00 39.09 340 LEU A C 1
ATOM 2645 O O . LEU A 1 340 ? -24.021 11.999 12.882 1.00 39.09 340 LEU A O 1
ATOM 2649 N N . PRO A 1 341 ? -23.256 12.744 14.835 1.00 38.81 341 PRO A N 1
ATOM 2650 C CA . PRO A 1 341 ? -22.017 13.236 14.306 1.00 38.81 341 PRO A CA 1
ATOM 2651 C C . PRO A 1 341 ? -21.149 12.065 13.882 1.00 38.81 341 PRO A C 1
ATOM 2653 O O . PRO A 1 341 ? -20.471 11.416 14.684 1.00 38.81 341 PRO A O 1
ATOM 2656 N N . SER A 1 342 ? -21.071 11.885 12.569 1.00 44.81 342 SER A N 1
ATOM 2657 C CA . SER A 1 342 ? -19.907 11.272 11.964 1.00 44.81 342 SER A CA 1
ATOM 2658 C C . SER A 1 342 ? -18.665 12.006 12.490 1.00 44.81 342 SER A C 1
ATOM 2660 O O . SER A 1 342 ? -18.680 13.221 12.723 1.00 44.81 342 SER A O 1
ATOM 2662 N N . LEU A 1 343 ? -17.529 11.318 12.618 1.00 39.25 343 LEU A N 1
ATOM 2663 C CA . LEU A 1 343 ? -16.253 12.011 12.803 1.00 39.25 343 LEU A CA 1
ATOM 2664 C C . LEU A 1 343 ? -15.893 12.899 11.597 1.00 39.25 343 LEU A C 1
ATOM 2666 O O . LEU A 1 343 ? -14.728 13.236 11.457 1.00 39.25 343 LEU A O 1
ATOM 2670 N N . GLY A 1 344 ? -16.822 13.298 10.726 1.00 40.47 344 GLY A N 1
ATOM 2671 C CA . GLY A 1 344 ? -16.780 14.526 9.957 1.00 40.47 344 GLY A CA 1
ATOM 2672 C C . GLY A 1 344 ? -15.470 14.738 9.223 1.00 40.47 344 GLY A C 1
ATOM 2673 O O . GLY A 1 344 ? -14.637 15.551 9.621 1.00 40.47 344 GLY A O 1
ATOM 2674 N N . THR A 1 345 ? -15.312 14.120 8.059 1.00 36.84 345 THR A N 1
ATOM 2675 C CA . THR A 1 345 ? -14.820 14.957 6.965 1.00 36.84 345 THR A CA 1
ATOM 2676 C C . THR A 1 345 ? -15.900 16.017 6.788 1.00 36.84 345 THR A C 1
ATOM 2678 O O . THR A 1 345 ? -16.980 15.654 6.357 1.00 36.84 345 THR A O 1
ATOM 2681 N N . GLY A 1 346 ? -15.667 17.270 7.200 1.00 37.25 346 GLY A N 1
ATOM 2682 C CA . GLY A 1 346 ? -16.628 18.388 7.140 1.00 37.25 346 GLY A CA 1
ATOM 2683 C C . GLY A 1 346 ? -17.053 18.791 5.719 1.00 37.25 346 GLY A C 1
ATOM 2684 O O . GLY A 1 346 ? -16.891 19.938 5.315 1.00 37.25 346 GLY A O 1
ATOM 2685 N N . ARG A 1 347 ? -17.543 17.810 4.966 1.00 39.34 347 ARG A N 1
ATOM 2686 C CA . ARG A 1 347 ? -18.181 17.774 3.653 1.00 39.34 347 ARG A CA 1
ATOM 2687 C C . ARG A 1 347 ? -18.922 16.433 3.579 1.00 39.34 347 ARG A C 1
ATOM 2689 O O . ARG A 1 347 ? -18.611 15.581 2.749 1.00 39.34 347 ARG A O 1
ATOM 2696 N N . ASP A 1 348 ? -19.837 16.218 4.517 1.00 35.69 348 ASP A N 1
ATOM 2697 C CA . ASP A 1 348 ? -20.794 15.124 4.413 1.00 35.69 348 ASP A CA 1
ATOM 2698 C C . ASP A 1 348 ? -21.686 15.408 3.194 1.00 35.69 348 ASP A C 1
ATOM 2700 O O . ASP A 1 348 ? -22.287 16.477 3.096 1.00 35.69 348 ASP A O 1
ATOM 2704 N N . ARG A 1 349 ? -21.707 14.449 2.257 1.00 35.59 349 ARG A N 1
ATOM 2705 C CA . ARG A 1 349 ? -22.343 14.459 0.919 1.00 35.59 349 ARG A CA 1
ATOM 2706 C C . ARG A 1 349 ? -21.613 15.249 -0.178 1.00 35.59 349 ARG A C 1
ATOM 2708 O O . ARG A 1 349 ? -21.872 16.423 -0.411 1.00 35.59 349 ARG A O 1
ATOM 2715 N N . ILE A 1 350 ? -20.795 14.534 -0.959 1.00 35.28 350 ILE A N 1
ATOM 2716 C CA . ILE A 1 350 ? -20.505 14.882 -2.361 1.00 35.28 350 ILE A CA 1
ATOM 2717 C C . ILE A 1 350 ? -20.609 13.615 -3.222 1.00 35.28 350 ILE A C 1
ATOM 2719 O O . ILE A 1 350 ? -19.624 13.102 -3.743 1.00 35.28 350 ILE A O 1
ATOM 2723 N N . TRP A 1 351 ? -21.816 13.077 -3.348 1.00 35.47 351 TRP A N 1
ATOM 2724 C CA . TRP A 1 351 ? -22.174 12.322 -4.547 1.00 35.47 351 TRP A CA 1
ATOM 2725 C C . TRP A 1 351 ? -23.476 12.924 -5.078 1.00 35.47 351 TRP A C 1
ATOM 2727 O O . TRP A 1 351 ? -24.391 13.103 -4.268 1.00 35.47 351 TRP A O 1
ATOM 2737 N N . PRO A 1 352 ? -23.553 13.303 -6.371 1.00 41.59 352 PRO A N 1
ATOM 2738 C CA . PRO A 1 352 ? -22.740 12.809 -7.491 1.00 41.59 352 PRO A CA 1
ATOM 2739 C C . PRO A 1 352 ? -21.487 13.621 -7.861 1.00 41.59 352 PRO A C 1
ATOM 2741 O O . PRO A 1 352 ? -20.646 13.107 -8.583 1.00 41.59 352 PRO A O 1
ATOM 2744 N N . ASP A 1 353 ? -21.315 14.861 -7.411 1.00 41.22 353 ASP A N 1
ATOM 2745 C CA . ASP A 1 353 ? -20.622 15.822 -8.286 1.00 41.22 353 ASP A CA 1
ATOM 2746 C C . ASP A 1 353 ? -19.095 15.643 -8.450 1.00 41.22 353 ASP A C 1
ATOM 2748 O O . ASP A 1 353 ? -18.609 15.739 -9.568 1.00 41.22 353 ASP A O 1
ATOM 2752 N N . LEU A 1 354 ? -18.297 15.291 -7.427 1.00 36.34 354 LEU A N 1
ATOM 2753 C CA . LEU A 1 354 ? -16.825 15.402 -7.560 1.00 36.34 354 LEU A CA 1
ATOM 2754 C C . LEU A 1 354 ? -16.099 14.215 -8.214 1.00 36.34 354 LEU A C 1
ATOM 2756 O O . LEU A 1 354 ? -15.218 14.421 -9.047 1.00 36.34 354 LEU A O 1
ATOM 2760 N N . ALA A 1 355 ? -16.397 12.973 -7.820 1.00 37.75 355 ALA A N 1
ATOM 2761 C CA . ALA A 1 355 ? -15.744 11.809 -8.432 1.00 37.75 355 ALA A CA 1
ATOM 2762 C C . ALA A 1 355 ? -16.422 11.426 -9.759 1.00 37.75 355 ALA A C 1
ATOM 2764 O O . ALA A 1 355 ? -15.749 10.905 -10.646 1.00 37.75 355 ALA A O 1
ATOM 2765 N N . ALA A 1 356 ? -17.697 11.793 -9.952 1.00 38.53 356 ALA A N 1
ATOM 2766 C CA . ALA A 1 356 ? -18.297 11.828 -11.272 1.00 38.53 356 ALA A CA 1
ATOM 2767 C C . ALA A 1 356 ? -17.619 12.910 -12.118 1.00 38.53 356 ALA A C 1
ATOM 2769 O O . ALA A 1 356 ? -17.328 12.631 -13.267 1.00 38.53 356 ALA A O 1
ATOM 2770 N N . ASP A 1 357 ? -17.265 14.086 -11.590 1.00 42.88 357 ASP A N 1
ATOM 2771 C CA . ASP A 1 357 ? -16.524 15.090 -12.366 1.00 42.88 357 ASP A CA 1
ATOM 2772 C C . ASP A 1 357 ? -15.087 14.680 -12.705 1.00 42.88 357 ASP A C 1
ATOM 2774 O O . ASP A 1 357 ? -14.659 14.911 -13.834 1.00 42.88 357 ASP A O 1
ATOM 2778 N N . ASP A 1 358 ? -14.348 14.026 -11.803 1.00 41.31 358 ASP A N 1
ATOM 2779 C CA . ASP A 1 358 ? -13.006 13.500 -12.108 1.00 41.31 358 ASP A CA 1
ATOM 2780 C C . ASP A 1 358 ? -13.089 12.301 -13.088 1.00 41.31 358 ASP A C 1
ATOM 2782 O O . ASP A 1 358 ? -12.297 12.215 -14.029 1.00 41.31 358 ASP A O 1
ATOM 2786 N N . PHE A 1 359 ? -14.080 11.405 -12.953 1.00 39.19 359 PHE A N 1
ATOM 2787 C CA . PHE A 1 359 ? -14.290 10.255 -13.849 1.00 39.19 359 PHE A CA 1
ATOM 2788 C C . PHE A 1 359 ? -14.905 10.643 -15.203 1.00 39.19 359 PHE A C 1
ATOM 2790 O O . PHE A 1 359 ? -14.417 10.217 -16.249 1.00 39.19 359 PHE A O 1
ATOM 2797 N N . PHE A 1 360 ? -15.955 11.467 -15.230 1.00 42.06 360 PHE A N 1
ATOM 2798 C CA . PHE A 1 360 ? -16.527 12.042 -16.451 1.00 42.06 360 PHE A CA 1
ATOM 2799 C C . PHE A 1 360 ? -15.588 13.062 -17.082 1.00 42.06 360 PHE A C 1
ATOM 2801 O O . PHE A 1 360 ? -15.613 13.183 -18.301 1.00 42.06 360 PHE A O 1
ATOM 2808 N N . GLY A 1 361 ? -14.750 13.746 -16.304 1.00 44.25 361 GLY A N 1
ATOM 2809 C CA . GLY A 1 361 ? -13.648 14.572 -16.788 1.00 44.25 361 GLY A CA 1
ATOM 2810 C C . GLY A 1 361 ? -12.579 13.720 -17.458 1.00 44.25 361 GLY A C 1
ATOM 2811 O O . GLY A 1 361 ? -12.237 13.969 -18.608 1.00 44.25 361 GLY A O 1
ATOM 2812 N N . ALA A 1 362 ? -12.142 12.624 -16.831 1.00 40.97 362 ALA A N 1
ATOM 2813 C CA . ALA A 1 362 ? -11.256 11.646 -17.463 1.00 40.97 362 ALA A CA 1
ATOM 2814 C C . ALA A 1 362 ? -11.898 10.993 -18.702 1.00 40.97 362 ALA A C 1
ATOM 2816 O O . ALA A 1 362 ? -11.218 10.788 -19.705 1.00 40.97 362 ALA A O 1
ATOM 2817 N N . ARG A 1 363 ? -13.209 10.710 -18.684 1.00 41.78 363 ARG A N 1
ATOM 2818 C CA . ARG A 1 363 ? -13.972 10.164 -19.820 1.00 41.78 363 ARG A CA 1
ATOM 2819 C C . ARG A 1 363 ? -14.179 11.190 -20.935 1.00 41.78 363 ARG A C 1
ATOM 2821 O O . ARG A 1 363 ? -14.145 10.802 -22.097 1.00 41.78 363 ARG A O 1
ATOM 2828 N N . ARG A 1 364 ? -14.395 12.472 -20.623 1.00 48.72 364 ARG A N 1
ATOM 2829 C CA . ARG A 1 364 ? -14.476 13.581 -21.592 1.00 48.72 364 ARG A CA 1
ATOM 2830 C C . ARG A 1 364 ? -13.114 13.854 -22.202 1.00 48.72 364 ARG A C 1
ATOM 2832 O O . ARG A 1 364 ? -13.014 13.882 -23.422 1.00 48.72 364 ARG A O 1
ATOM 2839 N N . ALA A 1 365 ? -12.075 13.957 -21.378 1.00 49.00 365 ALA A N 1
ATOM 2840 C CA . ALA A 1 365 ? -10.689 14.041 -21.818 1.00 49.00 365 ALA A CA 1
ATOM 2841 C C . ALA A 1 365 ? -10.356 12.862 -22.740 1.00 49.00 365 ALA A C 1
ATOM 2843 O O . ALA A 1 365 ? -9.915 13.070 -23.863 1.00 49.00 365 ALA A O 1
ATOM 2844 N N . ALA A 1 366 ? -10.692 11.632 -22.338 1.00 48.06 366 ALA A N 1
ATOM 2845 C CA . ALA A 1 366 ? -10.568 10.445 -23.179 1.00 48.06 366 ALA A CA 1
ATOM 2846 C C . ALA A 1 366 ? -11.427 10.512 -24.453 1.00 48.06 366 ALA A C 1
ATOM 2848 O O . ALA A 1 366 ? -10.969 10.094 -25.507 1.00 48.06 366 ALA A O 1
ATOM 2849 N N . GLY A 1 367 ? -12.651 11.035 -24.401 1.00 45.06 367 GLY A N 1
ATOM 2850 C CA . GLY A 1 367 ? -13.529 11.197 -25.566 1.00 45.06 367 GLY A CA 1
ATOM 2851 C C . GLY A 1 367 ? -13.038 12.250 -26.565 1.00 45.06 367 GLY A C 1
ATOM 2852 O O . GLY A 1 367 ? -13.325 12.140 -27.753 1.00 45.06 367 GLY A O 1
ATOM 2853 N N . ASN A 1 368 ? -12.259 13.227 -26.097 1.00 55.62 368 ASN A N 1
ATOM 2854 C CA . ASN A 1 368 ? -11.601 14.240 -26.922 1.00 55.62 368 ASN A CA 1
ATOM 2855 C C . ASN A 1 368 ? -10.293 13.731 -27.556 1.00 55.62 368 ASN A C 1
ATOM 2857 O O . ASN A 1 368 ? -9.730 14.398 -28.426 1.00 55.62 368 ASN A O 1
ATOM 2861 N N . ILE A 1 369 ? -9.796 12.561 -27.136 1.00 56.78 369 ILE A N 1
ATOM 2862 C CA . ILE A 1 369 ? -8.628 11.919 -27.739 1.00 56.78 369 ILE A CA 1
ATOM 2863 C C . ILE A 1 369 ? -9.066 11.179 -29.004 1.00 56.78 369 ILE A C 1
ATOM 2865 O O . ILE A 1 369 ? -9.911 10.285 -28.976 1.00 56.78 369 ILE A O 1
ATOM 2869 N N . ASP A 1 370 ? -8.418 11.499 -30.123 1.00 71.12 370 ASP A N 1
ATOM 2870 C CA . ASP A 1 370 ? -8.470 10.692 -31.341 1.00 71.12 370 ASP A CA 1
ATOM 2871 C C . ASP A 1 370 ? -7.740 9.365 -31.080 1.00 71.12 370 ASP A C 1
ATOM 2873 O O . ASP A 1 370 ? -6.525 9.241 -31.271 1.00 71.12 370 ASP A O 1
ATOM 2877 N N . TRP A 1 371 ? -8.473 8.389 -30.540 1.00 64.19 371 TRP A N 1
ATOM 2878 C CA . TRP A 1 371 ? -7.950 7.073 -30.179 1.00 64.19 371 TRP A CA 1
ATOM 2879 C C . TRP A 1 371 ? -7.314 6.337 -31.359 1.00 64.19 371 TRP A C 1
ATOM 2881 O O . TRP A 1 371 ? -6.221 5.805 -31.163 1.00 64.19 371 TRP A O 1
ATOM 2891 N N . PRO A 1 372 ? -7.895 6.330 -32.575 1.00 66.75 372 PRO A N 1
ATOM 2892 C CA . PRO A 1 372 ? -7.235 5.764 -33.747 1.00 66.75 372 PRO A CA 1
ATOM 2893 C C . PRO A 1 372 ? -5.874 6.401 -34.021 1.00 66.75 372 PRO A C 1
ATOM 2895 O O . PRO A 1 372 ? -4.872 5.692 -34.121 1.00 66.75 372 PRO A O 1
ATOM 2898 N N . ARG A 1 373 ? -5.795 7.735 -34.085 1.00 65.44 373 ARG A N 1
ATOM 2899 C CA . ARG A 1 373 ? -4.528 8.428 -34.349 1.00 65.44 373 ARG A CA 1
ATOM 2900 C C . ARG A 1 373 ? -3.527 8.235 -33.218 1.00 65.44 373 ARG A C 1
ATOM 2902 O O . ARG A 1 373 ? -2.342 8.043 -33.475 1.00 65.44 373 ARG A O 1
ATOM 2909 N N . THR A 1 374 ? -3.990 8.250 -31.975 1.00 67.50 374 THR A N 1
ATOM 2910 C CA . THR A 1 374 ? -3.152 8.058 -30.787 1.00 67.50 374 THR A CA 1
ATOM 2911 C C . THR A 1 374 ? -2.601 6.640 -30.736 1.00 67.50 374 THR A C 1
ATOM 2913 O O . THR A 1 374 ? -1.403 6.467 -30.534 1.00 67.50 374 THR A O 1
ATOM 2916 N N . ALA A 1 375 ? -3.433 5.631 -30.997 1.00 68.94 375 ALA A N 1
ATOM 2917 C CA . ALA A 1 375 ? -3.016 4.237 -31.095 1.00 68.94 375 ALA A CA 1
ATOM 2918 C C . ALA A 1 375 ? -2.052 4.017 -32.269 1.00 68.94 375 ALA A C 1
ATOM 2920 O O . ALA A 1 375 ? -1.069 3.296 -32.115 1.00 68.94 375 ALA A O 1
ATOM 2921 N N . LEU A 1 376 ? -2.271 4.678 -33.412 1.00 75.19 376 LEU A N 1
ATOM 2922 C CA . LEU A 1 376 ? -1.358 4.635 -34.558 1.00 75.19 376 LEU A CA 1
ATOM 2923 C C . LEU A 1 376 ? -0.000 5.269 -34.240 1.00 75.19 376 LEU A C 1
ATOM 2925 O O . LEU A 1 376 ? 1.032 4.681 -34.552 1.00 75.19 376 LEU A O 1
ATOM 2929 N N . LEU A 1 377 ? 0.026 6.438 -33.594 1.00 74.94 377 LEU A N 1
ATOM 2930 C CA . LEU A 1 377 ? 1.269 7.103 -33.192 1.00 74.94 377 LEU A CA 1
ATOM 2931 C C . LEU A 1 377 ? 2.006 6.304 -32.110 1.00 74.94 377 LEU A C 1
ATOM 2933 O O . LEU A 1 377 ? 3.207 6.070 -32.229 1.00 74.94 377 LEU A O 1
ATOM 2937 N N . ALA A 1 378 ? 1.287 5.835 -31.088 1.00 78.25 378 ALA A N 1
ATOM 2938 C CA . ALA A 1 378 ? 1.810 4.966 -30.040 1.00 78.25 378 ALA A CA 1
ATOM 2939 C C . ALA A 1 378 ? 2.395 3.675 -30.627 1.00 78.25 378 ALA A C 1
ATOM 2941 O O . ALA A 1 378 ? 3.553 3.342 -30.372 1.00 78.25 378 ALA A O 1
ATOM 2942 N N . GLY A 1 379 ? 1.621 2.982 -31.464 1.00 79.94 379 GLY A N 1
ATOM 2943 C CA . GLY A 1 379 ? 2.043 1.781 -32.175 1.00 79.94 379 GLY A CA 1
ATOM 2944 C C . GLY A 1 379 ? 3.255 2.045 -33.065 1.00 79.94 379 GLY A C 1
ATOM 2945 O O . GLY A 1 379 ? 4.220 1.289 -33.015 1.00 79.94 379 GLY A O 1
ATOM 2946 N N . GLY A 1 380 ? 3.266 3.157 -33.804 1.00 86.31 380 GLY A N 1
ATOM 2947 C CA . GLY A 1 380 ? 4.388 3.576 -34.643 1.00 86.31 380 GLY A CA 1
ATOM 2948 C C . GLY A 1 380 ? 5.677 3.826 -33.855 1.00 86.31 380 GLY A C 1
ATOM 2949 O O . GLY A 1 380 ? 6.738 3.354 -34.258 1.00 86.31 380 GLY A O 1
ATOM 2950 N N . LEU A 1 381 ? 5.602 4.497 -32.701 1.00 90.00 381 LEU A N 1
ATOM 2951 C CA . LEU A 1 381 ? 6.755 4.723 -31.819 1.00 90.00 381 LEU A CA 1
ATOM 2952 C C . LEU A 1 381 ? 7.29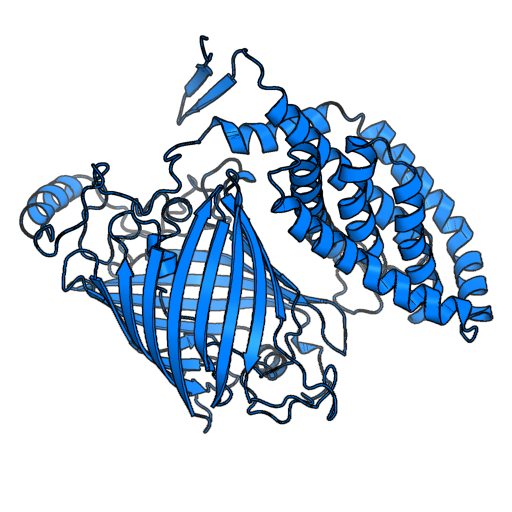2 3.412 -31.226 1.00 90.00 381 LEU A C 1
ATOM 2954 O O . LEU A 1 381 ? 8.506 3.186 -31.189 1.00 90.00 381 LEU A O 1
ATOM 2958 N N . ILE A 1 382 ? 6.400 2.524 -30.784 1.00 91.81 382 ILE A N 1
ATOM 2959 C CA . ILE A 1 382 ? 6.773 1.226 -30.206 1.00 91.81 382 ILE A CA 1
ATOM 2960 C C . ILE A 1 382 ? 7.402 0.325 -31.278 1.00 91.81 382 ILE A C 1
ATOM 2962 O O . ILE A 1 382 ? 8.494 -0.206 -31.077 1.00 91.81 382 ILE A O 1
ATOM 2966 N N . LEU A 1 383 ? 6.770 0.196 -32.446 1.00 90.25 383 LEU A N 1
ATOM 2967 C CA . LEU A 1 383 ? 7.284 -0.617 -33.552 1.00 90.25 383 LEU A CA 1
ATOM 2968 C C . LEU A 1 383 ? 8.581 -0.035 -34.131 1.00 90.25 383 LEU A C 1
ATOM 2970 O O . LEU A 1 383 ? 9.533 -0.776 -34.375 1.00 90.25 383 LEU A O 1
ATOM 2974 N N . GLY A 1 384 ? 8.661 1.288 -34.286 1.00 91.06 384 GLY A N 1
ATOM 2975 C CA . GLY A 1 384 ? 9.867 1.974 -34.748 1.00 91.06 384 GLY A CA 1
ATOM 2976 C C . GLY A 1 384 ? 11.048 1.773 -33.797 1.00 91.06 384 GLY A C 1
ATOM 2977 O O . GLY A 1 384 ? 12.154 1.444 -34.230 1.00 91.06 384 GLY A O 1
ATOM 2978 N N . SER A 1 385 ? 10.817 1.876 -32.486 1.00 93.75 385 SER A N 1
ATOM 2979 C CA . SER A 1 385 ? 11.856 1.608 -31.484 1.00 93.75 385 SER A CA 1
ATOM 2980 C C . SER A 1 385 ? 12.250 0.127 -31.403 1.00 93.75 385 SER A C 1
ATOM 2982 O O . SER A 1 385 ? 13.417 -0.172 -31.137 1.00 93.75 385 SER A O 1
ATOM 2984 N N . ALA A 1 386 ? 11.352 -0.807 -31.739 1.00 93.19 386 ALA A N 1
ATOM 2985 C CA . ALA A 1 386 ? 11.648 -2.244 -31.756 1.00 93.19 386 ALA A CA 1
ATOM 2986 C C . ALA A 1 386 ? 12.705 -2.637 -32.806 1.00 93.19 386 ALA A C 1
ATOM 2988 O O . ALA A 1 386 ? 13.416 -3.645 -32.663 1.00 93.19 386 ALA A O 1
ATOM 2989 N N . VAL A 1 387 ? 12.875 -1.826 -33.856 1.00 94.50 387 VAL A N 1
ATOM 2990 C CA . VAL A 1 387 ? 13.960 -1.984 -34.842 1.00 94.50 387 VAL A CA 1
ATOM 2991 C C . VAL A 1 387 ? 15.329 -1.788 -34.181 1.00 94.50 387 VAL A C 1
ATOM 2993 O O . VAL A 1 387 ? 16.295 -2.480 -34.514 1.00 94.50 387 VAL A O 1
ATOM 2996 N N . LEU A 1 388 ? 15.406 -0.905 -33.186 1.00 95.56 388 LEU A N 1
ATOM 2997 C CA . LEU A 1 388 ? 16.637 -0.548 -32.486 1.00 95.56 388 LEU A CA 1
ATOM 2998 C C . LEU A 1 388 ? 16.937 -1.437 -31.270 1.00 95.56 388 LEU A C 1
ATOM 3000 O O . LEU A 1 388 ? 18.055 -1.377 -30.763 1.00 95.56 388 LEU A O 1
ATOM 3004 N N . ASP A 1 389 ? 16.018 -2.319 -30.860 1.00 95.94 389 ASP A N 1
ATOM 3005 C CA . ASP A 1 389 ? 16.168 -3.221 -29.705 1.00 95.94 389 ASP A CA 1
ATOM 3006 C C . ASP A 1 389 ? 17.529 -3.934 -29.652 1.00 95.94 389 ASP A C 1
ATOM 3008 O O . ASP A 1 389 ? 18.215 -3.899 -28.634 1.00 95.94 389 ASP A O 1
ATOM 3012 N N . ARG A 1 390 ? 17.958 -4.545 -30.768 1.00 93.94 390 ARG A N 1
ATOM 3013 C CA . ARG A 1 390 ? 19.241 -5.272 -30.832 1.00 93.94 390 ARG A CA 1
ATOM 3014 C C . ARG A 1 390 ? 20.440 -4.334 -30.715 1.00 93.94 390 ARG A C 1
ATOM 3016 O O . ARG A 1 390 ? 21.414 -4.671 -30.054 1.00 93.94 390 ARG A O 1
ATOM 3023 N N . ARG A 1 391 ? 20.385 -3.158 -31.350 1.00 95.88 391 ARG A N 1
ATOM 3024 C CA . ARG A 1 391 ? 21.480 -2.174 -31.291 1.00 95.88 391 ARG A CA 1
ATOM 3025 C C . ARG A 1 391 ? 21.628 -1.617 -29.879 1.00 95.88 391 ARG A C 1
ATOM 3027 O O . ARG A 1 391 ? 22.747 -1.535 -29.379 1.00 95.88 391 ARG A O 1
ATOM 3034 N N . ALA A 1 392 ? 20.505 -1.289 -29.246 1.00 94.00 392 ALA A N 1
ATOM 3035 C CA . ALA A 1 392 ? 20.446 -0.795 -27.880 1.00 94.00 392 ALA A CA 1
ATOM 3036 C C . ALA A 1 392 ? 20.954 -1.848 -26.880 1.00 94.00 392 ALA A C 1
ATOM 3038 O O . ALA A 1 392 ? 21.817 -1.543 -26.059 1.00 94.00 392 ALA A O 1
ATOM 3039 N N . PHE A 1 393 ? 20.519 -3.106 -27.020 1.00 94.19 393 PHE A N 1
ATOM 3040 C CA . PHE A 1 393 ? 21.026 -4.225 -26.223 1.00 94.19 393 PHE A CA 1
ATOM 3041 C C . PHE A 1 393 ? 22.537 -4.426 -26.402 1.00 94.19 393 PHE A C 1
ATOM 3043 O O . PHE A 1 393 ? 23.268 -4.444 -25.418 1.00 94.19 393 PHE A O 1
ATOM 3050 N N . ASN A 1 394 ? 23.033 -4.489 -27.642 1.00 94.88 394 ASN A N 1
ATOM 3051 C CA . ASN A 1 394 ? 24.464 -4.665 -27.918 1.00 94.88 394 ASN A CA 1
ATOM 3052 C C . ASN A 1 394 ? 25.311 -3.495 -27.394 1.00 94.88 394 ASN A C 1
ATOM 3054 O O . ASN A 1 394 ? 26.485 -3.661 -27.070 1.00 94.88 394 ASN A O 1
ATOM 3058 N N . PHE A 1 395 ? 24.761 -2.280 -27.354 1.00 93.75 395 PHE A N 1
ATOM 3059 C CA . PHE A 1 395 ? 25.429 -1.143 -26.729 1.00 93.75 395 PHE A CA 1
ATOM 3060 C C . PHE A 1 395 ? 25.508 -1.312 -25.208 1.00 93.75 395 PHE A C 1
ATOM 3062 O O . PHE A 1 395 ? 26.598 -1.176 -24.650 1.00 93.75 395 PHE A O 1
ATOM 3069 N N . ALA A 1 396 ? 24.388 -1.645 -24.562 1.00 92.88 396 ALA A N 1
ATOM 3070 C CA . ALA A 1 396 ? 24.325 -1.879 -23.122 1.00 92.88 396 ALA A CA 1
ATOM 3071 C C . ALA A 1 396 ? 25.238 -3.035 -22.688 1.00 92.88 396 ALA A C 1
ATOM 3073 O O . ALA A 1 396 ? 25.963 -2.915 -21.704 1.00 92.88 396 ALA A O 1
ATOM 3074 N N . ASP A 1 397 ? 25.265 -4.125 -23.456 1.00 93.62 397 ASP A N 1
ATOM 3075 C CA . ASP A 1 397 ? 26.082 -5.296 -23.154 1.00 93.62 397 ASP A CA 1
ATOM 3076 C C . ASP A 1 397 ? 27.586 -5.009 -23.248 1.00 93.62 397 ASP A C 1
ATOM 3078 O O . ASP A 1 397 ? 28.335 -5.340 -22.328 1.00 93.62 397 ASP A O 1
ATOM 3082 N N . ARG A 1 398 ? 28.018 -4.283 -24.290 1.00 95.50 398 ARG A N 1
ATOM 3083 C CA . ARG A 1 398 ? 29.420 -3.859 -24.453 1.00 95.50 398 ARG A CA 1
ATOM 3084 C C . ARG A 1 398 ? 29.912 -2.940 -23.335 1.00 95.50 398 ARG A C 1
ATOM 3086 O O . ARG A 1 398 ? 31.090 -2.978 -23.000 1.00 95.50 398 ARG A O 1
ATOM 3093 N N . HIS A 1 399 ? 29.031 -2.127 -22.756 1.00 93.81 399 HIS A N 1
ATOM 3094 C CA . HIS A 1 399 ? 29.392 -1.142 -21.729 1.00 93.81 399 HIS A CA 1
ATOM 3095 C C . HIS A 1 399 ? 28.958 -1.548 -20.317 1.00 93.81 399 HIS A C 1
ATOM 3097 O O . HIS A 1 399 ? 29.017 -0.720 -19.403 1.00 93.81 399 HIS A O 1
ATOM 3103 N N . LYS A 1 400 ? 28.563 -2.812 -20.116 1.00 89.25 400 LYS A N 1
ATOM 3104 C CA . LYS A 1 400 ? 28.017 -3.327 -18.850 1.00 89.25 400 LYS A CA 1
ATOM 3105 C C . LYS A 1 400 ? 28.922 -3.105 -17.640 1.00 89.25 400 LYS A C 1
ATOM 3107 O O . LYS A 1 400 ? 28.433 -2.975 -16.521 1.00 89.25 400 LYS A O 1
ATOM 3112 N N . ASP A 1 401 ? 30.233 -3.060 -17.869 1.00 91.25 401 ASP A N 1
ATOM 3113 C CA . ASP A 1 401 ? 31.231 -2.919 -16.814 1.00 91.25 401 ASP A CA 1
ATOM 3114 C C . ASP A 1 401 ? 31.676 -1.480 -16.562 1.00 91.25 401 ASP A C 1
ATOM 3116 O O . ASP A 1 401 ? 32.323 -1.213 -15.547 1.00 91.25 401 ASP A O 1
ATOM 3120 N N . SER A 1 402 ? 31.266 -0.543 -17.421 1.00 93.62 402 SER A N 1
ATOM 3121 C CA . SER A 1 402 ? 31.586 0.872 -17.263 1.00 93.62 402 SER A CA 1
ATOM 3122 C C . SER A 1 402 ? 30.899 1.469 -16.029 1.00 93.62 402 SER A C 1
ATOM 3124 O O . SER A 1 402 ? 29.732 1.189 -15.740 1.00 93.62 402 SER A O 1
ATOM 3126 N N . ARG A 1 403 ? 31.623 2.332 -15.303 1.00 90.69 403 ARG A N 1
ATOM 3127 C CA . ARG A 1 403 ? 31.074 3.055 -14.140 1.00 90.69 403 ARG A CA 1
ATOM 3128 C C . ARG A 1 403 ? 29.857 3.891 -14.527 1.00 90.69 403 ARG A C 1
ATOM 3130 O O . ARG A 1 403 ? 28.841 3.825 -13.853 1.00 90.69 403 ARG A O 1
ATOM 3137 N N . LEU A 1 404 ? 29.926 4.571 -15.673 1.00 85.88 404 LEU A N 1
ATOM 3138 C CA . LEU A 1 404 ? 28.851 5.424 -16.177 1.00 85.88 404 LEU A CA 1
ATOM 3139 C C . LEU A 1 404 ? 27.530 4.662 -16.386 1.00 85.88 404 LEU A C 1
ATOM 3141 O O . LEU A 1 404 ? 26.479 5.156 -15.987 1.00 85.88 404 LEU A O 1
ATOM 3145 N N . VAL A 1 405 ? 27.566 3.446 -16.946 1.00 87.81 405 VAL A N 1
ATOM 3146 C CA . VAL A 1 405 ? 26.354 2.617 -17.085 1.00 87.81 405 VAL A CA 1
ATOM 3147 C C . VAL A 1 405 ? 25.864 2.132 -15.722 1.00 87.81 405 VAL A C 1
ATOM 3149 O O . VAL A 1 405 ? 24.672 2.224 -15.446 1.00 87.81 405 VAL A O 1
ATOM 3152 N N . LYS A 1 406 ? 26.758 1.660 -14.845 1.00 87.25 406 LYS A N 1
ATOM 3153 C CA . LYS A 1 406 ? 26.387 1.177 -13.502 1.00 87.25 406 LYS A CA 1
ATOM 3154 C C . LYS A 1 406 ? 25.736 2.277 -12.652 1.00 87.25 406 LYS A C 1
ATOM 3156 O O . LYS A 1 406 ? 24.690 2.039 -12.047 1.00 87.25 406 LYS A O 1
ATOM 3161 N N . ASP A 1 407 ? 26.303 3.478 -12.649 1.00 84.12 407 ASP A N 1
ATOM 3162 C CA . ASP A 1 407 ? 25.778 4.623 -11.901 1.00 84.12 407 ASP A CA 1
ATOM 3163 C C . ASP A 1 407 ? 24.486 5.161 -12.530 1.00 84.12 407 ASP A C 1
ATOM 3165 O O . ASP A 1 407 ? 23.517 5.420 -11.816 1.00 84.12 407 ASP A O 1
ATOM 3169 N N . GLY A 1 408 ? 24.410 5.221 -13.865 1.00 83.75 408 GLY A N 1
ATOM 3170 C CA . GLY A 1 408 ? 23.180 5.569 -14.580 1.00 83.75 408 GLY A CA 1
ATOM 3171 C C . GLY A 1 408 ? 22.030 4.594 -14.302 1.00 83.75 408 GLY A C 1
ATOM 3172 O O . GLY A 1 408 ? 20.892 5.018 -14.102 1.00 83.75 408 GLY A O 1
ATOM 3173 N N . VAL A 1 409 ? 22.319 3.291 -14.208 1.00 85.88 409 VAL A N 1
ATOM 3174 C CA . VAL A 1 409 ? 21.340 2.259 -13.828 1.00 85.88 409 VAL A CA 1
ATOM 3175 C C . VAL A 1 409 ? 20.838 2.467 -12.400 1.00 85.88 409 VAL A C 1
ATOM 3177 O O . VAL A 1 409 ? 19.629 2.403 -12.172 1.00 85.88 409 VAL A O 1
ATOM 3180 N N . ARG A 1 410 ? 21.739 2.739 -11.444 1.00 77.88 410 ARG A N 1
ATOM 3181 C CA . ARG A 1 410 ? 21.373 3.022 -10.044 1.00 77.88 410 ARG A CA 1
ATOM 3182 C C . ARG A 1 410 ? 20.492 4.262 -9.935 1.00 77.88 410 ARG A C 1
ATOM 3184 O O . ARG A 1 410 ? 19.438 4.197 -9.307 1.00 77.88 410 ARG A O 1
ATOM 3191 N N . LEU A 1 411 ? 20.885 5.353 -10.590 1.00 79.56 411 LEU A N 1
ATOM 3192 C CA . LEU A 1 411 ? 20.116 6.594 -10.611 1.00 79.56 411 LEU A CA 1
ATOM 3193 C C . LEU A 1 411 ? 18.732 6.374 -11.228 1.00 79.56 411 LEU A C 1
ATOM 3195 O O . LEU A 1 411 ? 17.719 6.668 -10.599 1.00 79.56 411 LEU A O 1
ATOM 3199 N N . GLY A 1 412 ? 18.669 5.796 -12.430 1.00 75.25 412 GLY A N 1
ATOM 3200 C CA . GLY A 1 412 ? 17.404 5.572 -13.131 1.00 75.25 412 GLY A CA 1
ATOM 3201 C C . GLY A 1 412 ? 16.452 4.607 -12.417 1.00 75.25 412 GLY A C 1
ATOM 3202 O O . GLY A 1 412 ? 15.246 4.696 -12.641 1.00 75.25 412 GLY A O 1
ATOM 3203 N N . ASN A 1 413 ? 16.966 3.730 -11.545 1.00 76.75 413 ASN A N 1
ATOM 3204 C CA . ASN A 1 413 ? 16.168 2.897 -10.639 1.00 76.75 413 ASN A CA 1
ATOM 3205 C C . ASN A 1 413 ? 15.545 3.682 -9.482 1.00 76.75 413 ASN A C 1
ATOM 3207 O O . ASN A 1 413 ? 14.421 3.386 -9.085 1.00 76.75 413 ASN A O 1
ATOM 3211 N N . ALA A 1 414 ? 16.257 4.671 -8.943 1.00 75.88 414 ALA A N 1
ATOM 3212 C CA . ALA A 1 414 ? 15.762 5.501 -7.850 1.00 75.88 414 ALA A CA 1
ATOM 3213 C C . ALA A 1 414 ? 14.752 6.561 -8.322 1.00 75.88 414 ALA A C 1
ATOM 3215 O O . ALA A 1 414 ? 13.850 6.922 -7.566 1.00 75.88 414 ALA A O 1
ATOM 3216 N N . LEU A 1 415 ? 14.874 7.040 -9.568 1.00 82.19 415 LEU A N 1
ATOM 3217 C CA . LEU A 1 415 ? 14.066 8.146 -10.101 1.00 82.19 415 LEU A CA 1
ATOM 3218 C C . LEU A 1 415 ? 12.540 7.950 -9.997 1.00 82.19 415 LEU A C 1
ATOM 3220 O O . LEU A 1 415 ? 11.897 8.873 -9.508 1.00 82.19 415 LEU A O 1
ATOM 3224 N N . PRO A 1 416 ? 11.930 6.806 -10.376 1.00 81.69 416 PRO A N 1
ATOM 3225 C CA . PRO A 1 416 ? 10.478 6.646 -10.270 1.00 81.69 416 PRO A CA 1
ATOM 3226 C C . PRO A 1 416 ? 9.983 6.741 -8.823 1.00 81.69 416 PRO A C 1
ATOM 3228 O O . PRO A 1 416 ? 8.968 7.377 -8.553 1.00 81.69 416 PRO A O 1
ATOM 3231 N N . VAL A 1 417 ? 10.722 6.145 -7.880 1.00 73.75 417 VAL A N 1
ATOM 3232 C CA . VAL A 1 417 ? 10.389 6.191 -6.449 1.00 73.75 417 VAL A CA 1
ATOM 3233 C C . VAL A 1 417 ? 10.554 7.608 -5.909 1.00 73.75 417 VAL A C 1
ATOM 3235 O O . VAL A 1 417 ? 9.682 8.088 -5.194 1.00 73.75 417 VAL A O 1
ATOM 3238 N N . ALA A 1 418 ? 11.631 8.301 -6.287 1.00 74.94 418 ALA A N 1
ATOM 3239 C CA . ALA A 1 418 ? 11.849 9.693 -5.912 1.00 74.94 418 ALA A CA 1
ATOM 3240 C C . ALA A 1 418 ? 10.760 10.615 -6.483 1.00 74.94 418 ALA A C 1
ATOM 3242 O O . ALA A 1 418 ? 10.244 11.455 -5.758 1.00 74.94 418 ALA A O 1
ATOM 3243 N N . ALA A 1 419 ? 10.366 10.433 -7.747 1.00 83.44 419 ALA A N 1
ATOM 3244 C CA . ALA A 1 419 ? 9.314 11.216 -8.389 1.00 83.44 419 ALA A CA 1
ATOM 3245 C C . ALA A 1 419 ? 7.952 11.008 -7.711 1.00 83.44 419 ALA A C 1
ATOM 3247 O O . ALA A 1 419 ? 7.256 11.982 -7.433 1.00 83.44 419 ALA A O 1
ATOM 3248 N N . LEU A 1 420 ?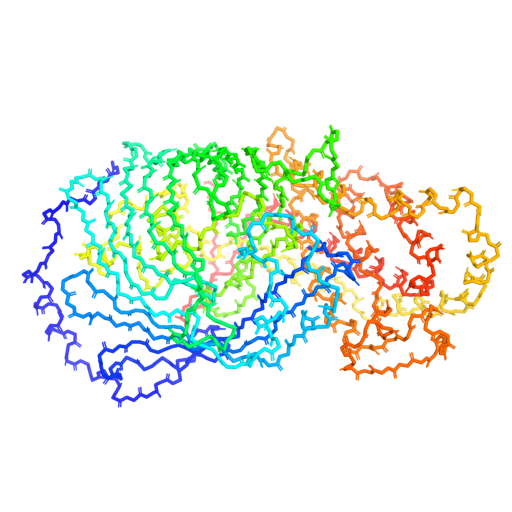 7.587 9.763 -7.385 1.00 74.25 420 LEU A N 1
ATOM 3249 C CA . LEU A 1 420 ? 6.361 9.469 -6.638 1.00 74.25 420 LEU A CA 1
ATOM 3250 C C . LEU A 1 420 ? 6.431 9.974 -5.193 1.00 74.25 420 LEU A C 1
ATOM 3252 O O . LEU A 1 420 ? 5.457 10.535 -4.707 1.00 74.25 420 LEU A O 1
ATOM 3256 N N . GLY A 1 421 ? 7.577 9.842 -4.521 1.00 66.25 421 GLY A N 1
ATOM 3257 C CA . GLY A 1 421 ? 7.784 10.363 -3.168 1.00 66.25 421 GLY A CA 1
ATOM 3258 C C . GLY A 1 421 ? 7.675 11.889 -3.106 1.00 66.25 421 GLY A C 1
ATOM 3259 O O . GLY A 1 421 ? 6.951 12.418 -2.267 1.00 66.25 421 GLY A O 1
ATOM 3260 N N . LEU A 1 422 ? 8.322 12.595 -4.040 1.00 77.69 422 LEU A N 1
ATOM 3261 C CA . LEU A 1 422 ? 8.186 14.046 -4.208 1.00 77.69 422 LEU A CA 1
ATOM 3262 C C . LEU A 1 422 ? 6.748 14.437 -4.554 1.00 77.69 422 LEU A C 1
ATOM 3264 O O . LEU A 1 422 ? 6.253 15.421 -4.021 1.00 77.69 422 LEU A O 1
ATOM 3268 N N . SER A 1 423 ? 6.060 13.649 -5.385 1.00 78.25 423 SER A N 1
ATOM 3269 C CA . SER A 1 423 ? 4.642 13.876 -5.690 1.00 78.25 423 SER A CA 1
ATOM 3270 C C . SER A 1 423 ? 3.748 13.686 -4.480 1.00 78.25 423 SER A C 1
ATOM 3272 O O . SER A 1 423 ? 2.827 14.472 -4.295 1.00 78.25 423 SER A O 1
ATOM 3274 N N . GLY A 1 424 ? 4.075 12.718 -3.623 1.00 61.72 424 GLY A N 1
ATOM 3275 C CA . GLY A 1 424 ? 3.530 12.588 -2.279 1.00 61.72 424 GLY A CA 1
ATOM 3276 C C . GLY A 1 424 ? 3.666 13.901 -1.527 1.00 61.72 424 GLY A C 1
ATOM 3277 O O . GLY A 1 424 ? 2.655 14.494 -1.188 1.00 61.72 424 GLY A O 1
ATOM 3278 N N . LEU A 1 425 ? 4.894 14.400 -1.347 1.00 67.12 425 LEU A N 1
ATOM 3279 C CA . LEU A 1 425 ? 5.163 15.653 -0.627 1.00 67.12 425 LEU A CA 1
ATOM 3280 C C . LEU A 1 425 ? 4.418 16.858 -1.218 1.00 67.12 425 LEU A C 1
ATOM 3282 O O . LEU A 1 425 ? 3.805 17.623 -0.479 1.00 67.12 425 LEU A O 1
ATOM 3286 N N . PHE A 1 426 ? 4.444 17.021 -2.539 1.00 78.88 426 PHE A N 1
ATOM 3287 C CA . PHE A 1 426 ? 3.750 18.107 -3.227 1.00 78.88 426 PHE A CA 1
ATOM 3288 C C . PHE A 1 426 ? 2.237 17.997 -3.091 1.00 78.88 426 PHE A C 1
ATOM 3290 O O . PHE A 1 426 ? 1.584 19.011 -2.873 1.00 78.88 426 PHE A O 1
ATOM 3297 N N . ALA A 1 427 ? 1.688 16.782 -3.095 1.00 66.25 427 ALA A N 1
ATOM 3298 C CA . ALA A 1 427 ? 0.281 16.540 -2.816 1.00 66.25 427 ALA A CA 1
ATOM 3299 C C . ALA A 1 427 ? -0.134 16.913 -1.382 1.00 66.25 427 ALA A C 1
ATOM 3301 O O . ALA A 1 427 ? -1.326 16.881 -1.109 1.00 66.25 427 ALA A O 1
ATOM 3302 N N . PHE A 1 428 ? 0.780 17.283 -0.472 1.00 56.69 428 PHE A N 1
ATOM 3303 C CA . PHE A 1 428 ? 0.473 17.883 0.840 1.00 56.69 428 PHE A CA 1
ATOM 3304 C C . PHE A 1 428 ? 0.687 19.408 0.881 1.00 56.69 428 PHE A C 1
ATOM 3306 O O . PHE A 1 428 ? 0.410 20.039 1.899 1.00 56.69 428 PHE A O 1
ATOM 3313 N N . ASP A 1 429 ? 1.186 20.022 -0.193 1.00 68.06 429 ASP A N 1
ATOM 3314 C CA . ASP A 1 429 ? 1.580 21.427 -0.197 1.00 68.06 429 ASP A CA 1
ATOM 3315 C C . ASP A 1 429 ? 0.473 22.360 -0.687 1.00 68.06 429 ASP A C 1
ATOM 3317 O O . ASP A 1 429 ? 0.437 22.831 -1.828 1.00 68.06 429 ASP A O 1
ATOM 3321 N N . ASP A 1 430 ? -0.420 22.699 0.231 1.00 57.91 430 ASP A N 1
ATOM 3322 C CA . ASP A 1 430 ? -1.560 23.539 -0.101 1.00 57.91 430 ASP A CA 1
ATOM 3323 C C . ASP A 1 430 ? -1.239 25.039 -0.213 1.00 57.91 430 ASP A C 1
ATOM 3325 O O . ASP A 1 430 ? -2.147 25.830 -0.476 1.00 57.91 430 ASP A O 1
ATOM 3329 N N . SER A 1 431 ? 0.016 25.456 -0.007 1.00 70.44 431 SER A N 1
ATOM 3330 C CA . SER A 1 431 ? 0.442 26.829 -0.320 1.00 70.44 431 SER A CA 1
ATOM 3331 C C . SER A 1 431 ? 0.525 27.062 -1.833 1.00 70.44 431 SER A C 1
ATOM 3333 O O . SER A 1 431 ? 0.450 28.198 -2.304 1.00 70.44 431 SER A O 1
ATOM 3335 N N . ARG A 1 432 ? 0.656 25.976 -2.608 1.00 76.00 432 ARG A N 1
ATOM 3336 C CA . ARG A 1 432 ? 0.857 25.984 -4.058 1.00 76.00 432 ARG A CA 1
ATOM 3337 C C . ARG A 1 432 ? -0.157 25.039 -4.720 1.00 76.00 432 ARG A C 1
ATOM 3339 O O . ARG A 1 432 ? 0.217 23.939 -5.115 1.00 76.00 432 ARG A O 1
ATOM 3346 N N . PRO A 1 433 ? -1.426 25.455 -4.916 1.00 75.38 433 PRO A N 1
ATOM 3347 C CA . PRO A 1 433 ? -2.503 24.567 -5.376 1.00 75.38 433 PRO A CA 1
ATOM 3348 C C . PRO A 1 433 ? -2.183 23.870 -6.703 1.00 75.38 433 PRO A C 1
ATOM 3350 O O . PRO A 1 433 ? -2.354 22.666 -6.824 1.00 75.38 433 PRO A O 1
ATOM 3353 N N . ARG A 1 434 ? -1.581 24.585 -7.664 1.00 85.44 434 ARG A N 1
ATOM 3354 C CA . ARG A 1 434 ? -1.127 23.990 -8.935 1.00 85.44 434 ARG A CA 1
ATOM 3355 C C . ARG A 1 434 ? -0.113 22.858 -8.744 1.00 85.44 434 ARG A C 1
ATOM 3357 O O . ARG A 1 434 ? -0.135 21.888 -9.493 1.00 85.44 434 ARG A O 1
ATOM 3364 N N . LEU A 1 435 ? 0.775 22.987 -7.756 1.00 83.19 435 LEU A N 1
ATOM 3365 C CA . LEU A 1 435 ? 1.794 21.986 -7.442 1.00 83.19 435 LEU A CA 1
ATOM 3366 C C . LEU A 1 435 ? 1.179 20.780 -6.723 1.00 83.19 435 LEU A C 1
ATOM 3368 O O . LEU A 1 435 ? 1.513 19.648 -7.066 1.00 83.19 435 LEU A O 1
ATOM 3372 N N . ALA A 1 436 ? 0.252 21.022 -5.793 1.00 72.25 436 ALA A N 1
ATOM 3373 C CA . ALA A 1 436 ? -0.503 19.967 -5.126 1.00 72.25 436 ALA A CA 1
ATOM 3374 C C . ALA A 1 436 ? -1.340 19.149 -6.111 1.00 72.25 436 ALA A C 1
ATOM 3376 O O . ALA A 1 436 ? -1.246 17.925 -6.108 1.00 72.25 436 ALA A O 1
ATOM 3377 N N . ASP A 1 437 ? -2.065 19.804 -7.018 1.00 73.75 437 ASP A N 1
ATOM 3378 C CA . ASP A 1 437 ? -2.868 19.128 -8.043 1.00 73.75 437 ASP A CA 1
ATOM 3379 C C . ASP A 1 437 ? -2.004 18.274 -8.973 1.00 73.75 437 ASP A C 1
ATOM 3381 O O . ASP A 1 437 ? -2.355 17.135 -9.283 1.00 73.75 437 ASP A O 1
ATOM 3385 N N . ALA A 1 438 ? -0.850 18.801 -9.399 1.00 85.38 438 ALA A N 1
ATOM 3386 C CA . ALA A 1 438 ? 0.103 18.041 -10.198 1.00 85.38 438 ALA A CA 1
ATOM 3387 C C . ALA A 1 438 ? 0.641 16.823 -9.426 1.00 85.38 438 ALA A C 1
ATOM 3389 O O . ALA A 1 438 ? 0.777 15.750 -10.012 1.00 85.38 438 ALA A O 1
ATOM 3390 N N . GLY A 1 439 ? 0.882 16.964 -8.117 1.00 79.62 439 GLY A N 1
ATOM 3391 C CA . GLY A 1 439 ? 1.267 15.863 -7.233 1.00 79.62 439 GLY A CA 1
ATOM 3392 C C . GLY A 1 439 ? 0.206 14.783 -7.103 1.00 79.62 439 GLY A C 1
ATOM 3393 O O . GLY A 1 439 ? 0.517 13.601 -7.237 1.00 79.62 439 GLY A O 1
ATOM 3394 N N . ILE A 1 440 ? -1.054 15.170 -6.929 1.00 66.50 440 ILE A N 1
ATOM 3395 C CA . ILE A 1 440 ? -2.177 14.232 -6.848 1.00 66.50 440 ILE A CA 1
ATOM 3396 C C . ILE A 1 440 ? -2.354 13.499 -8.180 1.00 66.50 440 ILE A C 1
ATOM 3398 O O . ILE A 1 440 ? -2.358 12.268 -8.203 1.00 66.50 440 ILE A O 1
ATOM 3402 N N . ALA A 1 441 ? -2.398 14.236 -9.294 1.00 76.25 441 ALA A N 1
ATOM 3403 C CA . ALA A 1 441 ? -2.499 13.655 -10.631 1.00 76.25 441 ALA A CA 1
ATOM 3404 C C . ALA A 1 441 ? -1.341 12.684 -10.925 1.00 76.25 441 ALA A C 1
ATOM 3406 O O . ALA A 1 441 ? -1.543 11.642 -11.546 1.00 76.25 441 ALA A O 1
ATOM 3407 N N . ALA A 1 442 ? -0.127 12.996 -10.462 1.00 82.44 442 ALA A N 1
ATOM 3408 C CA . ALA A 1 442 ? 1.046 12.136 -10.610 1.00 82.44 442 ALA A CA 1
ATOM 3409 C C . ALA A 1 442 ? 0.917 10.826 -9.821 1.00 82.44 442 ALA A C 1
ATOM 3411 O O . ALA A 1 442 ? 1.305 9.767 -10.320 1.00 82.44 442 ALA A O 1
ATOM 3412 N N . LEU A 1 443 ? 0.356 10.878 -8.610 1.00 71.12 443 LEU A N 1
ATOM 3413 C CA . LEU A 1 443 ? 0.104 9.699 -7.781 1.00 71.12 443 LEU A CA 1
ATOM 3414 C C . LEU A 1 443 ? -0.989 8.815 -8.394 1.00 71.12 443 LEU A C 1
ATOM 3416 O O . LEU A 1 443 ? -0.781 7.611 -8.544 1.00 71.12 443 LEU A O 1
ATOM 3420 N N . GLU A 1 444 ? -2.108 9.406 -8.816 1.00 68.19 444 GLU A N 1
ATOM 3421 C CA . GLU A 1 444 ? -3.218 8.702 -9.475 1.00 68.19 444 GLU A CA 1
ATOM 3422 C C . GLU A 1 444 ? -2.762 8.029 -10.773 1.00 68.19 444 GLU A C 1
ATOM 3424 O O . GLU A 1 444 ? -2.953 6.824 -10.965 1.00 68.19 444 GLU A O 1
ATOM 3429 N N . ALA A 1 445 ? -2.073 8.777 -11.639 1.00 77.38 445 ALA A N 1
ATOM 3430 C CA . ALA A 1 445 ? -1.508 8.242 -12.869 1.00 77.38 445 ALA A CA 1
ATOM 3431 C C . ALA A 1 445 ? -0.473 7.145 -12.595 1.00 77.38 445 ALA A C 1
ATOM 3433 O O . ALA A 1 445 ? -0.443 6.140 -13.304 1.00 77.38 445 ALA A O 1
ATOM 3434 N N . GLY A 1 446 ? 0.364 7.312 -11.566 1.00 76.75 446 GLY A N 1
ATOM 3435 C CA . GLY A 1 446 ? 1.327 6.304 -11.132 1.00 76.75 446 GLY A CA 1
ATOM 3436 C C . GLY A 1 446 ? 0.649 4.997 -10.718 1.00 76.75 446 GLY A C 1
ATOM 3437 O O . GLY A 1 446 ? 1.072 3.923 -11.146 1.00 76.75 446 GLY A O 1
ATOM 3438 N N . ALA A 1 447 ? -0.440 5.071 -9.954 1.00 64.25 447 ALA A N 1
ATOM 3439 C CA . ALA A 1 447 ? -1.209 3.898 -9.544 1.00 64.25 447 ALA A CA 1
ATOM 3440 C C . ALA A 1 447 ? -1.866 3.185 -10.734 1.00 64.25 447 ALA A C 1
ATOM 3442 O O . ALA A 1 447 ? -1.760 1.964 -10.866 1.00 64.25 447 ALA A O 1
ATOM 3443 N N . LEU A 1 448 ? -2.469 3.938 -11.657 1.00 67.25 448 LEU A N 1
ATOM 3444 C CA . LEU A 1 448 ? -3.034 3.370 -12.883 1.00 67.25 448 LEU A CA 1
ATOM 3445 C C . LEU A 1 448 ? -1.951 2.733 -13.766 1.00 67.25 448 LEU A C 1
ATOM 3447 O O . LEU A 1 448 ? -2.139 1.631 -14.283 1.00 67.25 448 LEU A O 1
ATOM 3451 N N . ALA A 1 449 ? -0.794 3.387 -13.901 1.00 76.38 449 ALA A N 1
ATOM 3452 C CA . ALA A 1 449 ? 0.331 2.885 -14.688 1.00 76.38 449 ALA A CA 1
ATOM 3453 C C . ALA A 1 449 ? 0.909 1.602 -14.088 1.00 76.38 449 ALA A C 1
ATOM 3455 O O . ALA A 1 449 ? 1.347 0.710 -14.817 1.00 76.38 449 ALA A O 1
ATOM 3456 N N . PHE A 1 450 ? 0.882 1.495 -12.761 1.00 72.31 450 PHE A N 1
ATOM 3457 C CA . PHE A 1 450 ? 1.269 0.296 -12.043 1.00 72.31 450 PHE A CA 1
ATOM 3458 C C . PHE A 1 450 ? 0.341 -0.881 -12.355 1.00 72.31 450 PHE A C 1
ATOM 3460 O O . PHE A 1 450 ? 0.805 -1.914 -12.838 1.00 72.31 450 PHE A O 1
ATOM 3467 N N . VAL A 1 451 ? -0.961 -0.710 -12.106 1.00 63.69 451 VAL A N 1
ATOM 3468 C CA . VAL A 1 451 ? -1.967 -1.770 -12.267 1.00 63.69 451 VAL A CA 1
ATOM 3469 C C . VAL A 1 451 ? -2.075 -2.191 -13.733 1.00 63.69 451 VAL A C 1
ATOM 3471 O O . VAL A 1 451 ? -1.956 -3.375 -14.050 1.00 63.69 451 VAL A O 1
ATOM 3474 N N . GLY A 1 452 ? -2.223 -1.223 -14.641 1.00 67.94 452 GLY A N 1
ATOM 3475 C CA . GLY A 1 452 ? -2.322 -1.486 -16.076 1.00 67.94 452 GLY A CA 1
ATOM 3476 C C . GLY A 1 452 ? -1.043 -2.095 -16.655 1.00 67.94 452 GLY A C 1
ATOM 3477 O O . GLY A 1 452 ? -1.105 -3.009 -17.477 1.00 67.94 452 GLY A O 1
ATOM 3478 N N . GLY A 1 453 ? 0.126 -1.640 -16.190 1.00 74.81 453 GLY A N 1
ATOM 3479 C CA . GLY A 1 453 ? 1.419 -2.165 -16.622 1.00 74.81 453 GLY A CA 1
ATOM 3480 C C . GLY A 1 453 ? 1.629 -3.631 -16.246 1.00 74.81 453 GLY A C 1
ATOM 3481 O O . GLY A 1 453 ? 2.171 -4.387 -17.052 1.00 74.81 453 GLY A O 1
ATOM 3482 N N . GLU A 1 454 ? 1.182 -4.054 -15.062 1.00 70.38 454 GLU A N 1
ATOM 3483 C CA . GLU A 1 454 ? 1.300 -5.453 -14.638 1.00 70.38 454 GLU A CA 1
ATOM 3484 C C . GLU A 1 454 ? 0.340 -6.372 -15.401 1.00 70.38 454 GLU A C 1
ATOM 3486 O O . GLU A 1 454 ? 0.750 -7.436 -15.873 1.00 70.38 454 GLU A O 1
ATOM 3491 N N . GLY A 1 455 ? -0.909 -5.937 -15.607 1.00 68.94 455 GLY A N 1
ATOM 3492 C CA . GLY A 1 455 ? -1.865 -6.674 -16.436 1.00 68.94 455 GLY A CA 1
ATOM 3493 C C . GLY A 1 455 ? -1.343 -6.882 -17.860 1.00 68.94 455 GLY A C 1
ATOM 3494 O O . GLY A 1 455 ? -1.405 -7.990 -18.396 1.00 68.94 455 GLY A O 1
ATOM 3495 N N . LEU A 1 456 ? -0.738 -5.845 -18.450 1.00 77.62 456 LEU A N 1
ATOM 3496 C CA . LEU A 1 456 ? -0.173 -5.926 -19.795 1.00 77.62 456 LEU A CA 1
ATOM 3497 C C . LEU A 1 456 ? 1.074 -6.821 -19.862 1.00 77.62 456 LEU A C 1
ATOM 3499 O O . LEU A 1 456 ? 1.251 -7.534 -20.848 1.00 77.62 456 LEU A O 1
ATOM 3503 N N . LYS A 1 457 ? 1.904 -6.846 -18.809 1.00 83.94 457 LYS A N 1
ATOM 3504 C CA . LYS A 1 457 ? 3.035 -7.785 -18.702 1.00 83.94 457 LYS A CA 1
ATOM 3505 C C . LYS A 1 457 ? 2.594 -9.231 -18.769 1.00 83.94 457 LYS A C 1
ATOM 3507 O O . LYS A 1 457 ? 3.191 -10.007 -19.510 1.00 83.94 457 LYS A O 1
ATOM 3512 N N . TYR A 1 458 ? 1.555 -9.574 -18.019 1.00 74.44 458 TYR A N 1
ATOM 3513 C CA . TYR A 1 458 ? 0.993 -10.914 -18.046 1.00 74.44 458 TYR A CA 1
ATOM 3514 C C . TYR A 1 458 ? 0.373 -11.245 -19.405 1.00 74.44 458 TYR A C 1
ATOM 3516 O O . TYR A 1 458 ? 0.662 -12.295 -19.971 1.00 74.44 458 TYR A O 1
ATOM 3524 N N . ALA A 1 459 ? -0.432 -10.334 -19.960 1.00 74.75 459 ALA A N 1
ATOM 3525 C CA . ALA A 1 459 ? -1.113 -10.556 -21.232 1.00 74.75 459 ALA A CA 1
ATOM 3526 C C . ALA A 1 459 ? -0.138 -10.725 -22.409 1.00 74.75 459 ALA A C 1
ATOM 3528 O O . ALA A 1 459 ? -0.367 -11.562 -23.277 1.00 74.75 459 ALA A O 1
ATOM 3529 N N . VAL A 1 460 ? 0.952 -9.950 -22.441 1.00 90.50 460 VAL A N 1
ATOM 3530 C CA . VAL A 1 460 ? 1.916 -9.971 -23.552 1.00 90.50 460 VAL A CA 1
ATOM 3531 C C . VAL A 1 460 ? 3.008 -11.020 -23.348 1.00 90.50 460 VAL A C 1
ATOM 3533 O O . VAL A 1 460 ? 3.389 -11.693 -24.303 1.00 90.50 460 VAL A O 1
ATOM 3536 N N . GLY A 1 461 ? 3.538 -11.169 -22.131 1.00 88.38 461 GLY A N 1
ATOM 3537 C CA . GLY A 1 461 ? 4.492 -12.232 -21.814 1.00 88.38 461 GLY A CA 1
ATOM 3538 C C . GLY A 1 461 ? 5.814 -12.182 -22.593 1.00 88.38 461 GLY A C 1
ATOM 3539 O O . GLY A 1 461 ? 6.365 -13.221 -22.950 1.00 88.38 461 GLY A O 1
ATOM 3540 N N . ARG A 1 462 ? 6.330 -10.991 -22.922 1.00 94.06 462 ARG A N 1
ATOM 3541 C CA . ARG A 1 462 ? 7.556 -10.851 -23.731 1.00 94.06 462 ARG A CA 1
ATOM 3542 C C . ARG A 1 462 ? 8.820 -11.240 -22.960 1.00 94.06 462 ARG A C 1
ATOM 3544 O O . ARG A 1 462 ? 9.061 -10.727 -21.862 1.00 94.06 462 ARG A O 1
ATOM 3551 N N . ALA A 1 463 ? 9.688 -12.041 -23.578 1.00 94.94 463 ALA A N 1
ATOM 3552 C CA . ALA A 1 463 ? 10.972 -12.435 -23.003 1.00 94.94 463 ALA A CA 1
ATOM 3553 C C . ALA A 1 463 ? 11.914 -11.242 -22.754 1.00 94.94 463 ALA A C 1
ATOM 3555 O O . ALA A 1 463 ? 12.097 -10.371 -23.612 1.00 94.94 463 ALA A O 1
ATOM 3556 N N . ARG A 1 464 ? 12.555 -11.219 -21.580 1.00 93.81 464 ARG A N 1
ATOM 3557 C CA . ARG A 1 464 ? 13.586 -10.237 -21.214 1.00 93.81 464 ARG A CA 1
ATOM 3558 C C . ARG A 1 464 ? 14.867 -10.464 -22.026 1.00 93.81 464 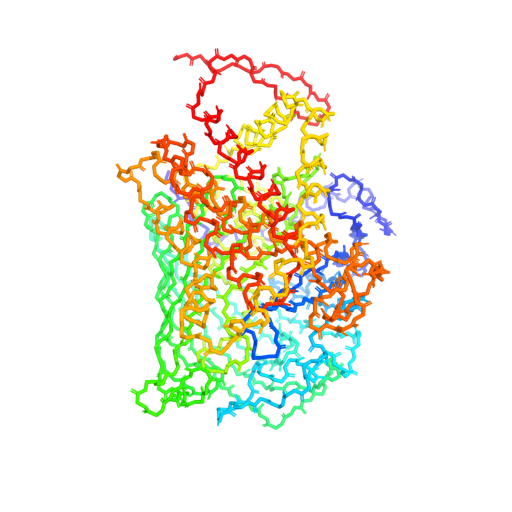ARG A C 1
ATOM 3560 O O . ARG A 1 464 ? 15.189 -11.614 -22.328 1.00 93.81 464 ARG A O 1
ATOM 3567 N N . PRO A 1 465 ? 15.671 -9.418 -22.299 1.00 93.81 465 PRO A N 1
ATOM 3568 C CA . PRO A 1 465 ? 16.963 -9.599 -22.962 1.00 93.81 465 PRO A CA 1
ATOM 3569 C C . PRO A 1 465 ? 17.903 -10.555 -22.212 1.00 93.81 465 PRO A C 1
ATOM 3571 O O . PRO A 1 465 ? 18.603 -11.349 -22.837 1.00 93.81 465 PRO A O 1
ATOM 3574 N N . THR A 1 466 ? 17.873 -10.541 -20.877 1.00 89.69 466 THR A N 1
ATOM 3575 C CA . THR A 1 466 ? 18.648 -11.455 -20.021 1.00 89.69 466 THR A CA 1
ATOM 3576 C C . THR A 1 466 ? 18.235 -12.924 -20.123 1.00 89.69 466 THR A C 1
ATOM 3578 O O . THR A 1 466 ? 19.015 -13.784 -19.730 1.00 89.69 466 THR A O 1
ATOM 3581 N N . ALA A 1 467 ? 17.050 -13.235 -20.660 1.00 89.44 467 ALA A N 1
ATOM 3582 C CA . ALA A 1 467 ? 16.583 -14.613 -20.810 1.00 89.44 467 ALA A CA 1
ATOM 3583 C C . ALA A 1 467 ? 17.316 -15.376 -21.928 1.00 89.44 467 ALA A C 1
ATOM 3585 O O . ALA A 1 467 ? 17.231 -16.597 -21.986 1.00 89.44 467 ALA A O 1
ATOM 3586 N N . GLY A 1 468 ? 17.992 -14.673 -22.846 1.00 89.12 468 GLY A N 1
ATOM 3587 C CA . GLY A 1 468 ? 18.708 -15.289 -23.969 1.00 89.12 468 GLY A CA 1
ATOM 3588 C C . GLY A 1 468 ? 17.816 -15.874 -25.075 1.00 89.12 468 GLY A C 1
ATOM 3589 O O . GLY A 1 468 ? 18.340 -16.395 -26.051 1.00 89.12 468 GLY A O 1
ATOM 3590 N N . LEU A 1 469 ? 16.487 -15.753 -24.962 1.00 90.12 469 LEU A N 1
ATOM 3591 C CA . LEU A 1 469 ? 15.512 -16.321 -25.910 1.00 90.12 469 LEU A CA 1
ATOM 3592 C C . LEU A 1 469 ? 15.278 -15.443 -27.154 1.00 90.12 469 LEU A C 1
ATOM 3594 O O . LEU A 1 469 ? 14.761 -15.899 -28.167 1.00 90.12 469 LEU A O 1
ATOM 3598 N N . GLY A 1 470 ? 15.697 -14.176 -27.101 1.00 88.06 470 GLY A N 1
ATOM 3599 C CA . GLY A 1 470 ? 15.552 -13.217 -28.196 1.00 88.06 470 GLY A CA 1
ATOM 3600 C C . GLY A 1 470 ? 14.345 -12.283 -28.056 1.00 88.06 470 GLY A C 1
ATOM 3601 O O . GLY A 1 470 ? 13.474 -12.448 -27.211 1.00 88.06 470 GLY A O 1
ATOM 3602 N N . LYS A 1 471 ? 14.321 -11.229 -28.884 1.00 88.81 471 LYS A N 1
ATOM 3603 C CA . LYS A 1 471 ? 13.374 -10.102 -28.749 1.00 88.81 471 LYS A CA 1
ATOM 3604 C C . LYS A 1 471 ? 11.952 -10.367 -29.247 1.00 88.81 471 LYS A C 1
ATOM 3606 O O . LYS A 1 471 ? 11.090 -9.515 -29.037 1.00 88.81 471 LYS A O 1
ATOM 3611 N N . ALA A 1 472 ? 11.754 -11.462 -29.975 1.00 90.88 472 ALA A N 1
ATOM 3612 C CA . ALA A 1 472 ? 10.490 -11.838 -30.608 1.00 90.88 472 ALA A CA 1
ATOM 3613 C C . ALA A 1 472 ? 9.815 -13.020 -29.895 1.00 90.88 472 ALA A C 1
ATOM 3615 O O . ALA A 1 472 ? 8.872 -13.587 -30.429 1.00 90.88 472 ALA A O 1
ATOM 3616 N N . GLU A 1 473 ? 10.312 -13.383 -28.713 1.00 94.50 473 GLU A N 1
ATOM 3617 C CA . GLU A 1 473 ? 9.765 -14.471 -27.916 1.00 94.50 473 GLU A CA 1
ATOM 3618 C C . GLU A 1 473 ? 8.681 -13.943 -26.968 1.00 94.50 473 GLU A C 1
ATOM 3620 O O . GLU A 1 473 ? 8.918 -12.995 -26.206 1.00 94.50 473 GLU A O 1
ATOM 3625 N N . PHE A 1 474 ? 7.500 -14.562 -27.018 1.00 93.44 474 PHE A N 1
ATOM 3626 C CA . PHE A 1 474 ? 6.321 -14.171 -26.247 1.00 93.44 474 PHE A CA 1
ATOM 3627 C C . PHE A 1 474 ? 5.610 -15.399 -25.693 1.00 93.44 474 PHE A C 1
ATOM 3629 O O . PHE A 1 474 ? 5.191 -16.264 -26.455 1.00 93.44 474 PHE A O 1
ATOM 3636 N N . HIS A 1 475 ? 5.392 -15.421 -24.384 1.00 90.06 475 HIS A N 1
ATOM 3637 C CA . HIS A 1 475 ? 4.589 -16.414 -23.683 1.00 90.06 475 HIS A CA 1
ATOM 3638 C C . HIS A 1 475 ? 3.473 -15.716 -22.908 1.00 90.06 475 HIS A C 1
ATOM 3640 O O . HIS A 1 475 ? 3.589 -15.447 -21.709 1.00 90.06 475 HIS A O 1
ATOM 3646 N N . ALA A 1 476 ? 2.394 -15.393 -23.621 1.00 88.88 476 ALA A N 1
ATOM 3647 C CA . ALA A 1 476 ? 1.204 -14.781 -23.045 1.00 88.88 476 ALA A CA 1
ATOM 3648 C C . ALA A 1 476 ? 0.661 -15.623 -21.878 1.00 88.88 476 ALA A C 1
ATOM 3650 O O . ALA A 1 476 ? 0.552 -16.844 -21.974 1.00 88.88 476 ALA A O 1
ATOM 3651 N N . GLY A 1 477 ? 0.332 -14.968 -20.767 1.00 73.69 477 GLY A N 1
ATOM 3652 C CA . GLY A 1 477 ? -0.144 -15.624 -19.550 1.00 73.69 477 GLY A CA 1
ATOM 3653 C C . GLY A 1 477 ? 0.955 -16.269 -18.694 1.00 73.69 477 GLY A C 1
ATOM 3654 O O . GLY A 1 477 ? 0.650 -16.988 -17.746 1.00 73.69 477 GLY A O 1
ATOM 3655 N N . SER A 1 478 ? 2.236 -16.036 -18.991 1.00 75.88 478 SER A N 1
ATOM 3656 C CA . SER A 1 478 ? 3.331 -16.550 -18.163 1.00 75.88 478 SER A CA 1
ATOM 3657 C C . SER A 1 478 ? 3.480 -15.763 -16.855 1.00 75.88 478 SER A C 1
ATOM 3659 O O . SER A 1 478 ? 3.597 -14.535 -16.849 1.00 75.88 478 SER A O 1
ATOM 3661 N N . SER A 1 479 ? 3.579 -16.477 -15.729 1.00 69.81 479 SER A N 1
ATOM 3662 C CA . SER A 1 479 ? 3.958 -15.903 -14.430 1.00 69.81 479 SER A CA 1
ATOM 3663 C C . SER A 1 479 ? 5.472 -15.782 -14.234 1.00 69.81 479 SER A C 1
ATOM 3665 O O . SER A 1 479 ? 5.907 -15.063 -13.330 1.00 69.81 479 SER A O 1
ATOM 3667 N N . GLU A 1 480 ? 6.277 -16.431 -15.080 1.00 74.31 480 GLU A N 1
ATOM 3668 C CA . GLU A 1 480 ? 7.732 -16.463 -14.941 1.00 74.31 480 GLU A CA 1
ATOM 3669 C C . GLU A 1 480 ? 8.369 -15.090 -15.204 1.00 74.31 480 GLU A C 1
ATOM 3671 O O . GLU A 1 480 ? 8.076 -14.434 -16.208 1.00 74.31 480 GLU A O 1
ATOM 3676 N N . ASP A 1 481 ? 9.313 -14.675 -14.350 1.00 77.56 481 ASP A N 1
ATOM 3677 C CA . ASP A 1 481 ? 9.942 -13.349 -14.451 1.00 77.56 481 ASP A CA 1
ATOM 3678 C C . ASP A 1 481 ? 10.658 -13.115 -15.792 1.00 77.56 481 ASP A C 1
ATOM 3680 O O . ASP A 1 481 ? 10.627 -12.004 -16.332 1.00 77.56 481 ASP A O 1
ATOM 3684 N N . ARG A 1 482 ? 11.233 -14.166 -16.390 1.00 84.00 482 ARG A N 1
ATOM 3685 C CA . ARG A 1 482 ? 11.926 -14.071 -17.683 1.00 84.00 482 ARG A CA 1
ATOM 3686 C C . ARG A 1 482 ? 11.019 -13.632 -18.836 1.00 84.00 482 ARG A C 1
ATOM 3688 O O . ARG A 1 482 ? 11.550 -13.140 -19.825 1.00 84.00 482 ARG A O 1
ATOM 3695 N N . PHE A 1 483 ? 9.694 -13.740 -18.700 1.00 87.31 483 PHE A N 1
ATOM 3696 C CA . PHE A 1 483 ? 8.695 -13.312 -19.690 1.00 87.31 483 PHE A CA 1
ATOM 3697 C C . PHE A 1 483 ? 7.976 -12.005 -19.313 1.00 87.31 483 PHE A C 1
ATOM 3699 O O . PHE A 1 483 ? 6.996 -11.623 -19.943 1.00 87.31 483 PHE A O 1
ATOM 3706 N N . LYS A 1 484 ? 8.464 -11.263 -18.310 1.00 86.50 484 LYS A N 1
ATOM 3707 C CA . LYS A 1 484 ? 7.848 -10.003 -17.854 1.00 86.50 484 LYS A CA 1
ATOM 3708 C C . LYS A 1 484 ? 8.550 -8.753 -18.388 1.00 86.50 484 LYS A C 1
ATOM 3710 O O . LYS A 1 484 ? 8.729 -7.776 -17.652 1.00 86.50 484 LYS A O 1
ATOM 3715 N N . SER A 1 485 ? 8.963 -8.745 -19.658 1.00 90.94 485 SER A N 1
ATOM 3716 C CA . SER A 1 485 ? 9.677 -7.597 -20.235 1.00 90.94 485 SER A CA 1
ATOM 3717 C C . SER A 1 485 ? 8.745 -6.459 -20.676 1.00 90.94 485 SER A C 1
ATOM 3719 O O . SER A 1 485 ? 8.894 -5.334 -20.204 1.00 90.94 485 SER A O 1
ATOM 3721 N N . PHE A 1 486 ? 7.731 -6.720 -21.499 1.00 92.25 486 PHE A N 1
ATOM 3722 C CA . PHE A 1 486 ? 6.855 -5.671 -22.039 1.00 92.25 486 PHE A CA 1
ATOM 3723 C C . PHE A 1 486 ? 5.626 -5.414 -21.153 1.00 92.25 486 PHE A C 1
ATOM 3725 O O . PHE A 1 486 ? 4.985 -6.390 -20.795 1.00 92.25 486 PHE A O 1
ATOM 3732 N N . PRO A 1 487 ? 5.219 -4.161 -20.873 1.00 94.00 487 PRO A N 1
ATOM 3733 C CA . PRO A 1 487 ? 6.000 -2.929 -20.978 1.00 94.00 487 PRO A CA 1
ATOM 3734 C C . PRO A 1 487 ? 6.951 -2.776 -19.780 1.00 94.00 487 PRO A C 1
ATOM 3736 O O . PRO A 1 487 ? 6.823 -3.457 -18.759 1.00 94.00 487 PRO A O 1
ATOM 3739 N N . SER A 1 488 ? 7.891 -1.834 -19.849 1.00 94.06 488 SER A N 1
ATOM 3740 C CA . SER A 1 488 ? 8.698 -1.474 -18.680 1.00 94.06 488 SER A CA 1
ATOM 3741 C C . SER A 1 488 ? 7.870 -0.672 -17.669 1.00 94.06 488 SER A C 1
ATOM 3743 O O . SER A 1 488 ? 7.348 0.404 -17.957 1.00 94.06 488 SER A O 1
ATOM 3745 N N . ARG A 1 489 ? 7.808 -1.173 -16.433 1.00 87.81 489 ARG A N 1
ATOM 3746 C CA . ARG A 1 489 ? 7.060 -0.537 -15.342 1.00 87.81 489 ARG A CA 1
ATOM 3747 C C . ARG A 1 489 ? 7.739 0.716 -14.798 1.00 87.81 489 ARG A C 1
ATOM 3749 O O . ARG A 1 489 ? 7.065 1.696 -14.522 1.00 87.81 489 ARG A O 1
ATOM 3756 N N . HIS A 1 490 ? 9.065 0.701 -14.649 1.00 88.69 490 HIS A N 1
ATOM 3757 C CA . HIS A 1 490 ? 9.805 1.861 -14.137 1.00 88.69 490 HIS A CA 1
ATOM 3758 C C . HIS A 1 490 ? 9.610 3.076 -15.045 1.00 88.69 490 HIS A C 1
ATOM 3760 O O . HIS A 1 490 ? 9.440 4.189 -14.562 1.00 88.69 490 HIS A O 1
ATOM 3766 N N . THR A 1 491 ? 9.587 2.851 -16.361 1.00 95.56 491 THR A N 1
ATOM 3767 C CA . THR A 1 491 ? 9.335 3.918 -17.332 1.00 95.56 491 THR A CA 1
ATOM 3768 C C . THR A 1 491 ? 7.879 4.355 -17.316 1.00 95.56 491 THR A C 1
ATOM 3770 O O . THR A 1 491 ? 7.638 5.553 -17.279 1.00 95.56 491 THR A O 1
ATOM 3773 N N . ALA A 1 492 ? 6.917 3.431 -17.240 1.00 93.50 492 ALA A N 1
ATOM 3774 C CA . ALA A 1 492 ? 5.508 3.796 -17.091 1.00 93.50 492 ALA A CA 1
ATOM 3775 C C . ALA A 1 492 ? 5.255 4.660 -15.846 1.00 93.50 492 ALA A C 1
ATOM 3777 O O . ALA A 1 492 ? 4.662 5.727 -15.962 1.00 93.50 492 ALA A O 1
ATOM 3778 N N . LEU A 1 493 ? 5.785 4.261 -14.686 1.00 88.25 493 LEU A N 1
ATOM 3779 C CA . LEU A 1 493 ? 5.678 5.024 -13.441 1.00 88.25 493 LEU A CA 1
ATOM 3780 C C . LEU A 1 493 ? 6.364 6.387 -13.525 1.00 88.25 493 LEU A C 1
ATOM 3782 O O . LEU A 1 493 ? 5.773 7.386 -13.134 1.00 88.25 493 LEU A O 1
ATOM 3786 N N . MET A 1 494 ? 7.594 6.444 -14.043 1.00 95.00 494 MET A N 1
ATOM 3787 C CA . MET A 1 494 ? 8.337 7.701 -14.137 1.00 95.00 494 MET A CA 1
ATOM 3788 C C . MET A 1 494 ? 7.635 8.705 -15.051 1.00 95.00 494 MET A C 1
ATOM 3790 O O . MET A 1 494 ? 7.475 9.868 -14.694 1.00 95.00 494 MET A O 1
ATOM 3794 N N . TRP A 1 495 ? 7.187 8.253 -16.223 1.00 97.00 495 TRP A N 1
ATOM 3795 C CA . TRP A 1 495 ? 6.480 9.109 -17.170 1.00 97.00 495 TRP A CA 1
ATOM 3796 C C . TRP A 1 495 ? 5.101 9.515 -16.639 1.00 97.00 495 TRP A C 1
ATOM 3798 O O . TRP A 1 495 ? 4.733 10.678 -16.788 1.00 97.00 495 TRP A O 1
ATOM 3808 N N . ALA A 1 496 ? 4.379 8.623 -15.953 1.00 91.69 496 ALA A N 1
ATOM 3809 C CA . ALA A 1 496 ? 3.118 8.955 -15.286 1.00 91.69 496 ALA A CA 1
ATOM 3810 C C . ALA A 1 496 ? 3.297 10.000 -14.180 1.00 91.69 496 ALA A C 1
ATOM 3812 O O . ALA A 1 496 ? 2.538 10.962 -14.127 1.00 91.69 496 ALA A O 1
ATOM 3813 N N . ALA A 1 497 ? 4.332 9.854 -13.350 1.00 91.62 497 ALA A N 1
ATOM 3814 C CA . ALA A 1 497 ? 4.612 10.787 -12.268 1.00 91.62 497 ALA A CA 1
ATOM 3815 C C . ALA A 1 497 ? 5.058 12.162 -12.789 1.00 91.62 497 ALA A C 1
ATOM 3817 O O . ALA A 1 497 ? 4.692 13.187 -12.233 1.00 91.62 497 ALA A O 1
ATOM 3818 N N . VAL A 1 498 ? 5.843 12.210 -13.868 1.00 96.69 498 VAL A N 1
ATOM 3819 C CA . VAL A 1 498 ? 6.404 13.466 -14.388 1.00 96.69 498 VAL A CA 1
ATOM 3820 C C . VAL A 1 498 ? 5.427 14.263 -15.258 1.00 96.69 498 VAL A C 1
ATOM 3822 O O . VAL A 1 498 ? 5.454 15.495 -15.238 1.00 96.69 498 VAL A O 1
ATOM 3825 N N . THR A 1 499 ? 4.582 13.586 -16.039 1.00 95.62 499 THR A N 1
ATOM 3826 C CA . THR A 1 499 ? 3.737 14.233 -17.060 1.00 95.62 499 THR A CA 1
ATOM 3827 C C . THR A 1 499 ? 2.833 15.343 -16.504 1.00 95.62 499 THR A C 1
ATOM 3829 O O . THR A 1 499 ? 2.789 16.406 -17.129 1.00 95.62 499 THR A O 1
ATOM 3832 N N . PRO A 1 500 ? 2.169 15.186 -15.340 1.00 93.81 500 PRO A N 1
ATOM 3833 C CA . PRO A 1 500 ? 1.364 16.258 -14.759 1.00 93.81 500 PRO A CA 1
ATOM 3834 C C . PRO A 1 500 ? 2.153 17.540 -14.500 1.00 93.81 500 PRO A C 1
ATOM 3836 O O . PRO A 1 500 ? 1.669 18.615 -14.831 1.00 93.81 500 PRO A O 1
ATOM 3839 N N . TYR A 1 501 ? 3.391 17.453 -14.007 1.00 95.19 501 TYR A N 1
ATOM 3840 C CA . TYR A 1 501 ? 4.243 18.633 -13.807 1.00 95.19 501 TYR A CA 1
ATOM 3841 C C . TYR A 1 501 ? 4.702 19.244 -15.124 1.00 95.19 501 TYR A C 1
ATOM 3843 O O . TYR A 1 501 ? 4.666 20.462 -15.288 1.00 95.19 501 TYR A O 1
ATOM 3851 N N . ALA A 1 502 ? 5.115 18.398 -16.073 1.00 96.06 502 ALA A N 1
ATOM 3852 C CA . ALA A 1 502 ? 5.564 18.851 -17.382 1.00 96.06 502 ALA A CA 1
ATOM 3853 C C . ALA A 1 502 ? 4.467 19.643 -18.107 1.00 96.06 502 ALA A C 1
ATOM 3855 O O . ALA A 1 502 ? 4.771 20.645 -18.749 1.00 96.06 502 ALA A O 1
ATOM 3856 N N . LYS A 1 503 ? 3.202 19.229 -17.966 1.00 93.88 503 LYS A N 1
ATOM 3857 C CA . LYS A 1 503 ? 2.044 19.933 -18.531 1.00 93.88 503 LYS A CA 1
ATOM 3858 C C . LYS A 1 503 ? 1.573 21.118 -17.690 1.00 93.88 503 LYS A C 1
ATOM 3860 O O . LYS A 1 503 ? 1.245 22.159 -18.250 1.00 93.88 503 LYS A O 1
ATOM 3865 N N . GLU A 1 504 ? 1.528 20.983 -16.366 1.00 92.50 504 GLU A N 1
ATOM 3866 C CA . GLU A 1 504 ? 1.040 22.044 -15.477 1.00 92.50 504 GLU A CA 1
ATOM 3867 C C . GLU A 1 504 ? 1.954 23.270 -15.503 1.00 92.50 504 GLU A C 1
ATOM 3869 O O . GLU A 1 504 ? 1.452 24.391 -15.457 1.00 92.50 504 GLU A O 1
ATOM 3874 N N . PHE A 1 505 ? 3.270 23.068 -15.595 1.00 94.62 505 PHE A N 1
ATOM 3875 C CA . PHE A 1 505 ? 4.275 24.131 -15.506 1.00 94.62 505 PHE A CA 1
ATOM 3876 C C . PHE A 1 505 ? 4.998 24.425 -16.825 1.00 94.62 505 PHE A C 1
ATOM 3878 O O . PHE A 1 505 ? 5.925 25.227 -16.824 1.00 94.62 505 PHE A O 1
ATOM 3885 N N . ASP A 1 506 ? 4.584 23.800 -17.932 1.00 94.44 506 ASP A N 1
ATOM 3886 C CA . ASP A 1 506 ? 5.235 23.922 -19.246 1.00 94.44 506 ASP A CA 1
ATOM 3887 C C . ASP A 1 506 ? 6.743 23.603 -19.188 1.00 94.44 506 ASP A C 1
ATOM 3889 O O . ASP A 1 506 ? 7.616 24.358 -19.613 1.00 94.44 506 ASP A O 1
ATOM 3893 N N . MET A 1 507 ? 7.062 22.452 -18.588 1.00 95.75 507 MET A N 1
ATOM 3894 C CA . MET A 1 507 ? 8.430 21.994 -18.316 1.00 95.75 507 MET A CA 1
ATOM 3895 C C . MET A 1 507 ? 8.754 20.722 -19.119 1.00 95.75 507 MET A C 1
ATOM 3897 O O . MET A 1 507 ? 8.960 19.654 -18.532 1.00 95.75 507 MET A O 1
ATOM 3901 N N . PRO A 1 508 ? 8.840 20.788 -20.464 1.00 93.12 508 PRO A N 1
ATOM 3902 C CA . PRO A 1 508 ? 9.061 19.607 -21.305 1.00 93.12 508 PRO A CA 1
ATOM 3903 C C . PRO A 1 508 ? 10.416 18.928 -21.055 1.00 93.12 508 PRO A C 1
ATOM 3905 O O . PRO A 1 508 ? 10.576 17.740 -21.337 1.00 93.12 508 PRO A O 1
ATOM 3908 N N . TRP A 1 509 ? 11.386 19.641 -20.475 1.00 94.19 509 TRP A N 1
ATOM 3909 C CA . TRP A 1 509 ? 12.685 19.080 -20.093 1.00 94.19 509 TRP A CA 1
ATOM 3910 C C . TRP A 1 509 ? 12.567 17.921 -19.091 1.00 94.19 509 TRP A C 1
ATOM 3912 O O . TRP A 1 509 ? 13.439 17.050 -19.056 1.00 94.19 509 TRP A O 1
ATOM 3922 N N . LEU A 1 510 ? 11.472 17.852 -18.325 1.00 95.00 510 LEU A N 1
ATOM 3923 C CA . LEU A 1 510 ? 11.228 16.754 -17.395 1.00 95.00 510 LEU A CA 1
ATOM 3924 C C . LEU A 1 510 ? 11.062 15.402 -18.114 1.00 95.00 510 LEU A C 1
ATOM 3926 O O . LEU A 1 510 ? 11.430 14.368 -17.556 1.00 95.00 510 LEU A O 1
ATOM 3930 N N . TYR A 1 511 ? 10.610 15.381 -19.374 1.00 95.81 511 TYR A N 1
ATOM 3931 C CA . TYR A 1 511 ? 10.608 14.152 -20.178 1.00 95.81 511 TYR A CA 1
ATOM 3932 C C . TYR A 1 511 ? 12.030 13.656 -20.477 1.00 95.81 511 TYR A C 1
ATOM 3934 O O . TYR A 1 511 ? 12.258 12.451 -20.572 1.00 95.81 511 TYR A O 1
ATOM 3942 N N . GLY A 1 512 ? 13.009 14.565 -20.546 1.00 94.06 512 GLY A N 1
ATOM 3943 C CA . GLY A 1 512 ? 14.429 14.218 -20.610 1.00 94.06 512 GLY A CA 1
ATOM 3944 C C . GLY A 1 512 ? 14.911 13.524 -19.335 1.00 94.06 512 GLY A C 1
ATOM 3945 O O . GLY A 1 512 ? 15.614 12.518 -19.412 1.00 94.06 512 GLY A O 1
ATOM 3946 N N . VAL A 1 513 ? 14.462 13.987 -18.161 1.00 93.75 513 VAL A N 1
ATOM 3947 C CA . VAL A 1 513 ? 14.726 13.306 -16.879 1.00 93.75 513 VAL A CA 1
ATOM 3948 C C . VAL A 1 513 ? 14.077 11.923 -16.861 1.00 93.75 513 VAL A C 1
ATOM 3950 O O . VAL A 1 513 ? 14.722 10.945 -16.490 1.00 93.75 513 VAL A O 1
ATOM 3953 N N . ALA A 1 514 ? 12.830 11.808 -17.322 1.00 94.88 514 ALA A N 1
ATOM 3954 C CA . ALA A 1 514 ? 12.139 10.525 -17.410 1.00 94.88 514 ALA A CA 1
ATOM 3955 C C . ALA A 1 514 ? 12.841 9.543 -18.372 1.00 94.88 514 ALA A C 1
ATOM 3957 O O . ALA A 1 514 ? 12.900 8.341 -18.101 1.00 94.88 514 ALA A O 1
ATOM 3958 N N . ALA A 1 515 ? 13.451 10.042 -19.452 1.00 95.81 515 ALA A N 1
ATOM 3959 C CA . ALA A 1 515 ? 14.230 9.237 -20.390 1.00 95.81 515 ALA A CA 1
ATOM 3960 C C . ALA A 1 515 ? 15.509 8.630 -19.774 1.00 95.81 515 ALA A C 1
ATOM 3962 O O . ALA A 1 515 ? 15.982 7.599 -20.259 1.00 95.81 515 ALA A O 1
ATOM 3963 N N . ILE A 1 516 ? 16.037 9.182 -18.672 1.00 93.69 516 ILE A N 1
ATOM 3964 C CA . ILE A 1 516 ? 17.139 8.556 -17.916 1.00 93.69 516 ILE A CA 1
ATOM 3965 C C . ILE A 1 516 ? 16.699 7.183 -17.392 1.00 93.69 516 ILE A C 1
ATOM 3967 O O . ILE A 1 516 ? 17.461 6.218 -17.467 1.00 93.69 516 ILE A O 1
ATOM 3971 N N . THR A 1 517 ? 15.451 7.049 -16.933 1.00 94.56 517 THR A N 1
ATOM 3972 C CA . THR A 1 517 ? 14.894 5.755 -16.517 1.00 94.56 517 THR A CA 1
ATOM 3973 C C . THR A 1 517 ? 14.800 4.781 -17.693 1.00 94.56 517 THR A C 1
ATOM 3975 O O . THR A 1 517 ? 15.126 3.605 -17.524 1.00 94.56 517 THR A O 1
ATOM 3978 N N . ASN A 1 518 ? 14.438 5.241 -18.897 1.00 96.44 518 ASN A N 1
ATOM 3979 C CA . ASN A 1 518 ? 14.460 4.404 -20.104 1.00 96.44 518 ASN A CA 1
ATOM 3980 C C . ASN A 1 518 ? 15.871 3.874 -20.382 1.00 96.44 518 ASN A C 1
ATOM 3982 O O . ASN A 1 518 ? 16.066 2.663 -20.504 1.00 96.44 518 ASN A O 1
ATOM 3986 N N . ALA A 1 519 ? 16.860 4.772 -20.414 1.00 94.25 519 ALA A N 1
ATOM 3987 C CA . ALA A 1 519 ? 18.255 4.412 -20.638 1.00 94.25 519 ALA A CA 1
ATOM 3988 C C . ALA A 1 519 ? 18.770 3.440 -19.566 1.00 94.25 519 ALA A C 1
ATOM 3990 O O . ALA A 1 519 ? 19.447 2.471 -19.896 1.00 94.25 519 ALA A O 1
ATOM 3991 N N . ALA A 1 520 ? 18.389 3.633 -18.302 1.00 91.69 520 ALA A N 1
ATOM 3992 C CA . ALA A 1 520 ? 18.738 2.737 -17.207 1.00 91.69 520 ALA A CA 1
ATOM 3993 C C . ALA A 1 520 ? 18.136 1.332 -17.367 1.00 91.69 520 ALA A C 1
ATOM 3995 O O . ALA A 1 520 ? 18.821 0.350 -17.096 1.00 91.69 520 ALA A O 1
ATOM 3996 N N . ARG A 1 521 ? 16.879 1.205 -17.818 1.00 95.12 521 ARG A N 1
ATOM 3997 C CA . ARG A 1 521 ? 16.235 -0.107 -18.038 1.00 95.12 521 ARG A CA 1
ATOM 3998 C C . ARG A 1 521 ? 16.845 -0.882 -19.207 1.00 95.12 521 ARG A C 1
ATOM 4000 O O . ARG A 1 521 ? 16.964 -2.104 -19.134 1.00 95.12 521 ARG A O 1
ATOM 4007 N N . VAL A 1 522 ? 17.274 -0.177 -20.253 1.00 95.38 522 VAL A N 1
ATOM 4008 C CA . VAL A 1 522 ? 18.047 -0.770 -21.356 1.00 95.38 522 VAL A CA 1
ATOM 4009 C C . VAL A 1 522 ? 19.471 -1.103 -20.903 1.00 95.38 522 VAL A C 1
ATOM 4011 O O . VAL A 1 522 ? 19.974 -2.184 -21.192 1.00 95.38 522 VAL A O 1
ATOM 4014 N N . GLY A 1 523 ? 20.110 -0.204 -20.151 1.00 91.38 523 GLY A N 1
ATOM 4015 C CA . GLY A 1 523 ? 21.466 -0.356 -19.619 1.00 91.38 523 GLY A CA 1
ATOM 4016 C C . GLY A 1 523 ? 21.609 -1.539 -18.663 1.00 91.38 523 GLY A C 1
ATOM 4017 O O . GLY A 1 523 ? 22.620 -2.237 -18.703 1.00 91.38 523 GLY A O 1
ATOM 4018 N N . SER A 1 524 ? 20.577 -1.831 -17.862 1.00 90.31 524 SER A N 1
ATOM 4019 C CA . SER A 1 524 ? 20.536 -3.045 -17.037 1.00 90.31 524 SER A CA 1
ATOM 4020 C C . SER A 1 524 ? 20.205 -4.312 -17.835 1.00 90.31 524 SER A C 1
ATOM 4022 O O . SER A 1 524 ? 20.358 -5.414 -17.312 1.00 90.31 524 SER A O 1
ATOM 4024 N N . ARG A 1 525 ? 19.818 -4.173 -19.114 1.00 93.31 525 ARG A N 1
ATOM 4025 C CA . ARG A 1 525 ? 19.368 -5.240 -20.030 1.00 93.31 525 ARG A CA 1
ATOM 4026 C C . ARG A 1 525 ? 18.127 -5.989 -19.543 1.00 93.31 525 ARG A C 1
ATOM 4028 O O . ARG A 1 525 ? 17.829 -7.076 -20.023 1.00 93.31 525 ARG A O 1
ATOM 4035 N N . GLU A 1 526 ? 17.369 -5.407 -18.622 1.00 89.44 526 GLU A N 1
ATOM 4036 C CA . GLU A 1 526 ? 16.110 -5.990 -18.147 1.00 89.44 526 GLU A CA 1
ATOM 4037 C C . GLU A 1 526 ? 14.964 -5.832 -19.155 1.00 89.44 526 GLU A C 1
ATOM 4039 O O . GLU A 1 526 ? 13.995 -6.598 -19.110 1.00 89.44 526 GLU A O 1
ATOM 4044 N N . HIS A 1 527 ? 15.078 -4.844 -20.049 1.00 95.69 527 HIS A N 1
ATOM 4045 C CA . HIS A 1 527 ? 14.053 -4.458 -21.012 1.00 95.69 527 HIS A CA 1
ATOM 4046 C C . HIS A 1 527 ? 14.646 -4.158 -22.387 1.00 95.69 527 HIS A C 1
ATOM 4048 O O . HIS A 1 527 ? 15.728 -3.576 -22.500 1.00 95.69 527 HIS A O 1
ATOM 4054 N N . TRP A 1 528 ? 13.908 -4.515 -23.437 1.00 97.19 528 TRP A N 1
ATOM 4055 C CA . TRP A 1 528 ? 14.168 -4.019 -24.782 1.00 97.19 528 TRP A CA 1
ATOM 4056 C C . TRP A 1 528 ? 13.832 -2.524 -24.865 1.00 97.19 528 TRP A C 1
ATOM 4058 O O . TRP A 1 528 ? 13.026 -2.007 -24.087 1.00 97.19 528 TRP A O 1
ATOM 4068 N N . LEU A 1 529 ? 14.426 -1.807 -25.824 1.00 97.00 529 LEU A N 1
ATOM 4069 C CA . LEU A 1 529 ? 14.166 -0.374 -25.995 1.00 97.00 529 LEU A CA 1
ATOM 4070 C C . LEU A 1 529 ? 12.673 -0.116 -26.238 1.00 97.00 529 LEU A C 1
ATOM 4072 O O . LEU A 1 529 ? 12.087 0.753 -25.596 1.00 97.00 529 LEU A O 1
ATOM 4076 N N . SER A 1 530 ? 12.044 -0.916 -27.093 1.00 96.69 530 SER A N 1
ATOM 4077 C CA . SER A 1 530 ? 10.605 -0.834 -27.352 1.00 96.69 530 SER A CA 1
ATOM 4078 C C . SER A 1 530 ? 9.728 -1.058 -26.119 1.00 96.69 530 SER A C 1
ATOM 4080 O O . SER A 1 530 ? 8.700 -0.395 -25.993 1.00 96.69 530 SER A O 1
ATOM 4082 N N . ASP A 1 531 ? 10.142 -1.888 -25.155 1.00 96.94 531 ASP A N 1
ATOM 4083 C CA . ASP A 1 531 ? 9.407 -2.055 -23.890 1.00 96.94 531 ASP A CA 1
ATOM 4084 C C . ASP A 1 531 ? 9.449 -0.775 -23.050 1.00 96.94 531 ASP A C 1
ATOM 4086 O O . ASP A 1 531 ? 8.476 -0.424 -22.376 1.00 96.94 531 ASP A O 1
ATOM 4090 N N . THR A 1 532 ? 10.588 -0.071 -23.079 1.00 97.06 532 THR A N 1
ATOM 4091 C CA . THR A 1 532 ? 10.762 1.206 -22.375 1.00 97.06 532 THR A CA 1
ATOM 4092 C C . THR A 1 532 ? 9.932 2.312 -23.006 1.00 97.06 532 THR A C 1
ATOM 4094 O O . THR A 1 532 ? 9.266 3.039 -22.271 1.00 97.06 532 THR A O 1
ATOM 4097 N N . VAL A 1 533 ? 9.898 2.378 -24.341 1.00 96.62 533 VAL A N 1
ATOM 4098 C CA . VAL A 1 533 ? 9.076 3.323 -25.111 1.00 96.62 533 VAL A CA 1
ATOM 4099 C C . VAL A 1 533 ? 7.589 3.054 -24.897 1.00 96.62 533 VAL A C 1
ATOM 4101 O O . VAL A 1 533 ? 6.847 3.993 -24.625 1.00 96.62 533 VAL A O 1
ATOM 4104 N N . ALA A 1 534 ? 7.152 1.793 -24.922 1.00 94.44 534 ALA A N 1
ATOM 4105 C CA . ALA A 1 534 ? 5.770 1.440 -24.606 1.00 94.44 534 ALA A CA 1
ATOM 4106 C C . ALA A 1 534 ? 5.376 1.880 -23.192 1.00 94.44 534 ALA A C 1
ATOM 4108 O O . ALA A 1 534 ? 4.328 2.495 -23.007 1.00 94.44 534 ALA A O 1
ATOM 4109 N N . GLY A 1 535 ? 6.248 1.643 -22.205 1.00 93.75 535 GLY A N 1
ATOM 4110 C CA . GLY A 1 535 ? 6.039 2.149 -20.850 1.00 93.75 535 GLY A CA 1
ATOM 4111 C C . GLY A 1 535 ? 5.917 3.676 -20.813 1.00 93.75 535 GLY A C 1
ATOM 4112 O O . GLY A 1 535 ? 4.986 4.189 -20.207 1.00 93.75 535 GLY A O 1
ATOM 4113 N N . SER A 1 536 ? 6.787 4.408 -21.515 1.00 96.75 536 SER A N 1
ATOM 4114 C CA . SER A 1 536 ? 6.717 5.874 -21.606 1.00 96.75 536 SER A CA 1
ATOM 4115 C C . SER A 1 536 ? 5.413 6.380 -22.213 1.00 96.75 536 SER A C 1
ATOM 4117 O O . SER A 1 536 ? 4.843 7.334 -21.697 1.00 96.75 536 SER A O 1
ATOM 4119 N N . VAL A 1 537 ? 4.924 5.732 -23.273 1.00 92.12 537 VAL A N 1
ATOM 4120 C CA . VAL A 1 537 ? 3.649 6.080 -23.916 1.00 92.12 537 VAL A CA 1
ATOM 4121 C C . VAL A 1 537 ? 2.479 5.863 -22.957 1.00 92.12 537 VAL A C 1
ATOM 4123 O O . VAL A 1 537 ? 1.651 6.758 -22.803 1.00 92.12 537 VAL A O 1
ATOM 4126 N N . ILE A 1 538 ? 2.435 4.715 -22.273 1.00 86.31 538 ILE A N 1
ATOM 4127 C CA . ILE A 1 538 ? 1.401 4.411 -21.272 1.00 86.31 538 ILE A CA 1
ATOM 4128 C C . ILE A 1 538 ? 1.445 5.440 -20.138 1.00 86.31 538 ILE A C 1
ATOM 4130 O O . ILE A 1 538 ? 0.420 6.022 -19.791 1.00 86.31 538 ILE A O 1
ATOM 4134 N N . GLY A 1 539 ? 2.633 5.704 -19.590 1.00 88.75 539 GLY A N 1
ATOM 4135 C CA . GLY A 1 539 ? 2.813 6.672 -18.512 1.00 88.75 539 GLY A CA 1
ATOM 4136 C C . GLY A 1 539 ? 2.419 8.090 -18.923 1.00 88.75 539 GLY A C 1
ATOM 4137 O O . GLY A 1 539 ? 1.685 8.755 -18.201 1.00 88.75 539 GLY A O 1
ATOM 4138 N N . TYR A 1 540 ? 2.837 8.537 -20.110 1.00 91.62 540 TYR A N 1
ATOM 4139 C CA . TYR A 1 540 ? 2.448 9.834 -20.662 1.00 91.62 540 TYR A CA 1
ATOM 4140 C C . TYR A 1 540 ? 0.933 9.951 -20.840 1.00 91.62 540 TYR A C 1
ATOM 4142 O O . TYR A 1 540 ? 0.353 10.968 -20.465 1.00 91.62 540 TYR A O 1
ATOM 4150 N N . ALA A 1 541 ? 0.281 8.923 -21.389 1.00 82.94 541 ALA A N 1
ATOM 4151 C CA . ALA A 1 541 ? -1.164 8.923 -21.590 1.00 82.94 541 ALA A CA 1
ATOM 4152 C C . ALA A 1 541 ? -1.911 9.016 -20.252 1.00 82.94 541 ALA A C 1
ATOM 4154 O O . ALA A 1 541 ? -2.759 9.887 -20.082 1.00 82.94 541 ALA A O 1
ATOM 4155 N N . LEU A 1 542 ? -1.544 8.185 -19.274 1.00 79.38 542 LEU A N 1
ATOM 4156 C CA . LEU A 1 542 ? -2.178 8.184 -17.955 1.00 79.38 542 LEU A CA 1
ATOM 4157 C C . LEU A 1 542 ? -1.923 9.481 -17.182 1.00 79.38 542 LEU A C 1
ATOM 4159 O O . LEU A 1 542 ? -2.854 10.044 -16.615 1.00 79.38 542 LEU A O 1
ATOM 4163 N N . GLY A 1 543 ? -0.694 10.002 -17.210 1.00 84.00 543 GLY A N 1
ATOM 4164 C CA . GLY A 1 543 ? -0.368 11.287 -16.589 1.00 84.00 543 GLY A CA 1
ATOM 4165 C C . GLY A 1 543 ? -1.075 12.463 -17.262 1.00 84.00 543 GLY A C 1
ATOM 4166 O O . GLY A 1 543 ? -1.499 13.399 -16.592 1.00 84.00 543 GLY A O 1
ATOM 4167 N N . SER A 1 544 ? -1.261 12.400 -18.582 1.00 83.00 544 SER A N 1
ATOM 4168 C CA . SER A 1 544 ? -2.043 13.382 -19.336 1.00 83.00 544 SER A CA 1
ATOM 4169 C C . SER A 1 544 ? -3.511 13.373 -18.931 1.00 83.00 544 SER A C 1
ATOM 4171 O O . SER A 1 544 ? -4.065 14.440 -18.687 1.00 83.00 544 SER A O 1
ATOM 4173 N N . LEU A 1 545 ? -4.110 12.182 -18.848 1.00 72.62 545 LEU A N 1
ATOM 4174 C CA . LEU A 1 545 ? -5.507 11.995 -18.465 1.00 72.62 545 LEU A CA 1
ATOM 4175 C C . LEU A 1 545 ? -5.759 12.466 -17.031 1.00 72.62 545 LEU A C 1
ATOM 4177 O O . LEU A 1 545 ? -6.692 13.229 -16.805 1.00 72.62 545 LEU A O 1
ATOM 4181 N N . ALA A 1 546 ? -4.902 12.077 -16.082 1.00 73.56 546 ALA A N 1
ATOM 4182 C CA . ALA A 1 546 ? -5.023 12.503 -14.688 1.00 73.56 546 ALA A CA 1
ATOM 4183 C C . ALA A 1 546 ? -4.869 14.027 -14.540 1.00 73.56 546 ALA A C 1
ATOM 4185 O O . ALA A 1 546 ? -5.643 14.672 -13.836 1.00 73.56 546 ALA A O 1
ATOM 4186 N N . TRP A 1 547 ? -3.906 14.628 -15.247 1.00 83.38 547 TRP A N 1
ATOM 4187 C CA . TRP A 1 547 ? -3.723 16.081 -15.252 1.00 83.38 547 TRP A CA 1
ATOM 4188 C C . TRP A 1 547 ? -4.937 16.826 -15.825 1.00 83.38 547 TRP A C 1
ATOM 4190 O O . TRP A 1 547 ? -5.360 17.845 -15.276 1.00 83.38 547 TRP A O 1
ATOM 4200 N N . GLU A 1 548 ? -5.504 16.326 -16.923 1.00 74.75 548 GLU A N 1
ATOM 4201 C CA . GLU A 1 548 ? -6.643 16.958 -17.586 1.00 74.75 548 GLU A CA 1
ATOM 4202 C C . GLU A 1 548 ? -7.924 16.836 -16.757 1.00 74.75 548 GLU A C 1
ATOM 4204 O O . GLU A 1 548 ? -8.598 17.846 -16.560 1.00 74.75 548 GLU A O 1
ATOM 4209 N N . ALA A 1 549 ? -8.187 15.665 -16.165 1.00 65.00 549 ALA A N 1
ATOM 4210 C CA . ALA A 1 549 ? -9.294 15.458 -15.230 1.00 65.00 549 ALA A CA 1
ATOM 4211 C C . ALA A 1 549 ? -9.249 16.466 -14.065 1.00 65.00 549 ALA A C 1
ATOM 4213 O O . ALA A 1 549 ? -10.212 17.197 -13.828 1.00 65.00 549 ALA A O 1
ATOM 4214 N N . ARG A 1 550 ? -8.079 16.627 -13.429 1.00 71.56 550 ARG A N 1
ATOM 4215 C CA . ARG A 1 550 ? -7.878 17.606 -12.345 1.00 71.56 550 ARG A CA 1
ATOM 4216 C C . ARG A 1 550 ? -8.056 19.056 -12.794 1.00 71.56 550 ARG A C 1
ATOM 4218 O O . ARG A 1 550 ? -8.532 19.903 -12.036 1.00 71.56 550 ARG A O 1
ATOM 4225 N N . ARG A 1 551 ? -7.659 19.389 -14.022 1.00 73.19 551 ARG A N 1
ATOM 4226 C CA . ARG A 1 551 ? -7.832 20.738 -14.577 1.00 73.19 551 ARG A CA 1
ATOM 4227 C C . ARG A 1 551 ? -9.287 21.032 -14.945 1.00 73.19 551 ARG A C 1
ATOM 4229 O O . ARG A 1 551 ? -9.706 22.179 -14.794 1.00 73.19 551 ARG A O 1
ATOM 4236 N N . GLU A 1 552 ? -10.034 20.042 -15.426 1.00 64.06 552 GLU A N 1
ATOM 4237 C CA . GLU A 1 552 ? -11.471 20.172 -15.685 1.00 64.06 552 GLU A CA 1
ATOM 4238 C C . GLU A 1 552 ? -12.254 20.384 -14.388 1.00 64.06 552 GLU A C 1
ATOM 4240 O O . GLU A 1 552 ? -13.042 21.327 -14.335 1.00 64.06 552 GLU A O 1
ATOM 4245 N N . SER A 1 553 ? -11.953 19.621 -13.331 1.00 56.75 553 SER A N 1
ATOM 4246 C CA . SER A 1 553 ? -12.544 19.806 -11.995 1.00 56.75 553 SER A CA 1
ATOM 4247 C C . SER A 1 553 ? -12.317 21.231 -11.450 1.00 56.75 553 SER A C 1
ATOM 4249 O O . SER A 1 553 ? -13.244 21.887 -10.980 1.00 56.75 553 SER A O 1
ATOM 4251 N N . ARG A 1 554 ? -11.113 21.803 -11.631 1.00 59.91 554 ARG A N 1
ATOM 4252 C CA . ARG A 1 554 ? -10.810 23.206 -11.258 1.00 59.91 554 ARG A CA 1
ATOM 4253 C C . ARG A 1 554 ? -11.570 24.265 -12.053 1.00 59.91 554 ARG A C 1
ATOM 4255 O O . ARG A 1 554 ? -11.692 25.398 -11.592 1.00 59.91 554 ARG A O 1
ATOM 4262 N N . ARG A 1 555 ? -11.992 23.955 -13.279 1.00 57.28 555 ARG A N 1
ATOM 4263 C CA . ARG A 1 555 ? -12.612 24.929 -14.187 1.00 57.28 555 ARG A CA 1
ATOM 4264 C C . ARG A 1 555 ? -14.093 25.167 -13.911 1.00 57.28 555 ARG A C 1
ATOM 4266 O O . ARG A 1 555 ? -14.652 25.960 -14.662 1.00 57.28 555 ARG A O 1
ATOM 4273 N N . GLY A 1 556 ? -14.675 24.520 -12.888 1.00 50.31 556 GLY A N 1
ATOM 4274 C CA . GLY A 1 556 ? -15.989 24.819 -12.305 1.00 50.31 556 GLY A CA 1
ATOM 4275 C C . GLY A 1 556 ? -16.964 25.411 -13.314 1.00 50.31 556 GLY A C 1
ATOM 4276 O O . GLY A 1 556 ? -17.116 26.631 -13.394 1.00 50.31 556 GLY A O 1
ATOM 4277 N N . LYS A 1 557 ? -17.556 24.580 -14.177 1.00 44.78 557 LYS A N 1
ATOM 4278 C CA . LYS A 1 557 ? -18.546 25.113 -15.113 1.00 44.78 557 LYS A CA 1
ATOM 4279 C C . LYS A 1 557 ? -19.832 25.394 -14.342 1.00 44.78 557 LYS A C 1
ATOM 4281 O O . LYS A 1 557 ? -20.546 24.460 -14.008 1.00 44.78 557 LYS A O 1
ATOM 4286 N N . ASN A 1 558 ? -20.142 26.683 -14.184 1.00 41.12 558 ASN A N 1
ATOM 4287 C CA . ASN A 1 558 ? -21.481 27.235 -13.945 1.00 41.12 558 ASN A CA 1
ATOM 4288 C C . ASN A 1 558 ? -22.415 26.861 -15.114 1.00 41.12 558 ASN A C 1
ATOM 4290 O O . ASN A 1 558 ? -22.749 27.681 -15.970 1.00 41.12 558 ASN A O 1
ATOM 4294 N N . GLY A 1 559 ? -22.752 25.585 -15.227 1.00 41.75 559 GLY A N 1
ATOM 4295 C CA . GLY A 1 559 ? -23.568 25.022 -16.288 1.00 41.75 559 GLY A CA 1
ATOM 4296 C C . GLY A 1 559 ? -24.266 23.765 -15.786 1.00 41.75 559 GLY A C 1
ATOM 4297 O O . GLY A 1 559 ? -23.933 23.281 -14.709 1.00 41.75 559 GLY A O 1
ATOM 4298 N N . PRO A 1 560 ? -25.246 23.247 -16.538 1.00 35.56 560 PRO A N 1
ATOM 4299 C CA . PRO A 1 560 ? -26.034 22.116 -16.078 1.00 35.56 560 PRO A CA 1
ATOM 4300 C C . PRO A 1 560 ? -25.143 20.890 -15.830 1.00 35.56 560 PRO A C 1
ATOM 4302 O O . PRO A 1 560 ? -24.554 20.353 -16.772 1.00 35.56 560 PRO A O 1
ATOM 4305 N N . ALA A 1 561 ? -25.058 20.451 -14.578 1.00 39.19 561 ALA A N 1
ATOM 4306 C CA . ALA A 1 561 ? -24.496 19.174 -14.166 1.00 39.19 561 ALA A CA 1
ATOM 4307 C C . ALA A 1 561 ? -25.562 18.084 -14.329 1.00 39.19 561 ALA A C 1
ATOM 4309 O O . ALA A 1 561 ? -26.737 18.298 -14.041 1.00 39.19 561 ALA A O 1
ATOM 4310 N N . LEU A 1 562 ? -25.182 16.915 -14.842 1.00 34.47 562 LEU A N 1
ATOM 4311 C CA . LEU A 1 562 ? -26.117 15.809 -15.028 1.00 34.47 562 LEU A CA 1
ATOM 4312 C C . LEU A 1 562 ? -26.267 15.060 -13.695 1.00 34.47 562 LEU A C 1
ATOM 4314 O O . LEU A 1 562 ? -25.391 14.284 -13.321 1.00 34.47 562 LEU A O 1
ATOM 4318 N N . ALA A 1 563 ? -27.369 15.287 -12.986 1.00 33.78 563 ALA A N 1
ATOM 4319 C CA . ALA A 1 563 ? -27.698 14.579 -11.757 1.00 33.78 563 ALA A CA 1
ATOM 4320 C C . ALA A 1 563 ? -28.356 13.239 -12.110 1.00 33.78 563 ALA A C 1
ATOM 4322 O O . ALA A 1 563 ? -29.438 13.206 -12.699 1.00 33.78 563 ALA A O 1
ATOM 4323 N N . VAL A 1 564 ? -27.705 12.127 -11.772 1.00 32.25 564 VAL A N 1
ATOM 4324 C CA . VAL A 1 564 ? -28.252 10.782 -11.997 1.00 32.25 564 VAL A CA 1
ATOM 4325 C C . VAL A 1 564 ? -28.593 10.161 -10.650 1.00 32.25 564 VAL A C 1
ATOM 4327 O O . VAL A 1 564 ? -27.708 9.940 -9.827 1.00 32.25 564 VAL A O 1
ATOM 4330 N N . GLY A 1 565 ? -29.880 9.895 -10.436 1.00 28.08 565 GLY A N 1
ATOM 4331 C CA . GLY A 1 565 ? -30.402 9.166 -9.282 1.00 28.08 565 GLY A CA 1
ATOM 4332 C C . GLY A 1 565 ? -31.051 7.844 -9.704 1.00 28.08 565 GLY A C 1
ATOM 4333 O O . GLY A 1 565 ? -31.203 7.585 -10.903 1.00 28.08 565 GLY A O 1
ATOM 4334 N N . PRO A 1 566 ? -31.462 6.990 -8.749 1.00 23.42 566 PRO A N 1
ATOM 4335 C CA . PRO A 1 566 ? -32.163 5.746 -9.053 1.00 23.42 566 PRO A CA 1
ATOM 4336 C C . PRO A 1 566 ? -33.450 6.032 -9.848 1.00 23.42 566 PRO A C 1
ATOM 4338 O O . PRO A 1 566 ? -34.442 6.510 -9.306 1.00 23.42 566 PRO A O 1
ATOM 4341 N N . GLY A 1 567 ? -33.416 5.779 -11.159 1.00 26.84 567 GLY A N 1
ATOM 4342 C CA . GLY A 1 567 ? -34.550 5.973 -12.068 1.00 26.84 567 GLY A CA 1
ATOM 4343 C C . GLY A 1 567 ? -34.752 7.391 -12.618 1.00 26.84 567 GLY A C 1
ATOM 4344 O O . GLY A 1 567 ? -35.722 7.603 -13.344 1.00 26.84 567 GLY A O 1
ATOM 4345 N N . THR A 1 568 ? -33.866 8.355 -12.338 1.00 24.52 568 THR A N 1
ATOM 4346 C CA . THR A 1 568 ? -33.994 9.731 -12.853 1.00 24.52 568 THR A CA 1
ATOM 4347 C C . THR A 1 568 ? -32.681 10.272 -13.418 1.00 24.52 568 THR A C 1
ATOM 4349 O O . THR A 1 568 ? -31.597 10.044 -12.884 1.00 24.52 568 THR A O 1
ATOM 4352 N N . VAL A 1 569 ? -32.791 11.012 -14.524 1.00 29.47 569 VAL A N 1
ATOM 4353 C CA . VAL A 1 569 ? -31.710 11.827 -15.093 1.00 29.47 569 VAL A CA 1
ATOM 4354 C C . VAL A 1 569 ? -32.200 13.270 -15.093 1.00 29.47 569 VAL A C 1
ATOM 4356 O O . VAL A 1 569 ? -33.154 13.598 -15.797 1.00 29.47 569 VAL A O 1
ATOM 4359 N N . GLY A 1 570 ? -31.582 14.112 -14.272 1.00 29.62 570 GLY A N 1
ATOM 4360 C CA . GLY A 1 570 ? -31.874 15.537 -14.145 1.00 29.62 570 GLY A CA 1
ATOM 4361 C C . GLY A 1 570 ? -30.682 16.406 -14.543 1.00 29.62 570 GLY A C 1
ATOM 4362 O O . GLY A 1 570 ? -29.551 15.935 -14.632 1.00 29.62 570 GLY A O 1
ATOM 4363 N N . LEU A 1 571 ? -30.938 17.691 -14.785 1.00 31.91 571 LEU A N 1
ATOM 4364 C CA . LEU A 1 571 ? -29.908 18.718 -14.950 1.00 31.91 571 LEU A CA 1
ATOM 4365 C C . LEU A 1 571 ? -29.959 19.624 -13.711 1.00 31.91 571 LEU A C 1
ATOM 4367 O O . LEU A 1 571 ? -31.021 20.157 -13.395 1.00 31.91 571 LEU A O 1
ATOM 4371 N N . ALA A 1 572 ? -28.843 19.765 -13.002 1.00 33.38 572 ALA A N 1
ATOM 4372 C CA . ALA A 1 572 ? -28.683 20.613 -11.826 1.00 33.38 572 ALA A CA 1
ATOM 4373 C C . ALA A 1 572 ? -27.829 21.840 -12.173 1.00 33.38 572 ALA A C 1
ATOM 4375 O O . ALA A 1 572 ? -26.862 21.729 -12.921 1.00 33.38 572 ALA A O 1
ATOM 4376 N N . TRP A 1 573 ? -28.169 23.010 -11.636 1.00 39.81 573 TRP A N 1
ATOM 4377 C CA . TRP A 1 573 ? -27.380 24.235 -11.785 1.00 39.81 573 TRP A CA 1
ATOM 4378 C C . TRP A 1 573 ? -27.048 24.788 -10.403 1.00 39.81 573 TRP A C 1
ATOM 4380 O O . TRP A 1 573 ? -27.948 24.927 -9.575 1.00 39.81 573 TRP A O 1
ATOM 4390 N N . GLU A 1 574 ? -25.793 25.166 -10.177 1.00 33.78 574 GLU A N 1
ATOM 4391 C CA . GLU A 1 574 ? -25.448 26.062 -9.074 1.00 33.78 574 GLU A CA 1
ATOM 4392 C C . GLU A 1 574 ? -25.716 27.505 -9.521 1.00 33.78 574 GLU A C 1
ATOM 4394 O O . GLU A 1 574 ? -25.172 27.974 -10.526 1.00 33.78 574 GLU A O 1
ATOM 4399 N N . LEU A 1 575 ? -26.615 28.191 -8.812 1.00 27.53 575 LEU A N 1
ATOM 4400 C CA . LEU A 1 575 ? -26.844 29.625 -8.980 1.00 27.53 575 LEU A CA 1
ATOM 4401 C C . LEU A 1 575 ? -25.901 30.402 -8.041 1.00 27.53 575 LEU A C 1
ATOM 4403 O O . LEU A 1 575 ? -25.599 29.892 -6.962 1.00 27.53 575 LEU A O 1
ATOM 4407 N N . PRO A 1 576 ? -25.420 31.586 -8.465 1.00 36.97 576 PRO A N 1
ATOM 4408 C CA . PRO A 1 576 ? -24.378 32.344 -7.770 1.00 36.97 576 PRO A CA 1
ATOM 4409 C C . PRO A 1 576 ? -24.760 32.839 -6.373 1.00 36.97 576 PRO A C 1
ATOM 4411 O O . PRO A 1 576 ? -25.966 33.080 -6.128 1.00 36.97 576 PRO A O 1
#

Secondary structure (DSSP, 8-state):
------TT---HHHHHHHHHHHTTS---SS-EE--SB--TT-EE-EEETTEEEEEEEEEEEEEEETTEEEEEEEEEEEEEEEEEETTEEEEEEEEEEEEESSTT--SPP---S--SSTTHHHHHHH-SEEEEEEEEEEEEEEETTEEEEEEEEE-SSSEEEEEEEEEEE-TTSSEEEEEEEEEEEEEPTTSSS-EEEEEEEEEEEEEEEEPGGGEEEEEEEEE-TTS-EEEEEEEEEE-TTS-EEEEEEEEES--B-STT-BTTB-B--EEEEEEEESGGGSSSB---EEEEEES-TT--TTPPPPPTT-HHHHHH-GGG-TTSTTS-GGGT--TT-TTS--S--S-----SHHHHHHHHHHHHHHHTS-HHHHHHHHHHHHHHHHHHHHHHHHHHHHTTT-HHHHHHHHHHHHHHHHHHHHHHHHTT-TTSHHHHHHHHHHHHHHHHHHHHHHHHHHHH-BPPGGGSS-TT-B-TT--SGGG--SSPHHHHHHHHHHHHHHHHTT-THHHHHHHHHHHHHHHTTSS-HHHHHHHHHHHHHHHHHHHHHHHHHHT---S-EEEEETTEEEEE----